Protein AF-A0A357AYP6-F1 (afdb_monomer_lite)

Sequence (441 aa):
MPKFLDYRVESVLRDGRLADLRVFPGDKSWTLWGRRGPQAEEALLPLAGEGLPVLLGSGLGRALELLLERGGPLAVVDRETPILACTGLRERFGAHPGLLWLDDPDPQAVLAALSRWQLEQGGSPFAPLALPLWLRLDPDYYGVLHTALEASRRADFWSKARQPRFARTQPRVLLFQRPYFLMEEITQALTALDLPWRGLDVGPGPELRPGFLEDLLAAAVDFQPDFALTVNHFGLDREGRMSELLERLGLPLASWFVDNPHLILSRYQGLNRPGTAVFTWDRDNLESLAALGFGQAHYLPLATDPRRFRPDAGEIPEAWRADVSFVGNSMRRAVDACRESLAGHPELVADYEFLASAFAASSETSVERFLRARAPETWARSAALPDLESRLAFESLLTWEATRQYRLDCVRRLLPLRPLVAGDEGWRPALGAGDWRWHPP

Radius of gyration: 32.01 Å; chains: 1; bounding box: 74×59×92 Å

pLDDT: mean 89.19, std 7.65, range [38.16, 98.19]

Secondary structure (DSSP, 8-state):
-------EEEEEEETTEEEEEEEESTT--EESSGGGHHHHHHTTGGGG-SSEEEEES-TTSHHHHHHHHH-S-EEEE---HHHHHHH-HHHHHTT-TTEEEE--S-HHHHHHHHHHHHHHTTTPPEEEEE-HHHHHH-IIIIIHHHHHHHHHHHHHHHHHHSPPTT-SSS--EEEEE-S-THHHHHHHHHHHTT--EEEEE--SSSSPPTTHHHHHHHHHHHT--SEEEEETTTT--TTSHHHHHHHHHT--EEEEESS-HHHHHTT-SS---TTEEEEES-TTHHHHHHHTT-S-EEE------TTTS-TTS-PPPGGG--SSEEE----HHHHHHHHHHTTT-HHHHTTHHHHHHHHHTSS-S-HHHHHHHH-HHHHHHHHT-SSHHHHHHHHHHHHHHHHHHHHHHHHHHHGGG--EEES-TTHHHHH-SSS-EEE--

Foldseek 3Di:
DQDDQDKAKDFDDDPNDGQWIWIGRDPDIDIQCPRCQLVVLVVLLVQLPDFAEEEADCGLPNVVVVVVVVDAAHEYEDQNVNVCVNNVCCVVPVPPPRYHYHNDSDLVVVVVVVCVVCVVRVNTQYRYRYRPVSCVNDVVRSVVNVVVSVVRNVVVLLVLLQDDAPPDPAFEEEEEDEPDPCVVVVVVVCVVVVHHYDYQDQYHDPHGDPCSVVVVSVCSRPVVGNAYEYELPRNADQACVSVVVCVSSVHAYEYEYPDDNCLRPVSHPDNLDPRYAYEYQDPVCQVVVVVVNNPHYYYDHDDDRCVCDDPPNDDDPPLQDAPAADADALLPVVLVVLCVVCVVPVVLVVCLLVLLCVVLVDPDPFSLVSCVVPPVVSNVSLVPDPDPVNSSSSRSNSPSSNVNVVVLVVVQVCQVRQYEYEYDPSVDVSNDDGSHHYHYD

Structure (mmCIF, N/CA/C/O backbone):
data_AF-A0A357AYP6-F1
#
_entry.id   AF-A0A357AYP6-F1
#
loop_
_atom_site.group_PDB
_atom_site.id
_atom_site.type_symbol
_atom_site.label_atom_id
_atom_site.label_alt_id
_atom_site.label_comp_id
_atom_site.label_asym_id
_atom_site.label_entity_id
_atom_site.label_seq_id
_atom_site.pdbx_PDB_ins_code
_atom_site.Cartn_x
_atom_site.Cartn_y
_atom_site.Cartn_z
_atom_site.occupancy
_atom_site.B_iso_or_equiv
_atom_site.auth_seq_id
_atom_site.auth_comp_id
_atom_site.auth_asym_id
_atom_site.auth_atom_id
_atom_site.pdbx_PDB_model_num
ATOM 1 N N . MET A 1 1 ? -15.257 13.183 48.212 1.00 38.16 1 MET A N 1
ATOM 2 C CA . MET A 1 1 ? -16.552 13.897 48.150 1.00 38.16 1 MET A CA 1
ATOM 3 C C . MET A 1 1 ? -16.710 14.426 46.742 1.00 38.16 1 MET A C 1
ATOM 5 O O . MET A 1 1 ? -15.728 14.963 46.237 1.00 38.16 1 MET A O 1
ATOM 9 N N . PRO A 1 2 ? -17.867 14.244 46.096 1.00 49.03 2 PRO A N 1
ATOM 10 C CA . PRO A 1 2 ? -18.072 14.786 44.763 1.00 49.03 2 PRO A CA 1
ATOM 11 C C . PRO A 1 2 ? -17.999 16.313 44.799 1.00 49.03 2 PRO A C 1
ATOM 13 O O . PRO A 1 2 ? -18.648 16.955 45.625 1.00 49.03 2 PRO A O 1
ATOM 16 N N . LYS A 1 3 ? -17.152 16.882 43.939 1.00 55.47 3 LYS A N 1
ATOM 17 C CA . LYS A 1 3 ? -17.113 18.321 43.685 1.00 55.47 3 LYS A CA 1
ATOM 18 C C . LYS A 1 3 ? -18.274 18.637 42.751 1.00 55.47 3 LYS A C 1
ATOM 20 O O . LYS A 1 3 ? -18.189 18.365 41.563 1.00 55.47 3 LYS A O 1
ATOM 25 N N . PHE A 1 4 ? -19.348 19.198 43.287 1.00 62.19 4 PHE A N 1
ATOM 26 C CA . PHE A 1 4 ? -20.267 19.969 42.461 1.00 62.19 4 PHE A CA 1
ATOM 27 C C . PHE A 1 4 ? -19.678 21.368 42.339 1.00 62.19 4 PHE A C 1
ATOM 29 O O . PHE A 1 4 ? -19.351 21.997 43.349 1.00 62.19 4 PHE A O 1
ATOM 36 N N . LEU A 1 5 ? -19.450 21.814 41.109 1.00 67.56 5 LEU A N 1
ATOM 37 C CA . LEU A 1 5 ? -18.958 23.161 40.864 1.00 67.56 5 LEU A CA 1
ATOM 38 C C . LEU A 1 5 ? -20.107 24.138 41.080 1.00 67.56 5 LEU A C 1
ATOM 40 O O . LEU A 1 5 ? -21.186 23.965 40.521 1.00 67.56 5 LEU A O 1
ATOM 44 N N . ASP A 1 6 ? -19.865 25.163 41.887 1.00 79.12 6 ASP A N 1
ATOM 45 C CA . ASP A 1 6 ? -20.817 26.250 42.064 1.00 79.12 6 ASP A CA 1
ATOM 46 C C . ASP A 1 6 ? -20.642 27.248 40.911 1.00 79.12 6 ASP A C 1
ATOM 48 O O . ASP A 1 6 ? -19.603 27.905 40.783 1.00 79.12 6 ASP A O 1
ATOM 52 N N . TYR A 1 7 ? -21.621 27.296 40.011 1.00 88.25 7 TYR A N 1
ATOM 53 C CA . TYR A 1 7 ? -21.650 28.216 38.879 1.00 88.25 7 TYR A CA 1
ATOM 54 C C . TYR A 1 7 ? -23.090 28.586 38.521 1.00 88.25 7 TYR A C 1
ATOM 56 O O . TYR A 1 7 ? -24.024 27.795 38.669 1.00 88.25 7 TYR A O 1
ATOM 64 N N . ARG A 1 8 ? -23.275 29.803 37.999 1.00 90.00 8 ARG A N 1
ATOM 65 C CA . ARG A 1 8 ? -24.581 30.271 37.513 1.00 90.00 8 ARG A CA 1
ATOM 66 C C . ARG A 1 8 ? -24.740 29.962 36.029 1.00 90.00 8 ARG A C 1
ATOM 68 O O . ARG A 1 8 ? -23.776 30.051 35.270 1.00 90.00 8 ARG A O 1
ATOM 75 N N . VAL A 1 9 ? -25.964 29.667 35.605 1.00 91.88 9 VAL A N 1
ATOM 76 C CA . VAL A 1 9 ? -26.330 29.517 34.192 1.00 91.88 9 VAL A CA 1
ATOM 77 C C . VAL A 1 9 ? -27.444 30.497 33.857 1.00 91.88 9 VAL A C 1
ATOM 79 O O . VAL A 1 9 ? -28.369 30.683 34.642 1.00 91.88 9 VAL A O 1
ATOM 82 N N . GLU A 1 10 ? -27.346 31.132 32.695 1.00 92.19 10 GLU A N 1
ATOM 83 C CA . GLU A 1 10 ? -28.385 31.990 32.131 1.00 92.19 10 GLU A CA 1
ATOM 84 C C . GLU A 1 10 ? -28.782 31.481 30.746 1.00 92.19 10 GLU A C 1
ATOM 86 O O . GLU A 1 10 ? -27.928 31.149 29.913 1.00 92.19 10 GLU A O 1
ATOM 91 N N . SER A 1 11 ? -30.088 31.451 30.486 1.00 91.00 11 SER A N 1
ATOM 92 C CA . SER A 1 11 ? -30.628 31.149 29.167 1.00 91.00 11 SER A CA 1
ATOM 93 C C . SER A 1 11 ? -30.463 32.345 28.233 1.00 91.00 11 SER A C 1
ATOM 95 O O . SER A 1 11 ? -30.784 33.487 28.564 1.00 91.00 11 SER A O 1
ATOM 97 N N . VAL A 1 12 ? -29.976 32.085 27.022 1.00 89.69 12 VAL A N 1
ATOM 98 C CA . VAL A 1 12 ? -29.947 33.077 25.948 1.00 89.69 12 VAL A CA 1
ATOM 99 C C . VAL A 1 12 ? -31.119 32.777 25.028 1.00 89.69 12 VAL A C 1
ATOM 101 O O . VAL A 1 12 ? -31.110 31.780 24.307 1.00 89.69 12 VAL A O 1
ATOM 104 N N . LEU A 1 13 ? -32.139 33.634 25.059 1.00 87.62 13 LEU A N 1
ATOM 105 C CA . LEU A 1 13 ? -33.344 33.471 24.249 1.00 87.62 13 LEU A CA 1
ATOM 106 C C . LEU A 1 13 ? -33.250 34.259 22.934 1.00 87.62 13 LEU A C 1
ATOM 108 O O . LEU A 1 13 ? -32.756 35.388 22.902 1.00 87.62 13 LEU A O 1
ATOM 112 N N . ARG A 1 14 ? -33.776 33.684 21.851 1.00 83.50 14 ARG A N 1
ATOM 113 C CA . ARG A 1 14 ? -34.092 34.383 20.596 1.00 83.50 14 ARG A CA 1
ATOM 114 C C . ARG A 1 14 ? -35.505 34.035 20.182 1.00 83.50 14 ARG A C 1
ATOM 116 O O . ARG A 1 14 ? -35.863 32.863 20.177 1.00 83.50 14 ARG A O 1
ATOM 123 N N . ASP A 1 15 ? -36.299 35.054 19.875 1.00 84.19 15 ASP A N 1
ATOM 124 C CA . ASP A 1 15 ? -37.704 34.897 19.480 1.00 84.19 15 ASP A CA 1
ATOM 125 C C . ASP A 1 15 ? -38.504 34.024 20.471 1.00 84.19 15 ASP A C 1
ATOM 127 O O . ASP A 1 15 ? -39.323 33.191 20.093 1.00 84.19 15 ASP A O 1
ATOM 131 N N . GLY A 1 16 ? -38.207 34.176 21.769 1.00 80.62 16 GLY A N 1
ATOM 132 C CA . GLY A 1 16 ? -38.837 33.418 22.856 1.00 80.62 16 GLY A CA 1
ATOM 133 C C . GLY A 1 16 ? -38.382 31.959 22.997 1.00 80.62 16 GLY A C 1
ATOM 134 O O . GLY A 1 16 ? -38.908 31.252 23.851 1.00 80.62 16 GLY A O 1
ATOM 135 N N . ARG A 1 17 ? -37.411 31.494 22.200 1.00 83.31 17 ARG A N 1
ATOM 136 C CA . ARG A 1 17 ? -36.863 30.128 22.251 1.00 83.31 17 ARG A CA 1
ATOM 137 C C . ARG A 1 17 ? -35.431 30.114 22.767 1.00 83.31 17 ARG A C 1
ATOM 139 O O . ARG A 1 17 ? -34.670 31.048 22.518 1.00 83.31 17 ARG A O 1
ATOM 146 N N . LEU A 1 18 ? -35.059 29.040 23.461 1.00 85.62 18 LEU A N 1
ATOM 147 C CA . LEU A 1 18 ? -33.690 28.830 23.925 1.00 85.62 18 LEU A CA 1
ATOM 148 C C . LEU A 1 18 ? -32.747 28.706 22.724 1.00 85.62 18 LEU A C 1
ATOM 150 O O . LEU A 1 18 ? -32.896 27.804 21.904 1.00 85.62 18 LEU A O 1
ATOM 154 N N . ALA A 1 19 ? -31.805 29.639 22.609 1.00 85.88 19 ALA A N 1
ATOM 155 C CA . ALA A 1 19 ? -30.862 29.715 21.498 1.00 85.88 19 ALA A CA 1
ATOM 156 C C . ALA A 1 19 ? -29.436 29.323 21.903 1.00 85.88 19 ALA A C 1
ATOM 158 O O . ALA A 1 19 ? -28.692 28.815 21.068 1.00 85.88 19 ALA A O 1
ATOM 159 N N . ASP A 1 20 ? -29.049 29.589 23.153 1.00 90.94 20 ASP A N 1
ATOM 160 C CA . ASP A 1 20 ? -27.744 29.237 23.719 1.00 90.94 20 ASP A CA 1
ATOM 161 C C . ASP A 1 20 ? -27.808 29.270 25.258 1.00 90.94 20 ASP A C 1
ATOM 163 O O . ASP A 1 20 ? -28.797 29.727 25.844 1.00 90.94 20 ASP A O 1
ATOM 167 N N . LEU A 1 21 ? -26.735 28.831 25.913 1.00 90.75 21 LEU A N 1
ATOM 168 C CA . LEU A 1 21 ? -26.534 28.983 27.354 1.00 90.75 21 LEU A CA 1
ATOM 169 C C . LEU A 1 21 ? -25.284 29.803 27.638 1.00 90.75 21 LEU A C 1
ATOM 171 O O . LEU A 1 21 ? -24.264 29.670 26.954 1.00 90.75 21 LEU A O 1
ATOM 175 N N . ARG A 1 22 ? -25.348 30.608 28.696 1.00 91.38 22 ARG A N 1
ATOM 176 C CA . ARG A 1 22 ? -24.189 31.295 29.254 1.00 91.38 22 ARG A CA 1
ATOM 177 C C . ARG A 1 22 ? -23.915 30.780 30.658 1.00 91.38 22 ARG A C 1
ATOM 179 O O . ARG A 1 22 ? -24.774 30.867 31.527 1.00 91.38 22 ARG A O 1
ATOM 186 N N . VAL A 1 23 ? -22.717 30.251 30.866 1.00 92.06 23 VAL A N 1
ATOM 187 C CA . VAL A 1 23 ? -22.267 29.663 32.128 1.00 92.06 23 VAL A CA 1
ATOM 188 C C . VAL A 1 23 ? -21.224 30.566 32.773 1.00 92.06 23 VAL A C 1
ATOM 190 O O . VAL A 1 23 ? -20.319 31.055 32.094 1.00 92.06 23 VAL A O 1
ATOM 193 N N . PHE A 1 24 ? -21.355 30.798 34.076 1.00 90.12 24 PHE A N 1
ATOM 194 C CA . PHE A 1 24 ? -20.521 31.715 34.848 1.00 90.12 24 PHE A CA 1
ATOM 195 C C . PHE A 1 24 ? -19.780 30.982 35.974 1.00 90.12 24 PHE A C 1
ATOM 197 O O . PHE A 1 24 ? -20.266 30.946 37.108 1.00 90.12 24 PHE A O 1
ATOM 204 N N . PRO A 1 25 ? -18.624 30.359 35.679 1.00 84.00 25 PRO A N 1
ATOM 205 C CA . PRO A 1 25 ? -17.747 29.811 36.705 1.00 84.00 25 PRO A CA 1
ATOM 206 C C . PRO A 1 25 ? -16.933 30.947 37.344 1.00 84.00 25 PRO A C 1
ATOM 208 O O . PRO A 1 25 ? -15.950 31.433 36.772 1.00 84.00 25 PRO A O 1
ATOM 211 N N . GLY A 1 26 ? -17.357 31.394 38.529 1.00 83.06 26 GLY A N 1
ATOM 212 C CA . GLY A 1 26 ? -16.806 32.591 39.173 1.00 83.06 26 GLY A CA 1
ATOM 213 C C . GLY A 1 26 ? -17.036 33.846 38.320 1.00 83.06 26 GLY A C 1
ATOM 214 O O . GLY A 1 26 ? -18.139 34.069 37.832 1.00 83.06 26 GLY A O 1
ATOM 215 N N . ASP A 1 27 ? -15.984 34.639 38.093 1.00 80.31 27 ASP A N 1
ATOM 216 C CA . ASP A 1 27 ? -16.058 35.897 37.323 1.00 80.31 27 ASP A CA 1
ATOM 217 C C . ASP A 1 27 ? -15.942 35.711 35.798 1.00 80.31 27 ASP A C 1
ATOM 219 O O . ASP A 1 27 ? -15.999 36.676 35.029 1.00 80.31 27 ASP A O 1
ATOM 223 N N . LYS A 1 28 ? -15.733 34.477 35.325 1.00 84.88 28 LYS A N 1
ATOM 224 C CA . LYS A 1 28 ? -15.622 34.178 33.890 1.00 84.88 28 LYS A CA 1
ATOM 225 C C . LYS A 1 28 ? -17.002 33.924 33.299 1.00 84.88 28 LYS A C 1
ATOM 227 O O . LYS A 1 28 ? -17.912 33.484 33.985 1.00 84.88 28 LYS A O 1
ATOM 232 N N . SER A 1 29 ? -17.140 34.155 31.997 1.00 89.12 29 SER A N 1
ATOM 233 C CA . SER A 1 29 ? -18.355 33.834 31.251 1.00 89.12 29 SER A CA 1
ATOM 234 C C . SER A 1 29 ? -18.013 32.966 30.050 1.00 89.12 29 SER A C 1
ATOM 236 O O . SER A 1 29 ? -17.156 33.328 29.240 1.00 89.12 29 SER A O 1
ATOM 238 N N . TRP A 1 30 ? -18.672 31.818 29.943 1.00 90.38 30 TRP A N 1
ATOM 239 C CA . TRP A 1 30 ? -18.547 30.873 28.842 1.00 90.38 30 TRP A CA 1
ATOM 240 C C . TRP A 1 30 ? -19.888 30.751 28.132 1.00 90.38 30 TRP A C 1
ATOM 242 O O . TRP A 1 30 ? -20.935 30.677 28.766 1.00 90.38 30 TRP A O 1
ATOM 252 N N . THR A 1 31 ? -19.866 30.728 26.807 1.00 89.56 31 THR A N 1
ATOM 253 C CA . THR A 1 31 ? -21.024 30.340 25.997 1.00 89.56 31 THR A CA 1
ATOM 254 C C . THR A 1 31 ? -20.936 28.858 25.685 1.00 89.56 31 THR A C 1
ATOM 256 O O . THR A 1 31 ? -19.828 28.364 25.457 1.00 89.56 31 THR A O 1
ATOM 259 N N . LEU A 1 32 ? -22.073 28.171 25.616 1.00 84.88 32 LEU A N 1
ATOM 260 C CA . LEU A 1 32 ? -22.098 26.772 25.206 1.00 84.88 32 LEU A CA 1
ATOM 261 C C . LEU A 1 32 ? -21.651 26.629 23.742 1.00 84.88 32 LEU A C 1
ATOM 263 O O . LEU A 1 32 ? -20.612 26.024 23.479 1.00 84.88 32 LEU A O 1
ATOM 267 N N . TRP A 1 33 ? -22.362 27.261 22.806 1.00 82.88 33 TRP A N 1
ATOM 268 C CA . TRP A 1 33 ? -22.007 27.220 21.379 1.00 82.88 33 TRP A CA 1
ATOM 269 C C . TRP A 1 33 ? -22.102 28.576 20.665 1.00 82.88 33 TRP A C 1
ATOM 271 O O . TRP A 1 33 ? -21.624 28.730 19.536 1.00 82.88 33 TRP A O 1
ATOM 281 N N . GLY A 1 34 ? -22.718 29.581 21.287 1.00 81.38 34 GLY A N 1
ATOM 282 C CA . GLY A 1 34 ? -22.986 30.865 20.652 1.00 81.38 34 GLY A CA 1
ATOM 283 C C . GLY A 1 34 ? -24.135 30.795 19.642 1.00 81.38 34 GLY A C 1
ATOM 284 O O . GLY A 1 34 ? -25.051 29.984 19.727 1.00 81.38 34 GLY A O 1
ATOM 285 N N . ARG A 1 35 ? -24.095 31.668 18.627 1.00 73.50 35 ARG A N 1
ATOM 286 C CA . ARG A 1 35 ? -25.215 31.894 17.686 1.00 73.50 35 ARG A CA 1
ATOM 287 C C . ARG A 1 35 ? -25.607 30.689 16.815 1.00 73.50 35 ARG A C 1
ATOM 289 O O . ARG A 1 35 ? -26.628 30.786 16.139 1.00 73.50 35 ARG A O 1
ATOM 296 N N . ARG A 1 36 ? -24.793 29.630 16.772 1.00 77.56 36 ARG A N 1
ATOM 297 C CA . ARG A 1 36 ? -24.977 28.436 15.923 1.00 77.56 36 ARG A CA 1
ATOM 298 C C . ARG A 1 36 ? -25.127 27.147 16.742 1.00 77.56 36 ARG A C 1
ATOM 300 O O . ARG A 1 36 ? -24.698 26.092 16.294 1.00 77.56 36 ARG A O 1
ATOM 307 N N . GLY A 1 37 ? -25.679 27.238 17.954 1.00 79.00 37 GLY A N 1
ATOM 308 C CA . GLY A 1 37 ? -25.741 26.110 18.887 1.00 79.00 37 GLY A CA 1
ATOM 309 C C . GLY A 1 37 ? -26.387 24.840 18.345 1.00 79.00 37 GLY A C 1
ATOM 310 O O . GLY A 1 37 ? -25.717 23.809 18.335 1.00 79.00 37 GLY A O 1
ATOM 311 N N . PRO A 1 38 ? -27.612 24.898 17.803 1.00 80.06 38 PRO A N 1
ATOM 312 C CA . PRO A 1 38 ? -28.248 23.719 17.222 1.00 80.06 38 PRO A CA 1
ATOM 313 C C . PRO A 1 38 ? -27.428 23.083 16.089 1.00 80.06 38 PRO A C 1
ATOM 315 O O . PRO A 1 38 ? -27.276 21.867 16.053 1.00 80.06 38 PRO A O 1
ATOM 318 N N . GLN A 1 39 ? -26.829 23.894 15.206 1.00 83.38 39 GLN A N 1
ATOM 319 C CA . GLN A 1 39 ? -25.995 23.384 14.110 1.00 83.38 39 GLN A CA 1
ATOM 320 C C . GLN A 1 39 ? -24.679 22.771 14.608 1.00 83.38 39 GLN A C 1
ATOM 322 O O . GLN A 1 39 ? -24.169 21.829 14.007 1.00 83.38 39 GLN A O 1
ATOM 327 N N . ALA A 1 40 ? -24.110 23.309 15.689 1.00 83.19 40 ALA A N 1
ATOM 328 C CA . ALA A 1 40 ? -22.898 22.769 16.293 1.00 83.19 40 ALA A CA 1
ATOM 329 C C . ALA A 1 40 ? -23.147 21.391 16.925 1.00 83.19 40 ALA A C 1
ATOM 331 O O . ALA A 1 40 ? -22.308 20.507 16.790 1.00 83.19 40 ALA A O 1
ATOM 332 N N . GLU A 1 41 ? -24.311 21.182 17.545 1.00 86.00 41 GLU A N 1
ATOM 333 C CA . GLU A 1 41 ? -24.710 19.870 18.072 1.00 86.00 41 GLU A CA 1
ATOM 334 C C . GLU A 1 41 ? -25.020 18.859 16.966 1.00 86.00 41 GLU A C 1
ATOM 336 O O . GLU A 1 41 ? -24.616 17.703 17.062 1.00 86.00 41 GLU A O 1
ATOM 341 N N . GLU A 1 42 ? -25.667 19.288 15.880 1.00 84.94 42 GLU A N 1
ATOM 342 C CA . GLU A 1 42 ? -25.888 18.444 14.696 1.00 84.94 42 GLU A CA 1
ATOM 343 C C . GLU A 1 42 ? -24.570 17.942 14.090 1.00 84.94 42 GLU A C 1
ATOM 345 O O . GLU A 1 42 ? -24.468 16.779 13.694 1.00 84.94 42 GLU A O 1
ATOM 350 N N . ALA A 1 43 ? -23.535 18.786 14.081 1.00 82.81 43 ALA A N 1
ATOM 351 C CA . ALA A 1 43 ? -22.210 18.435 13.579 1.00 82.81 43 ALA A CA 1
ATOM 352 C C . ALA A 1 43 ? -21.477 17.378 14.430 1.00 82.81 43 ALA A C 1
ATOM 354 O O . ALA A 1 43 ? -20.494 16.808 13.957 1.00 82.81 43 ALA A O 1
ATOM 355 N N . LEU A 1 44 ? -21.943 17.084 15.652 1.00 77.94 44 LEU A N 1
ATOM 356 C CA . LEU A 1 44 ? -21.397 16.000 16.477 1.00 77.94 44 LEU A CA 1
ATOM 357 C C . LEU A 1 44 ? -21.907 14.621 16.040 1.00 77.94 44 LEU A C 1
ATOM 359 O O . LEU A 1 44 ? -21.229 13.623 16.255 1.00 77.94 44 LEU A O 1
ATOM 363 N N . LEU A 1 45 ? -23.076 14.539 15.400 1.00 78.06 45 LEU A N 1
ATOM 364 C CA . LEU A 1 45 ? -23.725 13.261 15.083 1.00 78.06 45 LEU A CA 1
ATOM 365 C C . LEU A 1 45 ? -22.920 12.345 14.146 1.00 78.06 45 LEU A C 1
ATOM 367 O O . LEU A 1 45 ? -22.934 11.137 14.381 1.00 78.06 45 LEU A O 1
ATOM 371 N N . PRO A 1 46 ? -22.210 12.846 13.112 1.00 68.56 46 PRO A N 1
ATOM 372 C CA . PRO A 1 46 ? -21.332 12.002 12.302 1.00 68.56 46 PRO A CA 1
ATOM 373 C C . PRO A 1 46 ? -20.178 11.379 13.101 1.00 68.56 46 PRO A C 1
ATOM 375 O O . PRO A 1 46 ? -19.684 10.321 12.724 1.00 68.56 46 PRO A O 1
ATOM 378 N N . LEU A 1 47 ? -19.759 12.001 14.212 1.00 60.50 47 LEU A N 1
ATOM 379 C CA . LEU A 1 47 ? -18.637 11.530 15.036 1.00 60.50 47 LEU A CA 1
ATOM 380 C C . LEU A 1 47 ? -18.990 10.297 15.878 1.00 60.50 47 LEU A C 1
ATOM 382 O O . LEU A 1 47 ? -18.088 9.586 16.323 1.00 60.50 47 LEU A O 1
ATOM 386 N N . ALA A 1 48 ? -20.285 10.023 16.068 1.00 59.72 48 ALA A N 1
ATOM 387 C CA . ALA A 1 48 ? -20.746 8.830 16.769 1.00 59.72 48 ALA A CA 1
ATOM 388 C C . ALA A 1 48 ? -20.306 7.550 16.034 1.00 59.72 48 ALA A C 1
ATOM 390 O O . ALA A 1 48 ? -19.923 6.576 16.674 1.00 59.72 48 ALA A O 1
ATOM 391 N N . GLY A 1 49 ? -20.282 7.566 14.695 1.00 65.56 49 GLY A N 1
ATOM 392 C CA . GLY A 1 49 ? -20.002 6.371 13.896 1.00 65.56 49 GLY A CA 1
ATOM 393 C C . GLY A 1 49 ? -20.996 5.234 14.174 1.00 65.56 49 GLY A C 1
ATOM 394 O O . GLY A 1 49 ? -22.143 5.479 14.549 1.00 65.56 49 GLY A O 1
ATOM 395 N N . GLU A 1 50 ? -20.549 3.990 13.991 1.00 71.00 50 GLU A N 1
ATOM 396 C CA . GLU A 1 50 ? -21.298 2.790 14.378 1.00 71.00 50 GLU A CA 1
ATOM 397 C C . GLU A 1 50 ? -20.962 2.397 15.829 1.00 71.00 50 GLU A C 1
ATOM 399 O O . GLU A 1 50 ? -19.792 2.237 16.183 1.00 71.00 50 GLU A O 1
ATOM 404 N N . GLY A 1 51 ? -21.976 2.259 16.689 1.00 84.19 51 GLY A N 1
ATOM 405 C CA . GLY A 1 51 ? -21.800 1.910 18.102 1.00 84.19 51 GLY A CA 1
ATOM 406 C C . GLY A 1 51 ? -22.961 2.364 18.986 1.00 84.19 51 GLY A C 1
ATOM 407 O O . GLY A 1 51 ? -23.979 2.846 18.496 1.00 84.19 51 GLY A O 1
ATOM 408 N N . LEU A 1 52 ? -22.804 2.208 20.301 1.00 91.19 52 LEU A N 1
ATOM 409 C CA . LEU A 1 52 ? -23.751 2.681 21.309 1.00 91.19 52 LEU A CA 1
ATOM 410 C C . LEU A 1 52 ? -23.476 4.156 21.636 1.00 91.19 52 LEU A C 1
ATOM 412 O O . LEU A 1 52 ? -22.464 4.437 22.289 1.00 91.19 52 LEU A O 1
ATOM 416 N N . PRO A 1 53 ? -24.323 5.108 21.207 1.00 93.94 53 PRO A N 1
ATOM 417 C CA . PRO A 1 53 ? -24.081 6.525 21.443 1.00 93.94 53 PRO A CA 1
ATOM 418 C C . PRO A 1 53 ? -24.143 6.857 22.938 1.00 93.94 53 PRO A C 1
ATOM 420 O O . PRO A 1 53 ? -25.108 6.515 23.628 1.00 93.94 53 PRO A O 1
ATOM 423 N N . VAL A 1 54 ? -23.113 7.556 23.424 1.00 95.81 54 VAL A N 1
ATOM 424 C CA . VAL A 1 54 ? -23.034 8.064 24.801 1.00 95.81 54 VAL A CA 1
ATOM 425 C C . VAL A 1 54 ? -22.745 9.561 24.765 1.00 95.81 54 VAL A C 1
ATOM 427 O O . VAL A 1 54 ? -21.614 9.973 24.518 1.00 95.81 54 VAL A O 1
ATOM 430 N N . LEU A 1 55 ? -23.756 10.388 25.017 1.00 95.75 55 LEU A N 1
ATOM 431 C CA . LEU A 1 55 ? -23.586 11.836 25.137 1.00 95.75 55 LEU A CA 1
ATOM 432 C C . LEU A 1 55 ? -22.985 12.180 26.504 1.00 95.75 55 LEU A C 1
ATOM 434 O O . LEU A 1 55 ? -23.573 11.858 27.535 1.00 95.75 55 LEU A O 1
ATOM 438 N N . LEU A 1 56 ? -21.830 12.847 26.519 1.00 96.12 56 LEU A N 1
ATOM 439 C CA . LEU A 1 56 ? -21.258 13.437 27.731 1.00 96.12 56 LEU A CA 1
ATOM 440 C C . LEU A 1 56 ? -21.650 14.916 27.770 1.00 96.12 56 LEU A C 1
ATOM 442 O O . LEU A 1 56 ? -21.026 15.759 27.113 1.00 96.12 56 LEU A O 1
ATOM 446 N N . GLY A 1 57 ? -22.714 15.185 28.525 1.00 94.44 57 GLY A N 1
ATOM 447 C CA . GLY A 1 57 ? -23.468 16.432 28.522 1.00 94.44 57 GLY A CA 1
ATOM 448 C C . GLY A 1 57 ? -24.667 16.417 27.575 1.00 94.44 57 GLY A C 1
ATOM 449 O O . GLY A 1 57 ? -24.606 15.865 26.479 1.00 94.44 57 GLY A O 1
ATOM 450 N N . SER A 1 58 ? -25.772 17.034 27.995 1.00 93.12 58 SER A N 1
ATOM 451 C CA . SER A 1 58 ? -27.033 17.058 27.232 1.00 93.12 58 SER A CA 1
ATOM 452 C C . SER A 1 58 ? -27.175 18.258 26.286 1.00 93.12 58 SER A C 1
ATOM 454 O O . SER A 1 58 ? -27.982 18.214 25.356 1.00 93.12 58 SER A O 1
ATOM 456 N N . GLY A 1 59 ? -26.362 19.305 26.464 1.00 92.56 59 GLY A N 1
ATOM 457 C CA . GLY A 1 59 ? -26.334 20.464 25.569 1.00 92.56 59 GLY A CA 1
ATOM 458 C C . GLY A 1 59 ? -27.608 21.307 25.598 1.00 92.56 59 GLY A C 1
ATOM 459 O O . GLY A 1 59 ? -28.251 21.467 26.632 1.00 92.56 59 GLY A O 1
ATOM 460 N N . LEU A 1 60 ? -27.967 21.861 24.440 1.00 92.12 60 LEU A N 1
ATOM 461 C CA . LEU A 1 60 ? -29.282 22.441 24.147 1.00 92.12 60 LEU A CA 1
ATOM 462 C C . LEU A 1 60 ? -30.329 21.357 23.841 1.00 92.12 60 LEU A C 1
ATOM 464 O O . LEU A 1 60 ? -31.519 21.665 23.778 1.00 92.12 60 LEU A O 1
ATOM 468 N N . GLY A 1 61 ? -29.894 20.106 23.662 1.00 91.62 61 GLY A N 1
ATOM 469 C CA . GLY A 1 61 ? -30.741 18.937 23.446 1.00 91.62 61 GLY A CA 1
ATOM 470 C C . GLY A 1 61 ? -30.957 18.566 21.985 1.00 91.62 61 GLY A C 1
ATOM 471 O O . GLY A 1 61 ? -31.658 17.595 21.714 1.00 91.62 61 GLY A O 1
ATOM 472 N N . ARG A 1 62 ? -30.343 19.273 21.030 1.00 91.50 62 ARG A N 1
ATOM 473 C CA . ARG A 1 62 ? -30.574 19.020 19.604 1.00 91.50 62 ARG A CA 1
ATOM 474 C C . ARG A 1 62 ? -29.959 17.696 19.155 1.00 91.50 62 ARG A C 1
ATOM 476 O O . ARG A 1 62 ? -30.599 16.945 18.424 1.00 91.50 62 ARG A O 1
ATOM 483 N N . ALA A 1 63 ? -28.742 17.390 19.613 1.00 90.94 63 ALA A N 1
ATOM 484 C CA . ALA A 1 63 ? -28.116 16.090 19.348 1.00 90.94 63 ALA A CA 1
ATOM 485 C C . ALA A 1 63 ? -28.915 14.936 19.980 1.00 90.94 63 ALA A C 1
ATOM 487 O O . ALA A 1 63 ? -29.121 13.910 19.337 1.00 90.94 63 ALA A O 1
ATOM 488 N N . LEU A 1 64 ? -29.402 15.128 21.212 1.00 93.25 64 LEU A N 1
ATOM 489 C CA . LEU A 1 64 ? -30.245 14.166 21.926 1.00 93.25 64 LEU A CA 1
ATOM 490 C C . LEU A 1 64 ? -31.546 13.879 21.160 1.00 93.25 64 LEU A C 1
ATOM 492 O O . LEU A 1 64 ? -31.851 12.718 20.903 1.00 93.25 64 LEU A O 1
ATOM 496 N N . GLU A 1 65 ? -32.275 14.919 20.750 1.00 92.88 65 GLU A N 1
ATOM 497 C CA . GLU A 1 65 ? -33.514 14.796 19.968 1.00 92.88 65 GLU A CA 1
ATOM 498 C C . GLU A 1 65 ? -33.298 13.990 18.683 1.00 92.88 65 GLU A C 1
ATOM 500 O O . GLU A 1 65 ? -34.003 13.015 18.435 1.00 92.88 65 GLU A O 1
ATOM 505 N N . LEU A 1 66 ? -32.271 14.334 17.904 1.00 91.88 66 LEU A N 1
ATOM 506 C CA . LEU A 1 66 ? -31.981 13.662 16.637 1.00 91.88 66 LEU A CA 1
ATOM 507 C C . LEU A 1 66 ? -31.559 12.198 16.810 1.00 91.88 66 LEU A C 1
ATOM 509 O O . LEU A 1 66 ? -31.867 11.368 15.956 1.00 91.88 66 LEU A O 1
ATOM 513 N N . LEU A 1 67 ? -30.852 11.860 17.892 1.00 90.81 67 LEU A N 1
ATOM 514 C CA . LEU A 1 67 ? -30.498 10.469 18.193 1.00 90.81 67 LEU A CA 1
ATOM 515 C C . LEU A 1 67 ? -31.719 9.658 18.636 1.00 90.81 67 LEU A C 1
ATOM 517 O O . LEU A 1 67 ? -31.852 8.508 18.228 1.00 90.81 67 LEU A O 1
ATOM 521 N N . LEU A 1 68 ? -32.636 10.254 19.402 1.00 91.69 68 LEU A N 1
ATOM 522 C CA . LEU A 1 68 ? -33.896 9.604 19.768 1.00 91.69 68 LEU A CA 1
ATOM 523 C C . LEU A 1 68 ? -34.810 9.396 18.551 1.00 91.69 68 LEU A C 1
ATOM 525 O O . LEU A 1 68 ? -35.405 8.329 18.422 1.00 91.69 68 LEU A O 1
ATOM 529 N N . GLU A 1 69 ? -34.883 10.370 17.637 1.00 91.06 69 GLU A N 1
ATOM 530 C CA . GLU A 1 69 ? -35.646 10.267 16.381 1.00 91.06 69 GLU A CA 1
ATOM 531 C C . GLU A 1 69 ? -35.121 9.159 15.455 1.00 91.06 69 GLU A C 1
ATOM 533 O O . GLU A 1 69 ? -35.911 8.491 14.787 1.00 91.06 69 GLU A O 1
ATOM 538 N N . ARG A 1 70 ? -33.800 8.928 15.429 1.00 87.31 70 ARG A N 1
ATOM 539 C CA . ARG A 1 70 ? -33.183 7.804 14.697 1.00 87.31 70 ARG A CA 1
ATOM 540 C C . ARG A 1 70 ? -33.590 6.439 15.259 1.00 87.31 70 ARG A C 1
ATOM 542 O O . ARG A 1 70 ? -33.533 5.450 14.531 1.00 87.31 70 ARG A O 1
ATOM 549 N N . GLY A 1 71 ? -34.018 6.395 16.520 1.00 84.12 71 GLY A N 1
ATOM 550 C CA . GLY A 1 71 ? -34.347 5.172 17.238 1.00 84.12 71 GLY A CA 1
ATOM 551 C C . GLY A 1 71 ? -33.111 4.374 17.665 1.00 84.12 71 GLY A C 1
ATOM 552 O O . GLY A 1 71 ? -31.993 4.601 17.207 1.00 84.12 71 GLY A O 1
ATOM 553 N N . GLY A 1 72 ? -33.331 3.412 18.560 1.00 87.69 72 GLY A N 1
ATOM 554 C CA . GLY A 1 72 ? -32.276 2.572 19.126 1.00 87.69 72 GLY A CA 1
ATOM 555 C C . GLY A 1 72 ? -31.800 3.031 20.510 1.00 87.69 72 GLY A C 1
ATOM 556 O O . GLY A 1 72 ? -32.356 3.970 21.086 1.00 87.69 72 GLY A O 1
ATOM 557 N N . PRO A 1 73 ? -30.815 2.320 21.080 1.00 91.81 73 PRO A N 1
ATOM 558 C CA . PRO A 1 73 ? -30.333 2.579 22.428 1.00 91.81 73 PRO A CA 1
ATOM 559 C C . PRO A 1 73 ? -29.465 3.841 22.484 1.00 91.81 73 PRO A C 1
ATOM 561 O O . PRO A 1 73 ? -28.512 3.983 21.721 1.00 91.81 73 PRO A O 1
ATOM 564 N N . LEU A 1 74 ? -29.758 4.729 23.435 1.00 94.88 74 LEU A N 1
ATOM 565 C CA . LEU A 1 74 ? -28.987 5.945 23.694 1.00 94.88 74 LEU A CA 1
ATOM 566 C C . LEU A 1 74 ? -28.686 6.094 25.184 1.00 94.88 74 LEU A C 1
ATOM 568 O O . LEU A 1 74 ? -29.556 5.842 26.017 1.00 94.88 74 LEU A O 1
ATOM 572 N N . ALA A 1 75 ? -27.482 6.560 25.515 1.00 96.81 75 ALA A N 1
ATOM 573 C CA . ALA A 1 75 ? -27.139 6.994 26.863 1.00 96.81 75 ALA A CA 1
ATOM 574 C C . ALA A 1 75 ? -26.763 8.483 26.901 1.00 96.81 75 ALA A C 1
ATOM 576 O O . ALA A 1 75 ? -26.086 8.996 26.007 1.00 96.81 75 ALA A O 1
ATOM 577 N N . VAL A 1 76 ? -27.175 9.169 27.966 1.00 97.19 76 VAL A N 1
ATOM 578 C CA . VAL A 1 76 ? -26.760 10.538 28.304 1.00 97.19 76 VAL A CA 1
ATOM 579 C C . VAL A 1 76 ? -26.164 10.514 29.703 1.00 97.19 76 VAL A C 1
ATOM 581 O O . VAL A 1 76 ? -26.804 10.038 30.639 1.00 97.19 76 VAL A O 1
ATOM 584 N N . VAL A 1 77 ? -24.956 11.053 29.848 1.00 97.69 77 VAL A N 1
ATOM 585 C CA . VAL A 1 77 ? -24.340 11.331 31.145 1.00 97.69 77 VAL A CA 1
ATOM 586 C C . VAL A 1 77 ? -24.342 12.834 31.363 1.00 97.69 77 VAL A C 1
ATOM 588 O O . VAL A 1 77 ? -23.587 13.560 30.714 1.00 97.69 77 VAL A O 1
ATOM 591 N N . ASP A 1 78 ? -25.193 13.305 32.267 1.00 96.25 78 ASP A N 1
ATOM 592 C CA . ASP A 1 78 ? -25.269 14.719 32.619 1.00 96.25 78 ASP A CA 1
ATOM 593 C C . ASP A 1 78 ? -25.809 14.895 34.041 1.00 96.25 78 ASP A C 1
ATOM 595 O O . ASP A 1 78 ? -26.961 14.545 34.324 1.00 96.25 78 ASP A O 1
ATOM 599 N N . ARG A 1 79 ? -24.962 15.454 34.913 1.00 94.25 79 ARG A N 1
ATOM 600 C CA . ARG A 1 79 ? -25.268 15.764 36.318 1.00 94.25 79 ARG A CA 1
ATOM 601 C C . ARG A 1 79 ? -25.382 17.268 36.595 1.00 94.25 79 ARG A C 1
ATOM 603 O O . ARG A 1 79 ? -25.476 17.675 37.752 1.00 94.25 79 ARG A O 1
ATOM 610 N N . GLU A 1 80 ? -25.336 18.106 35.559 1.00 93.94 80 GLU A N 1
ATOM 611 C CA . GLU A 1 80 ? -25.251 19.561 35.698 1.00 93.94 80 GLU A CA 1
ATOM 612 C C . GLU A 1 80 ? -26.621 20.204 35.967 1.00 93.94 80 GLU A C 1
ATOM 614 O O . GLU A 1 80 ? -27.236 20.819 35.092 1.00 93.94 80 GLU A O 1
ATOM 619 N N . THR A 1 81 ? -27.105 20.099 37.208 1.00 92.62 81 THR A N 1
ATOM 620 C CA . THR A 1 81 ? -28.425 20.606 37.630 1.00 92.62 81 THR A CA 1
ATOM 621 C C . THR A 1 81 ? -28.730 22.049 37.185 1.00 92.62 81 THR A C 1
ATOM 623 O O . THR A 1 81 ? -29.833 22.270 36.680 1.00 92.62 81 THR A O 1
ATOM 626 N N . PRO A 1 82 ? -27.810 23.038 37.284 1.00 91.69 82 PRO A N 1
ATOM 627 C CA . PRO A 1 82 ? -28.086 24.405 36.823 1.00 91.69 82 PRO A CA 1
ATOM 628 C C . PRO A 1 82 ? -28.371 24.504 35.315 1.00 91.69 82 PRO A C 1
ATOM 630 O O . PRO A 1 82 ? -29.218 25.291 34.887 1.00 91.69 82 PRO A O 1
ATOM 633 N N . ILE A 1 83 ? -27.686 23.691 34.504 1.00 93.44 83 ILE A N 1
ATOM 634 C CA . ILE A 1 83 ? -27.893 23.623 33.052 1.00 93.44 83 ILE A CA 1
ATOM 635 C C . ILE A 1 83 ? -29.208 22.903 32.741 1.00 93.44 83 ILE A C 1
ATOM 637 O O . ILE A 1 83 ? -30.006 23.383 31.931 1.00 93.44 83 ILE A O 1
ATOM 641 N N . LEU A 1 84 ? -29.468 21.781 33.414 1.00 93.88 84 LEU A N 1
ATOM 642 C CA . LEU A 1 84 ? -30.690 20.997 33.233 1.00 93.88 84 LEU A CA 1
ATOM 643 C C . LEU A 1 84 ? -31.948 21.790 33.604 1.00 93.88 84 LEU A C 1
ATOM 645 O O . LEU A 1 84 ? -32.951 21.691 32.900 1.00 93.88 84 LEU A O 1
ATOM 649 N N . ALA A 1 85 ? -31.876 22.638 34.632 1.00 92.19 85 ALA A N 1
ATOM 650 C CA . ALA A 1 85 ? -32.964 23.537 35.011 1.00 92.19 85 ALA A CA 1
ATOM 651 C C . ALA A 1 85 ? -33.269 24.594 33.932 1.00 92.19 85 ALA A C 1
ATOM 653 O O . ALA A 1 85 ? -34.426 24.935 33.709 1.00 92.19 85 ALA A O 1
ATOM 654 N N . CYS A 1 86 ? -32.248 25.104 33.232 1.00 91.88 86 CYS A N 1
ATOM 655 C CA . CYS A 1 86 ? -32.435 26.082 32.154 1.00 91.88 86 CYS A CA 1
ATOM 656 C C . CYS A 1 86 ? -32.958 25.454 30.855 1.00 91.88 86 CYS A C 1
ATOM 658 O O . CYS A 1 86 ? -33.660 26.113 30.088 1.00 91.88 86 CYS A O 1
ATOM 660 N N . THR A 1 87 ? -32.580 24.207 30.576 1.00 92.81 87 THR A N 1
ATOM 661 C CA . THR A 1 87 ? -32.907 23.520 29.317 1.00 92.81 87 THR A CA 1
ATOM 662 C C . THR A 1 87 ? -34.189 22.691 29.402 1.00 92.81 87 THR A C 1
ATOM 664 O O . THR A 1 87 ? -34.826 22.434 28.379 1.00 92.81 87 THR A O 1
ATOM 667 N N . GLY A 1 88 ? -34.573 22.251 30.606 1.00 93.25 88 GLY A N 1
ATOM 668 C CA . GLY A 1 88 ? -35.718 21.367 30.842 1.00 93.25 88 GLY A CA 1
ATOM 669 C C . GLY A 1 88 ? -35.545 19.958 30.262 1.00 93.25 88 GLY A C 1
ATOM 670 O O . GLY A 1 88 ? -36.508 19.197 30.186 1.00 93.25 88 GLY A O 1
ATOM 671 N N . LEU A 1 89 ? -34.339 19.585 29.815 1.00 94.44 89 LEU A N 1
ATOM 672 C CA . LEU A 1 89 ? -34.120 18.328 29.089 1.00 94.44 89 LEU A CA 1
ATOM 673 C C . LEU A 1 89 ? -34.342 17.101 29.966 1.00 94.44 89 LEU A C 1
ATOM 675 O O . LEU A 1 89 ? -34.915 16.119 29.495 1.00 94.44 89 LEU A O 1
ATOM 679 N N . ARG A 1 90 ? -33.947 17.161 31.243 1.00 94.62 90 ARG A N 1
ATOM 680 C CA . ARG A 1 90 ? -34.146 16.036 32.162 1.00 94.62 90 ARG A CA 1
ATOM 681 C C . ARG A 1 90 ? -35.628 15.741 32.387 1.00 94.62 90 ARG A C 1
ATOM 683 O O . ARG A 1 90 ? -36.011 14.578 32.404 1.00 94.62 90 ARG A O 1
ATOM 690 N N . GLU A 1 91 ? -36.461 16.769 32.508 1.00 93.69 91 GLU A N 1
ATOM 691 C CA . GLU A 1 91 ? -37.911 16.609 32.670 1.00 93.69 91 GLU A CA 1
ATOM 692 C C . GLU A 1 91 ? -38.567 16.086 31.388 1.00 93.69 91 GLU A C 1
ATOM 694 O O . GLU A 1 91 ? -39.427 15.210 31.441 1.00 93.69 91 GLU A O 1
ATOM 699 N N . ARG A 1 92 ? -38.126 16.586 30.227 1.00 93.19 92 ARG A N 1
ATOM 700 C CA . ARG A 1 92 ? -38.670 16.205 28.915 1.00 93.19 92 ARG A CA 1
ATOM 701 C C . ARG A 1 92 ? -38.302 14.783 28.495 1.00 93.19 92 ARG A C 1
ATOM 703 O O . ARG A 1 92 ? -39.141 14.089 27.930 1.00 93.19 92 ARG A O 1
ATOM 710 N N . PHE A 1 93 ? -37.058 14.365 28.728 1.00 93.75 93 PHE A N 1
ATOM 711 C CA . PHE A 1 93 ? -36.507 13.129 28.160 1.00 93.75 93 PHE A CA 1
ATOM 712 C C . PHE A 1 93 ? -36.081 12.092 29.199 1.00 93.75 93 PHE A C 1
ATOM 714 O O . PHE A 1 93 ? -35.908 10.933 28.839 1.00 93.75 93 PHE A O 1
ATOM 721 N N . GLY A 1 94 ? -35.935 12.449 30.477 1.00 89.06 94 GLY A N 1
ATOM 722 C CA . GLY A 1 94 ? -35.341 11.566 31.489 1.00 89.06 94 GLY A CA 1
ATOM 723 C C . GLY A 1 94 ? -36.072 10.239 31.720 1.00 89.06 94 GLY A C 1
ATOM 724 O O . GLY A 1 94 ? -35.453 9.296 32.194 1.00 89.06 94 GLY A O 1
ATOM 725 N N . ALA A 1 95 ? -37.361 10.156 31.378 1.00 89.62 95 ALA A N 1
ATOM 726 C CA . ALA A 1 95 ? -38.169 8.935 31.467 1.00 89.62 95 ALA A CA 1
ATOM 727 C C . ALA A 1 95 ? -38.423 8.267 30.100 1.00 89.62 95 ALA A C 1
ATOM 729 O O . ALA A 1 95 ? -39.289 7.399 29.983 1.00 89.62 95 ALA A O 1
ATOM 730 N N . HIS A 1 96 ? -37.720 8.691 29.046 1.00 92.44 96 HIS A N 1
ATOM 731 C CA . HIS A 1 96 ? -37.908 8.145 27.709 1.00 92.44 96 HIS A CA 1
ATOM 732 C C . HIS A 1 96 ? -37.421 6.682 27.651 1.00 92.44 96 HIS A C 1
ATOM 734 O O . HIS A 1 96 ? -36.281 6.412 28.021 1.00 92.44 96 HIS A O 1
ATOM 740 N N . PRO A 1 97 ? -38.223 5.725 27.144 1.00 86.00 97 PRO A N 1
ATOM 741 C CA . PRO A 1 97 ? -37.909 4.293 27.235 1.00 86.00 97 PRO A CA 1
ATOM 742 C C . PRO A 1 97 ? -36.655 3.867 26.453 1.00 86.00 97 PRO A C 1
ATOM 744 O O . PRO A 1 97 ? -36.038 2.863 26.786 1.00 86.00 97 PRO A O 1
ATOM 747 N N . GLY A 1 98 ? -36.270 4.621 25.419 1.00 87.12 98 GLY A N 1
ATOM 748 C CA . GLY A 1 98 ? -35.040 4.391 24.646 1.00 87.12 98 GLY A CA 1
ATOM 749 C C . GLY A 1 98 ? -33.786 5.084 25.196 1.00 87.12 98 GLY A C 1
ATOM 750 O O . GLY A 1 98 ? -32.749 5.048 24.539 1.00 87.12 98 GLY A O 1
ATOM 751 N N . LEU A 1 99 ? -33.881 5.755 26.350 1.00 95.06 99 LEU A N 1
ATOM 752 C CA . LEU A 1 99 ? -32.810 6.579 26.904 1.00 95.06 99 LEU A CA 1
ATOM 753 C C . LEU A 1 99 ? -32.368 6.081 28.282 1.00 95.06 99 LEU A C 1
ATOM 755 O O . LEU A 1 99 ? -33.156 6.051 29.224 1.00 95.06 99 LEU A O 1
ATOM 759 N N . LEU A 1 100 ? -31.077 5.791 28.421 1.00 96.69 100 LEU A N 1
ATOM 760 C CA . LEU A 1 100 ? -30.424 5.655 29.716 1.00 96.69 100 LEU A CA 1
ATOM 761 C C . LEU A 1 100 ? -29.853 7.013 30.142 1.00 96.69 100 LEU A C 1
ATOM 763 O O . LEU A 1 100 ? -28.847 7.465 29.596 1.00 96.69 100 LEU A O 1
ATOM 767 N N . TRP A 1 101 ? -30.471 7.662 31.128 1.00 97.50 101 TRP A N 1
ATOM 768 C CA . TRP A 1 101 ? -29.919 8.878 31.729 1.00 97.50 101 TRP A CA 1
ATOM 769 C C . TRP A 1 101 ? -29.118 8.544 32.988 1.00 97.50 101 TRP A C 1
ATOM 771 O O . TRP A 1 101 ? -29.644 7.925 33.911 1.00 97.50 101 TRP A O 1
ATOM 781 N N . LEU A 1 102 ? -27.865 8.994 33.044 1.00 97.38 102 LEU A N 1
ATOM 782 C CA . LEU A 1 102 ? -26.962 8.819 34.179 1.00 97.38 102 LEU A CA 1
ATOM 783 C C . LEU A 1 102 ? -26.520 10.181 34.723 1.00 97.38 102 LEU A C 1
ATOM 785 O O . LEU A 1 102 ? -26.103 11.060 33.974 1.00 97.38 102 LEU A O 1
ATOM 789 N N . ASP A 1 103 ? -26.604 10.345 36.036 1.00 95.06 103 ASP A N 1
ATOM 790 C CA . ASP A 1 103 ? -26.258 11.569 36.769 1.00 95.06 103 ASP A CA 1
ATOM 791 C C . ASP A 1 103 ? -25.472 11.279 38.061 1.00 95.06 103 ASP A C 1
ATOM 793 O O . ASP A 1 103 ? -25.295 12.164 38.902 1.00 95.06 103 ASP A O 1
ATOM 797 N N . ASP A 1 104 ? -24.976 10.045 38.219 1.00 95.06 104 ASP A N 1
ATOM 798 C CA . ASP A 1 104 ? -24.267 9.622 39.423 1.00 95.06 104 ASP A CA 1
ATOM 799 C C . ASP A 1 104 ? -22.992 10.464 39.630 1.00 95.06 104 ASP A C 1
ATOM 801 O O . ASP A 1 104 ? -22.200 10.649 38.696 1.00 95.06 104 ASP A O 1
ATOM 805 N N . PRO A 1 105 ? -22.762 11.006 40.838 1.00 91.81 105 PRO A N 1
ATOM 806 C CA . PRO A 1 105 ? -21.610 11.851 41.101 1.00 91.81 105 PRO A CA 1
ATOM 807 C C . PRO A 1 105 ? -20.254 11.120 41.046 1.00 91.81 105 PRO A C 1
ATOM 809 O O . PRO A 1 105 ? -19.219 11.791 40.953 1.00 91.81 105 PRO A O 1
ATOM 812 N N . ASP A 1 106 ? -20.231 9.788 41.108 1.00 90.56 106 ASP A N 1
ATOM 813 C CA . ASP A 1 106 ? -19.025 8.974 40.962 1.00 90.56 106 ASP A CA 1
ATOM 814 C C . ASP A 1 106 ? -18.850 8.501 39.502 1.00 90.56 106 ASP A C 1
ATOM 816 O O . ASP A 1 106 ? -19.659 7.712 39.001 1.00 90.56 106 ASP A O 1
ATOM 820 N N . PRO A 1 107 ? -17.777 8.914 38.795 1.00 90.88 107 PRO A N 1
ATOM 821 C CA . PRO A 1 107 ? -17.544 8.469 37.424 1.00 90.88 107 PRO A CA 1
ATOM 822 C C . PRO A 1 107 ? -17.366 6.945 37.317 1.00 90.88 107 PRO A C 1
ATOM 824 O O . PRO A 1 107 ? -17.689 6.373 36.277 1.00 90.88 107 PRO A O 1
ATOM 827 N N . GLN A 1 108 ? -16.909 6.256 38.370 1.00 87.38 108 GLN A N 1
ATOM 828 C CA . GLN A 1 108 ? -16.802 4.791 38.350 1.00 87.38 108 GLN A CA 1
ATOM 829 C C . GLN A 1 108 ? -18.176 4.114 38.382 1.00 87.38 108 GLN A C 1
ATOM 831 O O . GLN A 1 108 ? -18.396 3.132 37.670 1.00 87.38 108 GLN A O 1
ATOM 836 N N . ALA A 1 109 ? -19.126 4.662 39.142 1.00 91.25 109 ALA A N 1
ATOM 837 C CA . ALA A 1 109 ? -20.502 4.177 39.156 1.00 91.25 109 ALA A CA 1
ATOM 838 C C . ALA A 1 109 ? -21.177 4.365 37.786 1.00 91.25 109 ALA A C 1
ATOM 840 O O . ALA A 1 109 ? -21.835 3.441 37.292 1.00 91.25 109 ALA A O 1
ATOM 841 N N . VAL A 1 110 ? -20.936 5.507 37.127 1.00 97.00 110 VAL A N 1
ATOM 842 C CA . VAL A 1 110 ? -21.389 5.762 35.749 1.00 97.00 110 VAL A CA 1
ATOM 843 C C . VAL A 1 110 ? -20.796 4.752 34.768 1.00 97.00 110 VAL A C 1
ATOM 845 O O . VAL A 1 110 ? -21.544 4.143 34.005 1.00 97.00 110 VAL A O 1
ATOM 848 N N . LEU A 1 111 ? -19.480 4.514 34.796 1.00 91.12 111 LEU A N 1
ATOM 849 C CA . LEU A 1 111 ? -18.837 3.534 33.908 1.00 91.12 111 LEU A CA 1
ATOM 850 C C . LEU A 1 111 ? -19.375 2.115 34.129 1.00 91.12 111 LEU A C 1
ATOM 852 O O . LEU A 1 111 ? -19.596 1.380 33.164 1.00 91.12 111 LEU A O 1
ATOM 856 N N . ALA A 1 112 ? -19.636 1.730 35.380 1.00 86.69 112 ALA A N 1
ATOM 857 C CA . ALA A 1 112 ? -20.233 0.438 35.699 1.00 86.69 112 ALA A CA 1
ATOM 858 C C . ALA A 1 112 ? -21.670 0.320 35.160 1.00 86.69 112 ALA A C 1
ATOM 860 O O . ALA A 1 112 ? -22.051 -0.738 34.657 1.00 86.69 112 ALA A O 1
ATOM 861 N N . ALA A 1 113 ? -22.464 1.392 35.238 1.00 94.50 113 ALA A N 1
ATOM 862 C CA . ALA A 1 113 ? -23.809 1.435 34.665 1.00 94.50 113 ALA A CA 1
ATOM 863 C C . ALA A 1 113 ? -23.784 1.362 33.133 1.00 94.50 113 ALA A C 1
ATOM 865 O O . ALA A 1 113 ? -24.503 0.545 32.559 1.00 94.50 113 ALA A O 1
ATOM 866 N N . LEU A 1 114 ? -22.905 2.133 32.485 1.00 95.31 114 LEU A N 1
ATOM 867 C CA . LEU A 1 114 ? -22.702 2.080 31.036 1.00 95.31 114 LEU A CA 1
ATOM 868 C C . LEU A 1 114 ? -22.253 0.689 30.580 1.00 95.31 114 LEU A C 1
ATOM 870 O O . LEU A 1 114 ? -22.760 0.195 29.582 1.00 95.31 114 LEU A O 1
ATOM 874 N N . SER A 1 115 ? -21.363 0.029 31.324 1.00 88.00 115 SER A N 1
ATOM 875 C CA . SER A 1 115 ? -20.898 -1.332 31.009 1.00 88.00 115 SER A CA 1
ATOM 876 C C . SER A 1 115 ? -22.026 -2.367 31.091 1.00 88.00 115 SER A C 1
ATOM 878 O O . SER A 1 115 ? -22.135 -3.233 30.227 1.00 88.00 115 SER A O 1
ATOM 880 N N . ARG A 1 116 ? -22.900 -2.279 32.105 1.00 91.94 116 ARG A N 1
ATOM 881 C CA . ARG A 1 116 ? -24.082 -3.158 32.197 1.00 91.94 116 ARG A CA 1
ATOM 882 C C . ARG A 1 116 ? -25.036 -2.925 31.033 1.00 91.94 116 ARG A C 1
ATOM 884 O O . ARG A 1 116 ? -25.435 -3.878 30.374 1.00 91.94 116 ARG A O 1
ATOM 891 N N . TRP A 1 117 ? -25.329 -1.662 30.747 1.00 94.56 117 TRP A N 1
ATOM 892 C CA . TRP A 1 117 ? -26.172 -1.286 29.620 1.00 94.56 117 TRP A CA 1
ATOM 893 C C . TRP A 1 117 ? -25.589 -1.757 28.285 1.00 94.56 117 TRP A C 1
ATOM 895 O O . TRP A 1 117 ? -26.305 -2.323 27.470 1.00 94.56 117 TRP A O 1
ATOM 905 N N . GLN A 1 118 ? -24.278 -1.629 28.082 1.00 92.00 118 GLN A N 1
ATOM 906 C CA . GLN A 1 118 ? -23.600 -2.151 26.898 1.00 92.00 118 GLN A CA 1
ATOM 907 C C . GLN A 1 118 ? -23.838 -3.652 26.712 1.00 92.00 118 GLN A C 1
ATOM 909 O O . GLN A 1 118 ? -24.124 -4.086 25.597 1.00 92.00 118 GLN A O 1
ATOM 914 N N . LEU A 1 119 ? -23.754 -4.442 27.786 1.00 84.50 119 LEU A N 1
ATOM 915 C CA . LEU A 1 119 ? -24.034 -5.879 27.737 1.00 84.50 119 LEU A CA 1
ATOM 916 C C . LEU A 1 119 ? -25.501 -6.165 27.384 1.00 84.50 119 LEU A C 1
ATOM 918 O O . LEU A 1 119 ? -25.764 -7.041 26.562 1.00 84.50 119 LEU A O 1
ATOM 922 N N . GLU A 1 120 ? -26.446 -5.405 27.942 1.00 90.25 120 GLU A N 1
ATOM 923 C CA . GLU A 1 120 ? -27.878 -5.507 27.610 1.00 90.25 120 GLU A CA 1
ATOM 924 C C . GLU A 1 120 ? -28.160 -5.177 26.136 1.00 90.25 120 GLU A C 1
ATOM 926 O O . GLU A 1 120 ? -29.051 -5.771 25.532 1.00 90.25 120 GLU A O 1
ATOM 931 N N . GLN A 1 121 ? -27.370 -4.280 25.537 1.00 89.12 121 GLN A N 1
ATOM 932 C CA . GLN A 1 121 ? -27.453 -3.905 24.120 1.00 89.12 121 GLN A CA 1
ATOM 933 C C . GLN A 1 121 ? -26.578 -4.776 23.196 1.00 89.12 121 GLN A C 1
ATOM 935 O O . GLN A 1 121 ? -26.272 -4.384 22.068 1.00 89.12 121 GLN A O 1
ATOM 940 N N . GLY A 1 122 ? -26.155 -5.959 23.653 1.00 81.56 122 GLY A N 1
ATOM 941 C CA . GLY A 1 122 ? -25.435 -6.935 22.828 1.00 81.56 122 GLY A CA 1
ATOM 942 C C . GLY A 1 122 ? -23.927 -6.703 22.702 1.00 81.56 122 GLY A C 1
ATOM 943 O O . GLY A 1 122 ? -23.290 -7.317 21.849 1.00 81.56 122 GLY A O 1
ATOM 944 N N . GLY A 1 123 ? -23.335 -5.849 23.541 1.00 81.19 123 GLY A N 1
ATOM 945 C CA . GLY A 1 123 ? -21.881 -5.682 23.637 1.00 81.19 123 GLY A CA 1
ATOM 946 C C . GLY A 1 123 ? -21.251 -4.758 22.591 1.00 81.19 123 GLY A C 1
ATOM 947 O O . GLY A 1 123 ? -20.031 -4.746 22.457 1.00 81.19 123 GLY A O 1
ATOM 948 N N . SER A 1 124 ? -22.046 -3.990 21.843 1.00 82.94 124 SER A N 1
ATOM 949 C CA . SER A 1 124 ? -21.537 -3.030 20.852 1.00 82.94 124 SER A CA 1
ATOM 950 C C . SER A 1 124 ? -20.616 -1.972 21.487 1.00 82.94 124 SER A C 1
ATOM 952 O O . SER A 1 124 ? -20.841 -1.567 22.630 1.00 82.94 124 SER A O 1
ATOM 954 N N . PRO A 1 125 ? -19.575 -1.492 20.780 1.00 86.81 125 PRO A N 1
ATOM 955 C CA . PRO A 1 125 ? -18.639 -0.516 21.331 1.00 86.81 125 PRO A CA 1
ATOM 956 C C . PRO A 1 125 ? -19.331 0.808 21.646 1.00 86.81 125 PRO A C 1
ATOM 958 O O . PRO A 1 125 ? -20.279 1.199 20.965 1.00 86.81 125 PRO A O 1
ATOM 961 N N . PHE A 1 126 ? -18.828 1.534 22.644 1.00 90.69 126 PHE A N 1
ATOM 962 C CA . PHE A 1 126 ? -19.302 2.888 22.914 1.00 90.69 126 PHE A CA 1
ATOM 963 C C . PHE A 1 126 ? -18.905 3.858 21.799 1.00 90.69 126 PHE A C 1
ATOM 965 O O . PHE A 1 126 ? -17.798 3.804 21.265 1.00 90.69 126 PHE A O 1
ATOM 972 N N . ALA A 1 127 ? -19.798 4.795 21.517 1.00 90.88 127 ALA A N 1
ATOM 973 C CA . ALA A 1 127 ? -19.612 5.928 20.629 1.00 90.88 127 ALA A CA 1
ATOM 974 C C . ALA A 1 127 ? -19.758 7.223 21.449 1.00 90.88 127 ALA A C 1
ATOM 976 O O . ALA A 1 127 ? -20.849 7.803 21.498 1.00 90.88 127 ALA A O 1
ATOM 977 N N . PRO A 1 128 ? -18.705 7.651 22.173 1.00 92.44 128 PRO A N 1
ATOM 978 C CA . PRO A 1 128 ? -18.797 8.821 23.032 1.00 92.44 128 PRO A CA 1
ATOM 979 C C . PRO A 1 128 ? -18.904 10.110 22.206 1.00 92.44 128 PRO A C 1
ATOM 981 O O . PRO A 1 128 ? -18.122 10.364 21.294 1.00 92.44 128 PRO A O 1
ATOM 984 N N . LEU A 1 129 ? -19.867 10.951 22.566 1.00 92.19 129 LEU A N 1
ATOM 985 C CA . LEU A 1 129 ? -20.105 12.274 22.004 1.00 92.19 129 LEU A CA 1
ATOM 986 C C . LEU A 1 129 ? -19.949 13.301 23.123 1.00 92.19 129 LEU A C 1
ATOM 988 O O . LEU A 1 129 ? -20.880 13.553 23.888 1.00 92.19 129 LEU A O 1
ATOM 992 N N . ALA A 1 130 ? -18.754 13.869 23.256 1.00 91.38 130 ALA A N 1
ATOM 993 C CA . ALA A 1 130 ? -18.459 14.798 24.338 1.00 91.38 130 ALA A CA 1
ATOM 994 C C . ALA A 1 130 ? -18.690 16.254 23.933 1.00 91.38 130 ALA A C 1
ATOM 996 O O . ALA A 1 130 ? -18.091 16.749 22.975 1.00 91.38 130 ALA A O 1
ATOM 997 N N . LEU A 1 131 ? -19.513 16.971 24.703 1.00 90.44 131 LEU A N 1
ATOM 998 C CA . LEU A 1 131 ? -19.698 18.401 24.491 1.00 90.44 131 LEU A CA 1
ATOM 999 C C . LEU A 1 131 ? -18.507 19.174 25.093 1.00 90.44 131 LEU A C 1
ATOM 1001 O O . LEU A 1 131 ? -18.197 18.998 26.275 1.00 90.44 131 LEU A O 1
ATOM 1005 N N . PRO A 1 132 ? -17.854 20.084 24.338 1.00 88.94 132 PRO A N 1
ATOM 1006 C CA . PRO A 1 132 ? -16.651 20.784 24.791 1.00 88.94 132 PRO A CA 1
ATOM 1007 C C . PRO A 1 132 ? -16.818 21.553 26.103 1.00 88.94 132 PRO A C 1
ATOM 1009 O O . PRO A 1 132 ? -15.864 21.660 26.872 1.00 88.94 132 PRO A O 1
ATOM 1012 N N . LEU A 1 133 ? -18.010 22.101 26.366 1.00 90.81 133 LEU A N 1
ATOM 1013 C CA . LEU A 1 133 ? -18.284 22.806 27.616 1.00 90.81 133 LEU A CA 1
ATOM 1014 C C . LEU A 1 133 ? -18.243 21.857 28.819 1.00 90.81 133 LEU A C 1
ATOM 1016 O O . LEU A 1 133 ? -17.615 22.199 29.812 1.00 90.81 133 LEU A O 1
ATOM 1020 N N . TRP A 1 134 ? -18.833 20.663 28.726 1.00 93.12 134 TRP A N 1
ATOM 1021 C CA . TRP A 1 134 ? -18.854 19.689 29.824 1.00 93.12 134 TRP A CA 1
ATOM 1022 C C . TRP A 1 134 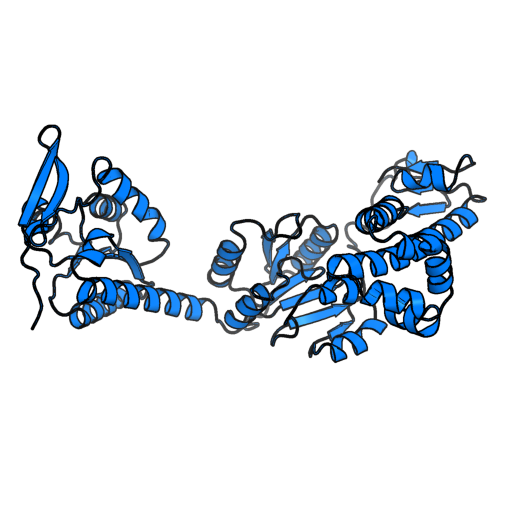? -17.448 19.192 30.170 1.00 93.12 134 TRP A C 1
ATOM 1024 O O . TRP A 1 134 ? -17.074 19.176 31.341 1.00 93.12 134 TRP A O 1
ATOM 1034 N N . LEU A 1 135 ? -16.617 18.920 29.156 1.00 91.25 135 LEU A N 1
ATOM 1035 C CA . LEU A 1 135 ? -15.198 18.584 29.353 1.00 91.25 135 LEU A CA 1
ATOM 1036 C C . LEU A 1 135 ? -14.403 19.699 30.051 1.00 91.25 135 LEU A C 1
ATOM 1038 O O . LEU A 1 135 ? -13.401 19.419 30.704 1.00 91.25 135 LEU A O 1
ATOM 1042 N N . ARG A 1 136 ? -14.816 20.962 29.885 1.00 89.81 136 ARG A N 1
ATOM 1043 C CA . ARG A 1 136 ? -14.185 22.128 30.521 1.00 89.81 136 ARG A CA 1
ATOM 1044 C C . ARG A 1 136 ? -14.741 22.437 31.902 1.00 89.81 136 ARG A C 1
ATOM 1046 O O . ARG A 1 136 ? -13.994 22.970 32.716 1.00 89.81 136 ARG A O 1
ATOM 1053 N N . LEU A 1 137 ? -16.028 22.170 32.131 1.00 89.69 137 LEU A N 1
ATOM 1054 C CA . LEU A 1 137 ? -16.680 22.387 33.418 1.00 89.69 137 LEU A CA 1
ATOM 1055 C C . LEU A 1 137 ? -16.017 21.504 34.459 1.00 89.69 137 LEU A C 1
ATOM 1057 O O . LEU A 1 137 ? -15.413 22.031 35.383 1.00 89.69 137 LEU A O 1
ATOM 1061 N N . ASP A 1 138 ? -16.031 20.191 34.245 1.00 90.56 138 ASP A N 1
ATOM 1062 C CA . ASP A 1 138 ? -15.422 19.244 35.172 1.00 90.56 138 ASP A CA 1
ATOM 1063 C C . ASP A 1 138 ? -14.542 18.226 34.428 1.00 90.56 138 ASP A C 1
ATOM 1065 O O . ASP A 1 138 ? -15.008 17.140 34.058 1.00 90.56 138 ASP A O 1
ATOM 1069 N N . PRO A 1 139 ? -13.262 18.567 34.183 1.00 87.44 139 PRO A N 1
ATOM 1070 C CA . PRO A 1 139 ? -12.314 17.667 33.531 1.00 87.44 139 PRO A CA 1
ATOM 1071 C C . PRO A 1 139 ? -12.087 16.365 34.312 1.00 87.44 139 PRO A C 1
ATOM 1073 O O . PRO A 1 139 ? -11.881 15.317 33.697 1.00 87.44 139 PRO A O 1
ATOM 1076 N N . ASP A 1 140 ? -12.159 16.418 35.646 1.00 89.44 140 ASP A N 1
ATOM 1077 C CA . ASP A 1 140 ? -11.924 15.268 36.528 1.00 89.44 140 ASP A CA 1
ATOM 1078 C C . ASP A 1 140 ? -13.089 14.266 36.479 1.00 89.44 140 ASP A C 1
ATOM 1080 O O . ASP A 1 140 ? -12.913 13.088 36.790 1.00 89.44 140 ASP A O 1
ATOM 1084 N N . TYR A 1 141 ? -14.274 14.709 36.053 1.00 92.81 141 TYR A N 1
ATOM 1085 C CA . TYR A 1 141 ? -15.435 13.852 35.836 1.00 92.81 141 TYR A CA 1
ATOM 1086 C C . TYR A 1 141 ? -15.626 13.496 34.355 1.00 92.81 141 TYR A C 1
ATOM 1088 O O . TYR A 1 141 ? -15.438 12.343 33.960 1.00 92.81 141 TYR A O 1
ATOM 1096 N N . TYR A 1 142 ? -15.946 14.472 33.498 1.00 94.69 142 TYR A N 1
ATOM 1097 C CA . TYR A 1 142 ? -16.272 14.211 32.090 1.00 94.69 142 TYR A CA 1
ATOM 1098 C C . TYR A 1 142 ? -15.045 13.814 31.266 1.00 94.69 142 TYR A C 1
ATOM 1100 O O . TYR A 1 142 ? -15.162 13.002 30.348 1.00 94.69 142 TYR A O 1
ATOM 1108 N N . GLY A 1 143 ? -13.859 14.335 31.599 1.00 91.19 143 GLY A N 1
ATOM 1109 C CA . GLY A 1 143 ? -12.611 13.953 30.932 1.00 91.19 143 GLY A CA 1
ATOM 1110 C C . GLY A 1 143 ? -12.209 12.504 31.219 1.00 91.19 143 GLY A C 1
ATOM 1111 O O . GLY A 1 143 ? -11.790 11.788 30.303 1.00 91.19 143 GLY A O 1
ATOM 1112 N N . VAL A 1 144 ? -12.404 12.040 32.459 1.00 90.00 144 VAL A N 1
ATOM 1113 C CA . VAL A 1 144 ? -12.180 10.638 32.854 1.00 90.00 144 VAL A CA 1
ATOM 1114 C C . VAL A 1 144 ? -13.141 9.707 32.118 1.00 90.00 144 VAL A C 1
ATOM 1116 O O . VAL A 1 144 ? -12.698 8.722 31.524 1.00 90.00 144 VAL A O 1
ATOM 1119 N N . LEU A 1 145 ? -14.434 10.046 32.088 1.00 94.19 145 LEU A N 1
ATOM 1120 C CA . LEU A 1 145 ? -15.445 9.276 31.359 1.00 94.19 145 LEU A CA 1
ATOM 1121 C C . LEU A 1 145 ? -15.130 9.196 29.863 1.00 94.19 145 LEU A C 1
ATOM 1123 O O . LEU A 1 145 ? -15.088 8.103 29.304 1.00 94.19 145 LEU A O 1
ATOM 1127 N N . HIS A 1 146 ? -14.840 10.331 29.223 1.00 94.12 146 HIS A N 1
ATOM 1128 C CA . HIS A 1 146 ? -14.493 10.378 27.803 1.00 94.12 146 HIS A CA 1
ATOM 1129 C C . HIS A 1 146 ? -13.286 9.491 27.481 1.00 94.12 146 HIS A C 1
ATOM 1131 O O . HIS A 1 146 ? -13.335 8.684 26.555 1.00 94.12 146 HIS A O 1
ATOM 1137 N N . THR A 1 147 ? -12.226 9.583 28.289 1.00 88.62 147 THR A N 1
ATOM 1138 C CA . THR A 1 147 ? -11.007 8.784 28.104 1.00 88.62 147 THR A CA 1
ATOM 1139 C C . THR A 1 147 ? -11.282 7.286 28.242 1.00 88.62 147 THR A C 1
ATOM 1141 O O . THR A 1 147 ? -10.790 6.496 27.436 1.00 88.62 147 THR A O 1
ATOM 1144 N N . ALA A 1 148 ? -12.082 6.883 29.233 1.00 87.56 148 ALA A N 1
ATOM 1145 C CA . ALA A 1 148 ? -12.435 5.482 29.451 1.00 87.56 148 ALA A CA 1
ATOM 1146 C C . ALA A 1 148 ? -13.296 4.910 28.310 1.00 87.56 148 ALA A C 1
ATOM 1148 O O . ALA A 1 148 ? -13.036 3.800 27.842 1.00 87.56 148 ALA A O 1
ATOM 1149 N N . LEU A 1 149 ? -14.281 5.674 27.824 1.00 91.25 149 LEU A N 1
ATOM 1150 C CA . LEU A 1 149 ? -15.145 5.262 26.713 1.00 91.25 149 LEU A CA 1
ATOM 1151 C C . LEU A 1 149 ? -14.362 5.144 25.399 1.00 91.25 149 LEU A C 1
ATOM 1153 O O . LEU A 1 149 ? -14.505 4.152 24.687 1.00 91.25 149 LEU A O 1
ATOM 1157 N N . GLU A 1 150 ? -13.469 6.094 25.118 1.00 87.94 150 GLU A N 1
ATOM 1158 C CA . GLU A 1 150 ? -12.558 6.025 23.970 1.00 87.94 150 GLU A CA 1
ATOM 1159 C C . GLU A 1 150 ? -11.599 4.828 24.057 1.00 87.94 150 GLU A C 1
ATOM 1161 O O . GLU A 1 150 ? -11.365 4.133 23.065 1.00 87.94 150 GLU A O 1
ATOM 1166 N N . ALA A 1 151 ? -11.062 4.537 25.246 1.00 82.56 151 ALA A N 1
ATOM 1167 C CA . ALA A 1 151 ? -10.210 3.369 25.459 1.00 82.56 151 ALA A CA 1
ATOM 1168 C C . ALA A 1 151 ? -10.972 2.054 25.218 1.00 82.56 151 ALA A C 1
ATOM 1170 O O . ALA A 1 151 ? -10.448 1.160 24.549 1.00 82.56 151 ALA A O 1
ATOM 1171 N N . SER A 1 152 ? -12.215 1.958 25.698 1.00 81.00 152 SER A N 1
ATOM 1172 C CA . SER A 1 152 ? -13.101 0.811 25.461 1.00 81.00 152 SER A CA 1
ATOM 1173 C C . SER A 1 152 ? -13.409 0.626 23.970 1.00 81.00 152 SER A C 1
ATOM 1175 O O . SER A 1 152 ? -13.226 -0.472 23.441 1.00 81.00 152 SER A O 1
ATOM 1177 N N . ARG A 1 153 ? -13.767 1.705 23.256 1.00 82.00 153 ARG A N 1
ATOM 1178 C CA . ARG A 1 153 ? -14.021 1.679 21.804 1.00 82.00 153 ARG A CA 1
ATOM 1179 C C . ARG A 1 153 ? -12.812 1.176 21.017 1.00 82.00 153 ARG A C 1
ATOM 1181 O O . ARG A 1 153 ? -12.947 0.344 20.122 1.00 82.00 153 ARG A O 1
ATOM 1188 N N . ARG A 1 154 ? -11.609 1.643 21.369 1.00 77.38 154 ARG A N 1
ATOM 1189 C CA . ARG A 1 154 ? -10.357 1.176 20.751 1.00 77.38 154 ARG A CA 1
ATOM 1190 C C . ARG A 1 154 ? -10.084 -0.295 21.056 1.00 77.38 154 ARG A C 1
ATOM 1192 O O . ARG A 1 154 ? -9.645 -1.015 20.164 1.00 77.38 154 ARG A O 1
ATOM 1199 N N . ALA A 1 155 ? -10.320 -0.742 22.288 1.00 73.69 155 ALA A N 1
ATOM 1200 C CA . ALA A 1 155 ? -10.124 -2.138 22.672 1.00 73.69 155 ALA A CA 1
ATOM 1201 C C . ALA A 1 155 ? -11.049 -3.083 21.883 1.00 73.69 155 ALA A C 1
ATOM 1203 O O . ALA A 1 155 ? -10.568 -4.084 21.348 1.00 73.69 155 ALA A O 1
ATOM 1204 N N . ASP A 1 156 ? -12.332 -2.734 21.738 1.00 76.25 156 ASP A N 1
ATOM 1205 C CA . ASP A 1 156 ? -13.290 -3.505 20.933 1.00 76.25 156 ASP A CA 1
ATOM 1206 C C . ASP A 1 156 ? -12.853 -3.585 19.463 1.00 76.25 156 ASP A C 1
ATOM 1208 O O . ASP A 1 156 ? -12.774 -4.682 18.907 1.00 76.25 156 ASP A O 1
ATOM 1212 N N . PHE A 1 157 ? -12.444 -2.457 18.868 1.00 78.62 157 PHE A N 1
ATOM 1213 C CA . PHE A 1 157 ? -11.894 -2.438 17.510 1.00 78.62 157 PHE A CA 1
ATOM 1214 C C . PHE A 1 157 ? -10.732 -3.426 17.346 1.00 78.62 157 PHE A C 1
ATOM 1216 O O . PHE A 1 157 ? -10.770 -4.278 16.460 1.00 78.62 157 PHE A O 1
ATOM 1223 N N . TRP A 1 158 ? -9.705 -3.350 18.201 1.00 77.94 158 TRP A N 1
ATOM 1224 C CA . TRP A 1 158 ? -8.535 -4.225 18.075 1.00 77.94 158 TRP A CA 1
ATOM 1225 C C . TRP A 1 158 ? -8.881 -5.695 18.301 1.00 77.94 158 TRP A C 1
ATOM 1227 O O . TRP A 1 158 ? -8.271 -6.551 17.662 1.00 77.94 158 TRP A O 1
ATOM 1237 N N . SER A 1 159 ? -9.862 -5.993 19.158 1.00 78.12 159 SER A N 1
ATOM 1238 C CA . SER A 1 159 ? -10.345 -7.361 19.371 1.00 78.12 159 SER A CA 1
ATOM 1239 C C . SER A 1 159 ? -11.039 -7.935 18.130 1.00 78.12 159 SER A C 1
ATOM 1241 O O . SER A 1 159 ? -10.781 -9.077 17.761 1.00 78.12 159 SER A O 1
ATOM 1243 N N . LYS A 1 160 ? -11.846 -7.127 17.430 1.00 77.69 160 LYS A N 1
ATOM 1244 C CA . LYS A 1 160 ? -12.526 -7.521 16.186 1.00 77.69 160 LYS A CA 1
ATOM 1245 C C . LYS A 1 160 ? -11.567 -7.591 15.002 1.00 77.69 160 LYS A C 1
ATOM 1247 O O . LYS A 1 160 ? -11.659 -8.495 14.175 1.00 77.69 160 LYS A O 1
ATOM 1252 N N . ALA A 1 161 ? -10.633 -6.648 14.924 1.00 78.88 161 ALA A N 1
ATOM 1253 C CA . ALA A 1 161 ? -9.671 -6.570 13.836 1.00 78.88 161 ALA A CA 1
ATOM 1254 C C . ALA A 1 161 ? -8.633 -7.706 13.896 1.00 78.88 161 ALA A C 1
ATOM 1256 O O . ALA A 1 161 ? -8.271 -8.257 12.851 1.00 78.88 161 ALA A O 1
ATOM 1257 N N . ARG A 1 162 ? -8.170 -8.084 15.099 1.00 80.38 162 ARG A N 1
ATOM 1258 C CA . ARG A 1 162 ? -7.205 -9.174 15.332 1.00 80.38 162 ARG A CA 1
ATOM 1259 C C . ARG A 1 162 ? -7.913 -10.518 15.480 1.00 80.38 162 ARG A C 1
ATOM 1261 O O . ARG A 1 162 ? -8.075 -11.042 16.577 1.00 80.38 162 ARG A O 1
ATOM 1268 N N . GLN A 1 163 ? -8.291 -11.098 14.354 1.00 79.94 163 GLN A N 1
ATOM 1269 C CA . GLN A 1 163 ? -8.831 -12.456 14.305 1.00 79.94 163 GLN A CA 1
ATOM 1270 C C . GLN A 1 163 ? -7.772 -13.476 13.859 1.00 79.94 163 GLN A C 1
ATOM 1272 O O . GLN A 1 163 ? -6.803 -13.094 13.194 1.00 79.94 163 GLN A O 1
ATOM 1277 N N . PRO A 1 164 ? -7.958 -14.775 14.162 1.00 86.12 164 PRO A N 1
ATOM 1278 C CA . PRO A 1 164 ? -7.135 -15.833 13.590 1.00 86.12 164 PRO A CA 1
ATOM 1279 C C . PRO A 1 164 ? -7.176 -15.784 12.057 1.00 86.12 164 PRO A C 1
ATOM 1281 O O . PRO A 1 164 ? -8.247 -15.863 11.455 1.00 86.12 164 PRO A O 1
ATOM 1284 N N . ARG A 1 165 ? -6.008 -15.634 11.430 1.00 91.75 165 ARG A N 1
ATOM 1285 C CA . ARG A 1 165 ? -5.861 -15.630 9.969 1.00 91.75 165 ARG A CA 1
ATOM 1286 C C . ARG A 1 165 ? -5.773 -17.060 9.450 1.00 91.75 165 ARG A C 1
ATOM 1288 O O . ARG A 1 165 ? -5.259 -17.935 10.142 1.00 91.75 165 ARG A O 1
ATOM 1295 N N . PHE A 1 166 ? -6.248 -17.277 8.229 1.00 92.69 166 PHE A N 1
ATOM 1296 C CA . PHE A 1 166 ? -6.253 -18.569 7.540 1.00 92.69 166 PHE A CA 1
ATOM 1297 C C . PHE A 1 166 ? -7.047 -19.662 8.275 1.00 92.69 166 PHE A C 1
ATOM 1299 O O . PHE A 1 166 ? -6.749 -20.847 8.163 1.00 92.69 166 PHE A O 1
ATOM 1306 N N . ALA A 1 167 ? -8.087 -19.274 9.020 1.00 88.75 167 ALA A N 1
ATOM 1307 C CA . ALA A 1 167 ? -8.986 -20.214 9.697 1.00 88.75 167 ALA A CA 1
ATOM 1308 C C . ALA A 1 167 ? -10.044 -20.834 8.758 1.00 88.75 167 ALA A C 1
ATOM 1310 O O . ALA A 1 167 ? -10.758 -21.759 9.143 1.00 88.75 167 ALA A O 1
ATOM 1311 N N . ARG A 1 168 ? -10.179 -20.298 7.539 1.00 87.75 168 ARG A N 1
ATOM 1312 C CA . ARG A 1 168 ? -11.158 -20.707 6.522 1.00 87.75 168 ARG A CA 1
ATOM 1313 C C . ARG A 1 168 ? -10.470 -21.510 5.418 1.00 87.75 168 ARG A C 1
ATOM 1315 O O . ARG A 1 168 ? -9.280 -21.340 5.177 1.00 87.75 168 ARG A O 1
ATOM 1322 N N . THR A 1 169 ? -11.234 -22.345 4.715 1.00 85.69 169 THR A N 1
ATOM 1323 C CA . THR A 1 169 ? -10.745 -23.114 3.555 1.00 85.69 169 THR A CA 1
ATOM 1324 C C . THR A 1 169 ? -10.398 -22.222 2.363 1.00 85.69 169 THR A C 1
ATOM 1326 O O . THR A 1 169 ? -9.423 -22.490 1.670 1.00 85.69 169 THR A O 1
ATOM 1329 N N . GLN A 1 170 ? -11.171 -21.154 2.144 1.00 92.38 170 GLN A N 1
ATOM 1330 C CA . GLN A 1 170 ? -10.891 -20.116 1.151 1.00 92.38 170 GLN A CA 1
ATOM 1331 C C . GLN A 1 170 ? -10.378 -18.853 1.860 1.00 92.38 170 GLN A C 1
ATOM 1333 O O . GLN A 1 170 ? -11.153 -18.219 2.586 1.00 92.38 170 GLN A O 1
ATOM 1338 N N . PRO A 1 171 ? -9.097 -18.475 1.687 1.00 95.81 171 PRO A N 1
ATOM 1339 C CA . PRO A 1 171 ? -8.566 -17.258 2.284 1.00 95.81 171 PRO A CA 1
ATOM 1340 C C . PRO A 1 171 ? -9.150 -16.006 1.621 1.00 95.81 171 PRO A C 1
ATOM 1342 O O . PRO A 1 171 ? -9.284 -15.932 0.398 1.00 95.81 171 PRO A O 1
ATOM 1345 N N . ARG A 1 172 ? -9.457 -14.997 2.436 1.00 97.44 172 ARG A N 1
ATOM 1346 C CA . ARG A 1 172 ? -9.950 -13.688 1.999 1.00 97.44 172 ARG A CA 1
ATOM 1347 C C . ARG A 1 172 ? -8.781 -12.749 1.720 1.00 97.44 172 ARG A C 1
ATOM 1349 O O . ARG A 1 172 ? -7.946 -12.524 2.596 1.00 97.44 172 ARG A O 1
ATOM 1356 N N . VAL A 1 173 ? -8.745 -12.157 0.530 1.00 98.19 173 VAL A N 1
ATOM 1357 C CA . VAL A 1 173 ? -7.624 -11.324 0.068 1.00 98.19 173 VAL A CA 1
ATOM 1358 C C . VAL A 1 173 ? -7.993 -9.845 0.096 1.00 98.19 173 VAL A C 1
ATOM 1360 O O . VAL A 1 173 ? -8.950 -9.425 -0.555 1.00 98.19 173 VAL A O 1
ATOM 1363 N N . LEU A 1 174 ? -7.225 -9.031 0.818 1.00 98.19 174 LEU A N 1
ATOM 1364 C CA . LEU A 1 174 ? -7.312 -7.575 0.713 1.00 98.19 174 LEU A CA 1
ATOM 1365 C C . LEU A 1 174 ? -6.293 -7.082 -0.318 1.00 98.19 174 LEU A C 1
ATOM 1367 O O . LEU A 1 174 ? -5.097 -7.113 -0.059 1.00 98.19 174 LEU A O 1
ATOM 1371 N N . LEU A 1 175 ? -6.740 -6.650 -1.491 1.00 97.81 175 LEU A N 1
ATOM 1372 C CA . LEU A 1 175 ? -5.849 -6.224 -2.571 1.00 97.81 175 LEU A CA 1
ATOM 1373 C C . LEU A 1 175 ? -5.626 -4.710 -2.520 1.00 97.81 175 LEU A C 1
ATOM 1375 O O . LEU A 1 175 ? -6.579 -3.946 -2.652 1.00 97.81 175 LEU A O 1
ATOM 1379 N N . PHE A 1 176 ? -4.378 -4.267 -2.392 1.00 96.56 176 PHE A N 1
ATOM 1380 C CA . PHE A 1 176 ? -4.012 -2.859 -2.547 1.00 96.56 176 PHE A CA 1
ATOM 1381 C C . PHE A 1 176 ? -3.945 -2.517 -4.035 1.00 96.56 176 PHE A C 1
ATOM 1383 O O . PHE A 1 176 ? -3.074 -2.991 -4.764 1.00 96.56 176 PHE A O 1
ATOM 1390 N N . GLN A 1 177 ? -4.906 -1.720 -4.490 1.00 93.06 177 GLN A N 1
ATOM 1391 C CA . GLN A 1 177 ? -5.129 -1.421 -5.896 1.00 93.06 177 GLN A CA 1
ATOM 1392 C C . GLN A 1 177 ? -4.586 -0.049 -6.274 1.00 93.06 177 GLN A C 1
ATOM 1394 O O . GLN A 1 177 ? -4.687 0.921 -5.532 1.00 93.06 177 GLN A O 1
ATOM 1399 N N . ARG A 1 178 ? -4.043 0.033 -7.482 1.00 90.75 178 ARG A N 1
ATOM 1400 C CA . ARG A 1 178 ? -3.629 1.266 -8.154 1.00 90.75 178 ARG A CA 1
ATOM 1401 C C . ARG A 1 178 ? -3.806 1.055 -9.657 1.00 90.75 178 ARG A C 1
ATOM 1403 O O . ARG A 1 178 ? -3.706 -0.094 -10.080 1.00 90.75 178 ARG A O 1
ATOM 1410 N N . PRO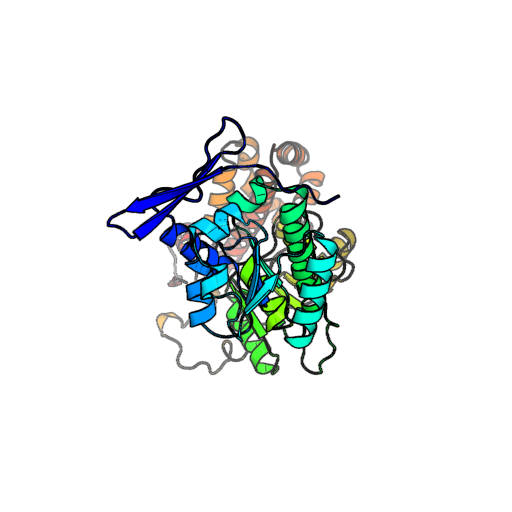 A 1 179 ? -4.008 2.099 -10.482 1.00 87.12 179 PRO A N 1
ATOM 1411 C CA . PRO A 1 179 ? -3.954 1.956 -11.936 1.00 87.12 179 PRO A CA 1
ATOM 1412 C C . PRO A 1 179 ? -2.603 1.374 -12.396 1.00 87.12 179 PRO A C 1
ATOM 1414 O O . PRO A 1 179 ? -1.611 2.086 -12.536 1.00 87.12 179 PRO A O 1
ATOM 1417 N N . TYR A 1 180 ? -2.554 0.054 -12.570 1.00 86.81 180 TYR A N 1
ATOM 1418 C CA . TYR A 1 180 ? -1.376 -0.718 -12.950 1.00 86.81 180 TYR A CA 1
ATOM 1419 C C . TYR A 1 180 ? -1.829 -1.968 -13.706 1.00 86.81 180 TYR A C 1
ATOM 1421 O O . TYR A 1 180 ? -2.800 -2.610 -13.305 1.00 86.81 180 TYR A O 1
ATOM 1429 N N . PHE A 1 181 ? -1.142 -2.314 -14.797 1.00 83.38 181 PHE A N 1
ATOM 1430 C CA . PHE A 1 181 ? -1.636 -3.298 -15.770 1.00 83.38 181 PHE A CA 1
ATOM 1431 C C . PHE A 1 181 ? -1.917 -4.684 -15.160 1.00 83.38 181 PHE A C 1
ATOM 1433 O O . PHE A 1 181 ? -2.913 -5.312 -15.505 1.00 83.38 181 PHE A O 1
ATOM 1440 N N . LEU A 1 182 ? -1.104 -5.125 -14.191 1.00 88.19 182 LEU A N 1
ATOM 1441 C CA . LEU A 1 182 ? -1.288 -6.425 -13.534 1.00 88.19 182 LEU A CA 1
ATOM 1442 C C . LEU A 1 182 ? -2.512 -6.500 -12.621 1.00 88.19 182 LEU A C 1
ATOM 1444 O O . LEU A 1 182 ? -2.890 -7.601 -12.230 1.00 88.19 182 LEU A O 1
ATOM 1448 N N . MET A 1 183 ? -3.139 -5.381 -12.248 1.00 91.06 183 MET A N 1
ATOM 1449 C CA . MET A 1 183 ? -4.289 -5.434 -11.336 1.00 91.06 183 MET A CA 1
ATOM 1450 C C . MET A 1 183 ? -5.457 -6.213 -11.939 1.00 91.06 183 MET A C 1
ATOM 1452 O O . MET A 1 183 ? -6.112 -6.984 -11.236 1.00 91.06 183 MET A O 1
ATOM 1456 N N . GLU A 1 184 ? -5.702 -6.052 -13.240 1.00 90.19 184 GLU A N 1
ATOM 1457 C CA . GLU A 1 184 ? -6.726 -6.829 -13.939 1.00 90.19 184 GLU A CA 1
ATOM 1458 C C . GLU A 1 184 ? -6.384 -8.318 -13.922 1.00 90.19 184 GLU A C 1
ATOM 1460 O O . GLU A 1 184 ? -7.244 -9.128 -13.603 1.00 90.19 184 GLU A O 1
ATOM 1465 N N . GLU A 1 185 ? -5.131 -8.688 -14.187 1.00 91.94 185 GLU A N 1
ATOM 1466 C CA . GLU A 1 185 ? -4.694 -10.090 -14.202 1.00 91.94 185 GLU A CA 1
ATOM 1467 C C . GLU A 1 185 ? -4.784 -10.736 -12.810 1.00 91.94 185 GLU A C 1
ATOM 1469 O O . GLU A 1 185 ? -5.275 -11.857 -12.672 1.00 91.94 185 GLU A O 1
ATOM 1474 N N . ILE A 1 186 ? -4.395 -10.006 -11.759 1.00 93.38 186 ILE A N 1
ATOM 1475 C CA . ILE A 1 186 ? -4.485 -10.465 -10.366 1.00 93.38 186 ILE A CA 1
ATOM 1476 C C . ILE A 1 186 ? -5.944 -10.676 -9.962 1.00 93.38 186 ILE A C 1
ATOM 1478 O O . ILE A 1 186 ? -6.296 -11.741 -9.460 1.00 93.38 186 ILE A O 1
ATOM 1482 N N . THR A 1 187 ? -6.816 -9.691 -10.188 1.00 93.88 187 THR A N 1
ATOM 1483 C CA . THR A 1 187 ? -8.242 -9.804 -9.821 1.00 93.88 187 THR A CA 1
ATOM 1484 C C . THR A 1 187 ? -8.941 -10.920 -10.595 1.00 93.88 187 THR A C 1
ATOM 1486 O O . THR A 1 187 ? -9.757 -11.665 -10.042 1.00 93.88 187 THR A O 1
ATOM 1489 N N . GLN A 1 188 ? -8.562 -11.105 -11.856 1.00 92.44 188 GLN A N 1
ATOM 1490 C CA . GLN A 1 188 ? -8.991 -12.215 -12.686 1.00 92.44 188 GLN A CA 1
ATOM 1491 C C . GLN A 1 188 ? -8.535 -13.572 -12.137 1.00 92.44 188 GLN A C 1
ATOM 1493 O O . GLN A 1 188 ? -9.353 -14.497 -12.085 1.00 92.44 188 GLN A O 1
ATOM 1498 N N . ALA A 1 189 ? -7.278 -13.702 -11.710 1.00 93.12 189 ALA A N 1
ATOM 1499 C CA . ALA A 1 189 ? -6.755 -14.922 -11.100 1.00 93.12 189 ALA A CA 1
ATOM 1500 C C . ALA A 1 189 ? -7.449 -15.238 -9.767 1.00 93.12 189 ALA A C 1
ATOM 1502 O O . ALA A 1 189 ? -7.890 -16.367 -9.567 1.00 93.12 189 ALA A O 1
ATOM 1503 N N . LEU A 1 190 ? -7.632 -14.239 -8.896 1.00 94.81 190 LEU A N 1
ATOM 1504 C CA . LEU A 1 190 ? -8.373 -14.388 -7.635 1.00 94.81 190 LEU A CA 1
ATOM 1505 C C . LEU A 1 190 ? -9.802 -14.888 -7.882 1.00 94.81 190 LEU A C 1
ATOM 1507 O O . LEU A 1 190 ? -10.260 -15.807 -7.209 1.00 94.81 190 LEU A O 1
ATOM 1511 N N . THR A 1 191 ? -10.472 -14.339 -8.897 1.00 93.81 191 THR A N 1
ATOM 1512 C CA . THR A 1 191 ? -11.820 -14.766 -9.300 1.00 93.81 191 THR A CA 1
ATOM 1513 C C . THR A 1 191 ? -11.830 -16.194 -9.851 1.00 93.81 191 THR A C 1
ATOM 1515 O O . THR A 1 191 ? -12.717 -16.972 -9.522 1.00 93.81 191 THR A O 1
ATOM 1518 N N . ALA A 1 192 ? -10.843 -16.570 -10.671 1.00 93.31 192 ALA A N 1
ATOM 1519 C CA . ALA A 1 192 ? -10.743 -17.921 -11.230 1.00 93.31 192 ALA A CA 1
ATOM 1520 C C . ALA A 1 192 ? -10.445 -18.990 -10.164 1.00 93.31 192 ALA A C 1
ATOM 1522 O O . ALA A 1 192 ? -10.856 -20.137 -10.317 1.00 93.31 192 ALA A O 1
ATOM 1523 N N . LEU A 1 193 ? -9.748 -18.610 -9.090 1.00 93.81 193 LEU A N 1
ATOM 1524 C CA . LEU A 1 193 ? -9.473 -19.459 -7.929 1.00 93.81 193 LEU A CA 1
ATOM 1525 C C . LEU A 1 193 ? -10.630 -19.502 -6.917 1.00 93.81 193 LEU A C 1
ATOM 1527 O O . LEU A 1 193 ? -10.495 -20.167 -5.892 1.00 93.81 193 LEU A O 1
ATOM 1531 N N . ASP A 1 194 ? -11.734 -18.795 -7.183 1.00 95.31 194 ASP A N 1
ATOM 1532 C CA . ASP A 1 194 ? -12.866 -18.643 -6.262 1.00 95.31 194 ASP A CA 1
ATOM 1533 C C . ASP A 1 194 ? -12.434 -18.114 -4.878 1.00 95.31 194 ASP A C 1
ATOM 1535 O O . ASP A 1 194 ? -12.920 -18.535 -3.829 1.00 95.31 194 ASP A O 1
ATOM 1539 N N . LEU A 1 195 ? -11.457 -17.198 -4.863 1.00 96.56 195 LEU A N 1
ATOM 1540 C CA . LEU A 1 195 ? -10.986 -16.552 -3.641 1.00 96.56 195 LEU A CA 1
ATOM 1541 C C . LEU A 1 195 ? -11.772 -15.260 -3.398 1.00 96.56 195 LEU A C 1
ATOM 1543 O O . LEU A 1 195 ? -11.744 -14.365 -4.249 1.00 96.56 195 LEU A O 1
ATOM 1547 N N . PRO A 1 196 ? -12.423 -15.092 -2.232 1.00 97.12 196 PRO A N 1
ATOM 1548 C CA . PRO A 1 196 ? -13.059 -13.831 -1.891 1.00 97.12 196 PRO A CA 1
ATOM 1549 C C . PRO A 1 196 ? -12.003 -12.734 -1.783 1.00 97.12 196 PRO A C 1
ATOM 1551 O O . PRO A 1 196 ? -11.048 -12.857 -1.014 1.00 97.12 196 PRO A O 1
ATOM 1554 N N . TRP A 1 197 ? -12.188 -11.623 -2.490 1.00 97.75 197 TRP A N 1
ATOM 1555 C CA . TRP A 1 197 ? -11.263 -10.499 -2.417 1.00 97.75 197 TRP A CA 1
ATOM 1556 C C . TRP A 1 197 ? -11.988 -9.157 -2.329 1.00 97.75 197 TRP A C 1
ATOM 1558 O O . TRP A 1 197 ? -13.118 -9.005 -2.794 1.00 97.75 197 TRP A O 1
ATOM 1568 N N . ARG A 1 198 ? -11.333 -8.178 -1.700 1.00 97.62 198 ARG A N 1
ATOM 1569 C CA . ARG A 1 198 ? -11.769 -6.778 -1.662 1.00 97.62 198 ARG A CA 1
ATOM 1570 C C . ARG A 1 198 ? -10.601 -5.890 -2.059 1.00 97.62 198 ARG A C 1
ATOM 1572 O O . ARG A 1 198 ? -9.516 -6.003 -1.496 1.00 97.62 198 ARG A O 1
ATOM 1579 N N . GLY A 1 199 ? -10.834 -5.021 -3.031 1.00 96.62 199 GLY A N 1
ATOM 1580 C CA . GLY A 1 199 ? -9.869 -4.023 -3.461 1.00 96.62 199 GLY A CA 1
ATOM 1581 C C . GLY A 1 199 ? -9.919 -2.763 -2.600 1.00 96.62 199 GLY A C 1
ATOM 1582 O O . GLY A 1 199 ? -11.006 -2.285 -2.279 1.00 96.62 199 GLY A O 1
ATOM 1583 N N . LEU A 1 200 ? -8.754 -2.228 -2.241 1.00 95.25 200 LEU A N 1
ATOM 1584 C CA . LEU A 1 200 ? -8.594 -0.905 -1.642 1.00 95.25 200 LEU A CA 1
ATOM 1585 C C . LEU A 1 200 ? -7.775 -0.031 -2.578 1.00 95.25 200 LEU A C 1
ATOM 1587 O O . LEU A 1 200 ? -6.590 -0.287 -2.781 1.00 95.25 200 LEU A O 1
ATOM 1591 N N . ASP A 1 201 ? -8.397 1.007 -3.128 1.00 94.44 201 ASP A N 1
ATOM 1592 C CA . ASP A 1 201 ? -7.688 1.976 -3.957 1.00 94.44 201 ASP A CA 1
ATOM 1593 C C . ASP A 1 201 ? -6.668 2.750 -3.114 1.00 94.44 201 ASP A C 1
ATOM 1595 O O . ASP A 1 201 ? -7.031 3.417 -2.150 1.00 94.44 201 ASP A O 1
ATOM 1599 N N . VAL A 1 202 ? -5.396 2.657 -3.480 1.00 92.00 202 VAL A N 1
ATOM 1600 C CA . VAL A 1 202 ? -4.270 3.369 -2.871 1.00 92.00 202 VAL A CA 1
ATOM 1601 C C . VAL A 1 202 ? -4.173 4.800 -3.409 1.00 92.00 202 VAL A C 1
ATOM 1603 O O . VAL A 1 202 ? -3.610 5.670 -2.747 1.00 92.00 202 VAL A O 1
ATOM 1606 N N . GLY A 1 203 ? -4.713 5.062 -4.598 1.00 88.44 203 GLY A N 1
ATOM 1607 C CA . GLY A 1 203 ? -4.489 6.280 -5.367 1.00 88.44 203 GLY A CA 1
ATOM 1608 C C . GLY A 1 203 ? -3.333 6.150 -6.374 1.00 88.44 203 GLY A C 1
ATOM 1609 O O . GLY A 1 203 ? -2.504 5.237 -6.274 1.00 88.44 203 GLY A O 1
ATOM 1610 N N . PRO A 1 204 ? -3.264 7.054 -7.371 1.00 83.00 204 PRO A N 1
ATOM 1611 C CA . PRO A 1 204 ? -2.339 6.949 -8.504 1.00 83.00 204 PRO A CA 1
ATOM 1612 C C . PRO A 1 204 ? -0.917 7.459 -8.213 1.00 83.00 204 PRO A C 1
ATOM 1614 O O . PRO A 1 204 ? 0.012 7.119 -8.942 1.00 83.00 204 PRO A O 1
ATOM 1617 N N . GLY A 1 205 ? -0.743 8.292 -7.182 1.00 78.62 205 GLY A N 1
ATOM 1618 C CA . GLY A 1 205 ? 0.510 8.986 -6.875 1.00 78.62 205 GLY A CA 1
ATOM 1619 C C . GLY A 1 205 ? 1.429 8.242 -5.898 1.00 78.62 205 GLY A C 1
ATOM 1620 O O . GLY A 1 205 ? 1.104 7.153 -5.436 1.00 78.62 205 GLY A O 1
ATOM 1621 N N . PRO A 1 206 ? 2.598 8.805 -5.556 1.00 70.38 206 PRO A N 1
ATOM 1622 C CA . PRO A 1 206 ? 3.475 8.235 -4.529 1.00 70.38 206 PRO A CA 1
ATOM 1623 C C . PRO A 1 206 ? 2.847 8.276 -3.126 1.00 70.38 206 PRO A C 1
ATOM 1625 O O . PRO A 1 206 ? 3.160 7.429 -2.297 1.00 70.38 206 PRO A O 1
ATOM 1628 N N . GLU A 1 207 ? 1.949 9.228 -2.880 1.00 77.25 207 GLU A N 1
ATOM 1629 C CA . GLU A 1 207 ? 1.204 9.364 -1.630 1.00 77.25 207 GLU A CA 1
ATOM 1630 C C . GLU A 1 207 ? -0.055 8.488 -1.621 1.00 77.25 207 GLU A C 1
ATOM 1632 O O . GLU A 1 207 ? -0.644 8.197 -2.667 1.00 77.25 207 GLU A O 1
ATOM 1637 N N . LEU A 1 208 ? -0.473 8.081 -0.421 1.00 80.19 208 LEU A N 1
ATOM 1638 C CA . LEU A 1 208 ? -1.740 7.387 -0.207 1.00 80.19 208 LEU A CA 1
ATOM 1639 C C . LEU A 1 208 ? -2.899 8.364 -0.401 1.00 80.19 208 LEU A C 1
ATOM 1641 O O . LEU A 1 208 ? -2.828 9.511 0.046 1.00 80.19 208 LEU A O 1
ATOM 1645 N N . ARG A 1 209 ? -3.995 7.912 -1.015 1.00 87.12 209 ARG A N 1
ATOM 1646 C CA . ARG A 1 209 ? -5.192 8.749 -1.120 1.00 87.12 209 ARG A CA 1
ATOM 1647 C C . ARG A 1 209 ? -5.775 9.069 0.267 1.00 87.12 209 ARG A C 1
ATOM 1649 O O . ARG A 1 209 ? -5.736 8.218 1.164 1.00 87.12 209 ARG A O 1
ATOM 1656 N N . PRO A 1 210 ? -6.414 10.240 0.432 1.00 76.69 210 PRO A N 1
ATOM 1657 C CA . PRO A 1 210 ? -7.260 10.498 1.591 1.00 76.69 210 PRO A CA 1
ATOM 1658 C C . PRO A 1 210 ? -8.330 9.404 1.745 1.00 76.69 210 PRO A C 1
ATOM 1660 O O . PRO A 1 210 ? -8.918 8.959 0.754 1.00 76.69 210 PRO A O 1
ATOM 1663 N N . GLY A 1 211 ? -8.578 8.956 2.976 1.00 72.25 211 GLY A N 1
ATOM 1664 C CA . GLY A 1 211 ? -9.547 7.893 3.258 1.00 72.25 211 GLY A CA 1
ATOM 1665 C C . GLY A 1 211 ? -8.989 6.466 3.177 1.00 72.25 211 GLY A C 1
ATOM 1666 O O . GLY A 1 211 ? -9.666 5.534 3.599 1.00 72.25 211 GLY A O 1
ATOM 1667 N N . PHE A 1 212 ? -7.774 6.252 2.646 1.00 81.56 212 PHE A N 1
ATOM 1668 C CA . PHE A 1 212 ? -7.219 4.896 2.498 1.00 81.56 212 PHE A CA 1
ATOM 1669 C C . PHE A 1 212 ? -7.096 4.162 3.839 1.00 81.56 212 PHE A C 1
ATOM 1671 O O . PHE A 1 212 ? -7.376 2.967 3.927 1.00 81.56 212 PHE A O 1
ATOM 1678 N N . LEU A 1 213 ? -6.672 4.876 4.883 1.00 78.44 213 LEU A N 1
ATOM 1679 C CA . LEU A 1 213 ? -6.504 4.303 6.213 1.00 78.44 213 LEU A CA 1
ATOM 1680 C C . LEU A 1 213 ? -7.856 3.908 6.813 1.00 78.44 213 LEU A C 1
ATOM 1682 O O . LEU A 1 213 ? -7.994 2.818 7.359 1.00 78.44 213 LEU A O 1
ATOM 1686 N N . GLU A 1 214 ? -8.852 4.776 6.692 1.00 77.06 214 GLU A N 1
ATOM 1687 C CA . GLU A 1 214 ? -10.217 4.543 7.146 1.00 77.06 214 GLU A CA 1
ATOM 1688 C C . GLU A 1 214 ? -10.811 3.306 6.462 1.00 77.06 214 GLU A C 1
ATOM 1690 O O . GLU A 1 214 ? -11.334 2.420 7.139 1.00 77.06 214 GLU A O 1
ATOM 1695 N N . ASP A 1 215 ? -10.628 3.187 5.147 1.00 80.19 215 ASP A N 1
ATOM 1696 C CA . ASP A 1 215 ? -11.107 2.044 4.370 1.00 80.19 215 ASP A CA 1
ATOM 1697 C C . ASP A 1 215 ? -10.362 0.744 4.716 1.00 80.19 215 ASP A C 1
ATOM 1699 O O . ASP A 1 215 ? -10.971 -0.327 4.761 1.00 80.19 215 ASP A O 1
ATOM 1703 N N . LEU A 1 216 ? -9.059 0.819 5.015 1.00 86.62 216 LEU A N 1
ATOM 1704 C CA . LEU A 1 216 ? -8.277 -0.317 5.512 1.00 86.62 216 LEU A CA 1
ATOM 1705 C C . LEU A 1 216 ? -8.791 -0.804 6.869 1.00 86.62 216 LEU A C 1
ATOM 1707 O O . LEU A 1 216 ? -8.970 -2.009 7.061 1.00 86.62 216 LEU A O 1
ATOM 1711 N N . LEU A 1 217 ? -9.034 0.112 7.806 1.00 83.25 217 LEU A N 1
ATOM 1712 C CA . LEU A 1 217 ? -9.530 -0.223 9.141 1.00 83.25 217 LEU A CA 1
ATOM 1713 C C . LEU A 1 217 ? -10.953 -0.794 9.074 1.00 83.25 217 LEU A C 1
ATOM 1715 O O . LEU A 1 217 ? -11.225 -1.803 9.725 1.00 83.25 217 LEU A O 1
ATOM 1719 N N . ALA A 1 218 ? -11.827 -0.212 8.248 1.00 79.38 218 ALA A N 1
ATOM 1720 C CA . ALA A 1 218 ? -13.166 -0.741 7.995 1.00 79.38 218 ALA A CA 1
ATOM 1721 C C . ALA A 1 218 ? -13.097 -2.144 7.374 1.00 79.38 218 ALA A C 1
ATOM 1723 O O . ALA A 1 218 ? -13.696 -3.093 7.877 1.00 79.38 218 ALA A O 1
ATOM 1724 N N . ALA A 1 219 ? -12.272 -2.339 6.339 1.00 88.25 219 ALA A N 1
ATOM 1725 C CA . ALA A 1 219 ? -12.092 -3.650 5.724 1.00 88.25 219 ALA A CA 1
ATOM 1726 C C . ALA A 1 219 ? -11.514 -4.691 6.699 1.00 88.25 219 ALA A C 1
ATOM 1728 O O . ALA A 1 219 ? -11.907 -5.857 6.636 1.00 88.25 219 ALA A O 1
ATOM 1729 N N . ALA A 1 220 ? -10.626 -4.301 7.618 1.00 87.25 220 ALA A N 1
ATOM 1730 C CA . ALA A 1 220 ? -10.078 -5.210 8.623 1.00 87.25 220 ALA A CA 1
ATOM 1731 C C . ALA A 1 220 ? -11.166 -5.817 9.529 1.00 87.25 220 ALA A C 1
ATOM 1733 O O . ALA A 1 220 ? -11.042 -6.978 9.930 1.00 87.25 220 ALA A O 1
ATOM 1734 N N . VAL A 1 221 ? -12.231 -5.058 9.808 1.00 84.06 221 VAL A N 1
ATOM 1735 C CA . VAL A 1 221 ? -13.361 -5.477 10.651 1.00 84.06 221 VAL A CA 1
ATOM 1736 C C . VAL A 1 221 ? -14.466 -6.141 9.829 1.00 84.06 221 VAL A C 1
ATOM 1738 O O . VAL A 1 221 ? -14.891 -7.242 10.173 1.00 84.06 221 VAL A O 1
ATOM 1741 N N . ASP A 1 222 ? -14.887 -5.524 8.725 1.00 88.44 222 ASP A N 1
ATOM 1742 C CA . ASP A 1 222 ? -16.057 -5.959 7.948 1.00 88.44 222 ASP A CA 1
ATOM 1743 C C . ASP A 1 222 ? -15.719 -7.102 6.992 1.00 88.44 222 ASP A C 1
ATOM 1745 O O . ASP A 1 222 ? -16.448 -8.088 6.845 1.00 88.44 222 ASP A O 1
ATOM 1749 N N . PHE A 1 223 ? -14.595 -6.955 6.288 1.00 92.88 223 PHE A N 1
ATOM 1750 C CA . PHE A 1 223 ? -14.134 -7.936 5.315 1.00 92.88 223 PHE A CA 1
ATOM 1751 C C . PHE A 1 223 ? -13.234 -8.987 5.941 1.00 92.88 223 PHE A C 1
ATOM 1753 O O . PHE A 1 223 ? -13.081 -10.049 5.356 1.00 92.88 223 PHE A O 1
ATOM 1760 N N . GLN A 1 224 ? -12.672 -8.750 7.124 1.00 92.06 224 GLN A N 1
ATOM 1761 C CA . GLN A 1 224 ? -11.940 -9.779 7.856 1.00 92.06 224 GLN A CA 1
ATOM 1762 C C . GLN A 1 224 ? -10.904 -10.542 6.994 1.00 92.06 224 GLN A C 1
ATOM 1764 O O . GLN A 1 224 ? -10.969 -11.772 6.908 1.00 92.06 224 GLN A O 1
ATOM 1769 N N . PRO A 1 225 ? -9.996 -9.837 6.292 1.00 96.44 225 PRO A N 1
ATOM 1770 C CA . PRO A 1 225 ? -9.067 -10.471 5.365 1.00 96.44 225 PRO A CA 1
ATOM 1771 C C . PRO A 1 225 ? -8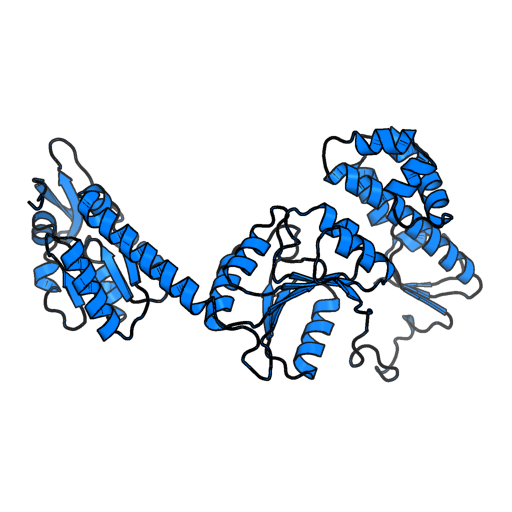.095 -11.406 6.082 1.00 96.44 225 PRO A C 1
ATOM 1773 O O . PRO A 1 225 ? -7.703 -11.158 7.222 1.00 96.44 225 PRO A O 1
ATOM 1776 N N . ASP A 1 226 ? -7.666 -12.458 5.397 1.00 96.88 226 ASP A N 1
ATOM 1777 C CA . ASP A 1 226 ? -6.635 -13.367 5.895 1.00 96.88 226 ASP A CA 1
ATOM 1778 C C . ASP A 1 226 ? -5.228 -12.825 5.608 1.00 96.88 226 ASP A C 1
ATOM 1780 O O . ASP A 1 226 ? -4.321 -13.030 6.411 1.00 96.88 226 ASP A O 1
ATOM 1784 N N . PHE A 1 227 ? -5.058 -12.075 4.514 1.00 97.38 227 PHE A N 1
ATOM 1785 C CA . PHE A 1 227 ? -3.832 -11.341 4.196 1.00 97.38 227 PHE A CA 1
ATOM 1786 C C . PHE A 1 227 ? -4.103 -10.154 3.262 1.00 97.38 227 PHE A C 1
ATOM 1788 O O . PHE A 1 227 ? -5.132 -10.096 2.579 1.00 97.38 227 PHE A O 1
ATOM 1795 N N . ALA A 1 228 ? -3.160 -9.213 3.228 1.00 97.75 228 ALA A N 1
ATOM 1796 C CA . ALA A 1 228 ? -3.097 -8.149 2.237 1.00 97.75 228 ALA A CA 1
ATOM 1797 C C . ALA A 1 228 ? -2.157 -8.537 1.086 1.00 97.75 228 ALA A C 1
ATOM 1799 O O . ALA A 1 228 ? -1.066 -9.051 1.326 1.00 97.75 228 ALA A O 1
ATOM 1800 N N . LEU A 1 229 ? -2.562 -8.271 -0.155 1.00 97.62 229 LEU A N 1
ATOM 1801 C CA . LEU A 1 229 ? -1.763 -8.457 -1.364 1.00 97.62 229 LEU A CA 1
ATOM 1802 C C . LEU A 1 229 ? -1.436 -7.095 -1.973 1.00 97.62 229 LEU A C 1
ATOM 1804 O O . LEU A 1 229 ? -2.328 -6.271 -2.177 1.00 97.62 229 LEU A O 1
ATOM 1808 N N . THR A 1 230 ? -0.171 -6.876 -2.308 1.00 95.50 230 THR A N 1
ATOM 1809 C CA . THR A 1 230 ? 0.280 -5.683 -3.027 1.00 95.50 230 THR A CA 1
ATOM 1810 C C . THR A 1 230 ? 1.304 -6.032 -4.103 1.00 95.50 230 THR A C 1
ATOM 1812 O O . THR A 1 230 ? 1.993 -7.051 -4.022 1.00 95.50 230 THR A O 1
ATOM 1815 N N . VAL A 1 231 ? 1.416 -5.170 -5.110 1.00 94.12 231 VAL A N 1
ATOM 1816 C CA . VAL A 1 231 ? 2.471 -5.215 -6.125 1.00 94.12 231 VAL A CA 1
ATOM 1817 C C . VAL A 1 231 ? 3.444 -4.081 -5.849 1.00 94.12 231 VAL A C 1
ATOM 1819 O O . VAL A 1 231 ? 3.011 -2.963 -5.581 1.00 94.12 231 VAL A O 1
ATOM 1822 N N . ASN A 1 232 ? 4.750 -4.355 -5.894 1.00 91.56 232 ASN A N 1
ATOM 1823 C CA . ASN A 1 232 ? 5.804 -3.348 -5.716 1.00 91.56 232 ASN A CA 1
ATOM 1824 C C . ASN A 1 232 ? 5.615 -2.460 -4.461 1.00 91.56 232 ASN A C 1
ATOM 1826 O O . ASN A 1 232 ? 5.963 -1.281 -4.478 1.00 91.56 232 ASN A O 1
ATOM 1830 N N . HIS A 1 233 ? 5.045 -3.011 -3.379 1.00 91.81 233 HIS A N 1
ATOM 1831 C CA . HIS A 1 233 ? 4.720 -2.273 -2.149 1.00 91.81 233 HIS A CA 1
ATOM 1832 C C . HIS A 1 233 ? 3.797 -1.053 -2.329 1.00 91.81 233 HIS A C 1
ATOM 1834 O O . HIS A 1 233 ? 3.824 -0.118 -1.523 1.00 91.81 233 HIS A O 1
ATOM 1840 N N . PHE A 1 234 ? 2.921 -1.054 -3.336 1.00 91.00 234 PHE A N 1
ATOM 1841 C CA . PHE A 1 234 ? 1.857 -0.053 -3.405 1.00 91.00 234 PHE A CA 1
ATOM 1842 C C . PHE A 1 234 ? 1.028 -0.073 -2.119 1.00 91.00 234 PHE A C 1
ATOM 1844 O O . PHE A 1 234 ? 0.682 -1.136 -1.610 1.00 91.00 234 PHE A O 1
ATOM 1851 N N . GLY A 1 235 ? 0.723 1.104 -1.579 1.00 87.00 235 GLY A N 1
ATOM 1852 C CA . GLY A 1 235 ? -0.025 1.227 -0.328 1.00 87.00 235 GLY A CA 1
ATOM 1853 C C . GLY A 1 235 ? 0.844 1.285 0.924 1.00 87.00 235 GLY A C 1
ATOM 1854 O O . GLY A 1 235 ? 0.307 1.573 1.987 1.00 87.00 235 GLY A O 1
ATOM 1855 N N . LEU A 1 236 ? 2.161 1.073 0.821 1.00 88.00 236 LEU A N 1
ATOM 1856 C CA . LEU A 1 236 ? 3.087 1.280 1.937 1.00 88.00 236 LEU A CA 1
ATOM 1857 C C . LEU A 1 236 ? 3.731 2.670 1.884 1.00 88.00 236 LEU A C 1
ATOM 1859 O O . LEU A 1 236 ? 4.023 3.192 0.806 1.00 88.00 236 LEU A O 1
ATOM 1863 N N . ASP A 1 237 ? 4.003 3.240 3.056 1.00 80.62 237 ASP A N 1
ATOM 1864 C CA . ASP A 1 237 ? 4.721 4.503 3.245 1.00 80.62 237 ASP A CA 1
ATOM 1865 C C . ASP A 1 237 ? 6.201 4.277 3.581 1.00 80.62 237 ASP A C 1
ATOM 1867 O O . ASP A 1 237 ? 6.574 3.261 4.171 1.00 80.62 237 ASP A O 1
ATOM 1871 N N . ARG A 1 238 ? 7.048 5.249 3.222 1.00 78.25 238 ARG A N 1
ATOM 1872 C CA . ARG A 1 238 ? 8.514 5.182 3.379 1.00 78.25 238 ARG A CA 1
ATOM 1873 C C . ARG A 1 238 ? 8.939 5.013 4.838 1.00 78.25 238 ARG A C 1
ATOM 1875 O O . ARG A 1 238 ? 9.948 4.370 5.121 1.00 78.25 238 ARG A O 1
ATOM 1882 N N . GLU A 1 239 ? 8.158 5.566 5.757 1.00 76.94 239 GLU A N 1
ATOM 1883 C CA . GLU A 1 239 ? 8.391 5.533 7.200 1.00 76.94 239 GLU A CA 1
ATOM 1884 C C . GLU A 1 239 ? 7.931 4.223 7.856 1.00 76.94 239 GLU A C 1
ATOM 1886 O O . GLU A 1 239 ? 8.166 4.012 9.046 1.00 76.94 239 GLU A O 1
ATOM 1891 N N . GLY A 1 240 ? 7.288 3.330 7.096 1.00 78.06 240 GLY A N 1
ATOM 1892 C CA . GLY A 1 240 ? 6.870 2.012 7.560 1.00 78.06 240 GLY A CA 1
ATOM 1893 C C . GLY A 1 240 ? 5.683 2.034 8.527 1.00 78.06 240 GLY A C 1
ATOM 1894 O O . GLY A 1 240 ? 5.457 1.033 9.213 1.00 78.06 240 GLY A O 1
ATOM 1895 N N . ARG A 1 241 ? 4.909 3.124 8.611 1.00 80.00 241 ARG A N 1
ATOM 1896 C CA . ARG A 1 241 ? 3.732 3.213 9.498 1.00 80.00 241 ARG A CA 1
ATOM 1897 C C . ARG A 1 241 ? 2.627 2.253 9.067 1.00 80.00 241 ARG A C 1
ATOM 1899 O O . ARG A 1 241 ? 1.977 1.644 9.911 1.00 80.00 241 ARG A O 1
ATOM 1906 N N . MET A 1 242 ? 2.446 2.057 7.767 1.00 85.56 242 MET A N 1
ATOM 1907 C CA . MET A 1 242 ? 1.488 1.111 7.210 1.00 85.56 242 MET A CA 1
ATOM 1908 C C . MET A 1 242 ? 1.870 -0.323 7.554 1.00 85.56 242 MET A C 1
ATOM 1910 O O . MET A 1 242 ? 1.041 -1.083 8.042 1.00 85.56 242 MET A O 1
ATOM 1914 N N . SER A 1 243 ? 3.141 -0.687 7.385 1.00 86.00 243 SER A N 1
ATOM 1915 C CA . SER A 1 243 ? 3.632 -2.004 7.796 1.00 86.00 243 SER A CA 1
ATOM 1916 C C . SER A 1 243 ? 3.453 -2.228 9.303 1.00 86.00 243 SER A C 1
ATOM 1918 O O . SER A 1 243 ? 3.229 -3.354 9.732 1.00 86.00 243 SER A O 1
ATOM 1920 N N . GLU A 1 244 ? 3.532 -1.169 10.118 1.00 83.44 244 GLU A N 1
ATOM 1921 C CA . GLU A 1 244 ? 3.357 -1.259 11.576 1.00 83.44 244 GLU A CA 1
ATOM 1922 C C . GLU A 1 244 ? 1.884 -1.472 11.892 1.00 83.44 244 GLU A C 1
ATOM 1924 O O . GLU A 1 244 ? 1.528 -2.300 12.724 1.00 83.44 244 GLU A O 1
ATOM 1929 N N . LEU A 1 245 ? 1.008 -0.757 11.190 1.00 85.50 245 LEU A N 1
ATOM 1930 C CA . LEU A 1 245 ? -0.424 -0.943 11.299 1.00 85.50 245 LEU A CA 1
ATOM 1931 C C . LEU A 1 245 ? -0.835 -2.368 10.917 1.00 85.50 245 LEU A C 1
ATOM 1933 O O . LEU A 1 245 ? -1.588 -2.986 11.662 1.00 85.50 245 LEU A O 1
ATOM 1937 N N . LEU A 1 246 ? -0.331 -2.904 9.804 1.00 90.75 246 LEU A N 1
ATOM 1938 C CA . LEU A 1 246 ? -0.613 -4.275 9.371 1.00 90.75 246 LEU A CA 1
ATOM 1939 C C . LEU A 1 246 ? -0.149 -5.300 10.414 1.00 90.75 246 LEU A C 1
ATOM 1941 O O . LEU A 1 246 ? -0.928 -6.173 10.801 1.00 90.75 246 LEU A O 1
ATOM 1945 N N . GLU A 1 247 ? 1.059 -5.136 10.960 1.00 87.94 247 GLU A N 1
ATOM 1946 C CA . GLU A 1 247 ? 1.555 -5.958 12.071 1.00 87.94 247 GLU A CA 1
ATOM 1947 C C . GLU A 1 247 ? 0.650 -5.836 13.307 1.00 87.94 247 GLU A C 1
ATOM 1949 O O . GLU A 1 247 ? 0.245 -6.841 13.896 1.00 87.94 247 GLU A O 1
ATOM 1954 N N . ARG A 1 248 ? 0.246 -4.615 13.679 1.00 85.50 248 ARG A N 1
ATOM 1955 C CA . ARG A 1 248 ? -0.669 -4.380 14.804 1.00 85.50 248 ARG A CA 1
ATOM 1956 C C . ARG A 1 248 ? -2.064 -4.926 14.538 1.00 85.50 248 ARG A C 1
ATOM 1958 O O . ARG A 1 248 ? -2.730 -5.278 15.503 1.00 85.50 248 ARG A O 1
ATOM 1965 N N . LEU A 1 249 ? -2.525 -5.027 13.299 1.00 87.38 249 LEU A N 1
ATOM 1966 C CA . LEU A 1 249 ? -3.769 -5.717 12.944 1.00 87.38 249 LEU A CA 1
ATOM 1967 C C . LEU A 1 249 ? -3.588 -7.243 12.941 1.00 87.38 249 LEU A C 1
ATOM 1969 O O . LEU A 1 249 ? -4.573 -7.977 12.856 1.00 87.38 249 LEU A O 1
ATOM 1973 N N . GLY A 1 250 ? -2.350 -7.737 13.024 1.00 90.25 250 GLY A N 1
ATOM 1974 C CA . GLY A 1 250 ? -2.025 -9.136 12.774 1.00 90.25 250 GLY A CA 1
ATOM 1975 C C . GLY A 1 250 ? -2.454 -9.556 11.370 1.00 90.25 250 GLY A C 1
ATOM 1976 O O . GLY A 1 250 ? -2.970 -10.658 11.208 1.00 90.25 250 GLY A O 1
ATOM 1977 N N . LEU A 1 251 ? -2.365 -8.648 10.391 1.00 94.12 251 LEU A N 1
ATOM 1978 C CA . LEU A 1 251 ? -2.729 -8.869 8.995 1.00 94.12 251 LEU A CA 1
ATOM 1979 C C . LEU A 1 251 ? -1.444 -9.085 8.176 1.00 94.12 251 LEU A C 1
ATOM 1981 O O . LEU A 1 251 ? -0.735 -8.113 7.916 1.00 94.12 251 LEU A O 1
ATOM 1985 N N . PRO A 1 252 ? -1.129 -10.331 7.778 1.00 95.75 252 PRO A N 1
ATOM 1986 C CA . PRO A 1 252 ? 0.036 -10.633 6.960 1.00 95.75 252 PRO A CA 1
ATOM 1987 C C . PRO A 1 252 ? 0.015 -9.883 5.631 1.00 95.75 252 PRO A C 1
ATOM 1989 O O . PRO A 1 252 ? -1.048 -9.672 5.045 1.00 95.75 252 PRO A O 1
ATOM 1992 N N . LEU A 1 253 ? 1.198 -9.533 5.138 1.00 96.69 253 LEU A N 1
ATOM 1993 C CA . LEU A 1 253 ? 1.393 -8.841 3.873 1.00 96.69 253 LEU A CA 1
ATOM 1994 C C . LEU A 1 253 ? 2.136 -9.743 2.889 1.00 96.69 253 LEU A C 1
ATOM 1996 O O . LEU A 1 253 ? 3.260 -10.159 3.152 1.00 96.69 253 LEU A O 1
ATOM 2000 N N . ALA A 1 254 ? 1.539 -9.983 1.728 1.00 96.94 254 ALA A N 1
ATOM 2001 C CA . ALA A 1 254 ? 2.192 -10.553 0.561 1.00 96.94 254 ALA A CA 1
ATOM 2002 C C . ALA A 1 254 ? 2.505 -9.427 -0.431 1.00 96.94 254 ALA A C 1
ATOM 2004 O O . ALA A 1 254 ? 1.595 -8.763 -0.928 1.00 96.94 254 ALA A O 1
ATOM 2005 N N . SER A 1 255 ? 3.784 -9.212 -0.738 1.00 95.19 255 SER A N 1
ATOM 2006 C CA . SER A 1 255 ? 4.191 -8.237 -1.750 1.00 95.19 255 SER A CA 1
ATOM 2007 C C . SER A 1 255 ? 4.901 -8.890 -2.915 1.00 95.19 255 SER A C 1
ATOM 2009 O O . SER A 1 255 ? 5.992 -9.436 -2.752 1.00 95.19 255 SER A O 1
ATOM 2011 N N . TRP A 1 256 ? 4.323 -8.757 -4.102 1.00 95.62 256 TRP A N 1
ATOM 2012 C CA . TRP A 1 256 ? 4.921 -9.237 -5.336 1.00 95.62 256 TRP A CA 1
ATOM 2013 C C . TRP A 1 256 ? 5.681 -8.126 -6.055 1.00 95.62 256 TRP A C 1
ATOM 2015 O O . TRP A 1 256 ? 5.102 -7.151 -6.532 1.00 95.62 256 TRP A O 1
ATOM 2025 N N . PHE A 1 257 ? 6.999 -8.269 -6.114 1.00 93.56 257 PHE A N 1
ATOM 2026 C CA . PHE A 1 257 ? 7.884 -7.413 -6.884 1.00 93.56 257 PHE A CA 1
ATOM 2027 C C . PHE A 1 257 ? 7.967 -7.922 -8.313 1.00 93.56 257 PHE A C 1
ATOM 2029 O O . PHE A 1 257 ? 8.533 -8.987 -8.573 1.00 93.56 257 PHE A O 1
ATOM 2036 N N . VAL A 1 258 ? 7.397 -7.135 -9.221 1.00 91.75 258 VAL A N 1
ATOM 2037 C CA . VAL A 1 258 ? 7.436 -7.358 -10.675 1.00 91.75 258 VAL A CA 1
ATOM 2038 C C . VAL A 1 258 ? 8.470 -6.467 -11.365 1.00 91.75 258 VAL A C 1
ATOM 2040 O O . VAL A 1 258 ? 8.744 -6.633 -12.545 1.00 91.75 258 VAL A O 1
ATOM 2043 N N . ASP A 1 259 ? 9.093 -5.579 -10.589 1.00 87.94 259 ASP A N 1
ATOM 2044 C CA . ASP A 1 259 ? 10.293 -4.819 -10.927 1.00 87.94 259 ASP A CA 1
ATOM 2045 C C . ASP A 1 259 ? 11.464 -5.239 -10.019 1.00 87.94 259 ASP A C 1
ATOM 2047 O O . ASP A 1 259 ? 11.339 -6.151 -9.197 1.00 87.94 259 ASP A O 1
ATOM 2051 N N . ASN A 1 260 ? 12.619 -4.578 -10.154 1.00 84.38 260 ASN A N 1
ATOM 2052 C CA . ASN A 1 260 ? 13.749 -4.801 -9.255 1.00 84.38 260 ASN A CA 1
ATOM 2053 C C . ASN A 1 260 ? 13.387 -4.329 -7.826 1.00 84.38 260 ASN A C 1
ATOM 2055 O O . ASN A 1 260 ? 13.191 -3.124 -7.614 1.00 84.38 260 ASN A O 1
ATOM 2059 N N . PRO A 1 261 ? 13.336 -5.236 -6.832 1.00 86.88 261 PRO A N 1
ATOM 2060 C CA . PRO A 1 261 ? 12.933 -4.891 -5.477 1.00 86.88 261 PRO A CA 1
ATOM 2061 C C . PRO A 1 261 ? 13.886 -3.891 -4.815 1.00 86.88 261 PRO A C 1
ATOM 2063 O O . PRO A 1 261 ? 13.435 -3.086 -4.008 1.00 86.88 261 PRO A O 1
ATOM 2066 N N . HIS A 1 262 ? 15.176 -3.866 -5.163 1.00 82.19 262 HIS A N 1
ATOM 2067 C CA . HIS A 1 262 ? 16.159 -2.975 -4.533 1.00 82.19 262 HIS A CA 1
ATOM 2068 C C . HIS A 1 262 ? 15.932 -1.494 -4.854 1.00 82.19 262 HIS A C 1
ATOM 2070 O O . HIS A 1 262 ? 16.122 -0.642 -3.985 1.00 82.19 262 HIS A O 1
ATOM 2076 N N . LEU A 1 263 ? 15.437 -1.178 -6.055 1.00 76.81 263 LEU A N 1
ATOM 2077 C CA . LEU A 1 263 ? 15.090 0.198 -6.441 1.00 76.81 263 LEU A CA 1
ATOM 2078 C C . LEU A 1 263 ? 13.869 0.730 -5.678 1.00 76.81 263 LEU A C 1
ATOM 2080 O O . LEU A 1 263 ? 13.704 1.941 -5.511 1.00 76.81 263 LEU A O 1
ATOM 2084 N N . ILE A 1 264 ? 13.011 -0.184 -5.224 1.00 81.25 264 ILE A N 1
ATOM 2085 C CA . ILE A 1 264 ? 11.801 0.133 -4.472 1.00 81.25 264 ILE A CA 1
ATOM 2086 C C . ILE A 1 264 ? 12.131 0.168 -2.981 1.00 81.25 264 ILE A C 1
ATOM 2088 O O . ILE A 1 264 ? 11.965 1.204 -2.347 1.00 81.25 264 ILE A O 1
ATOM 2092 N N . LEU A 1 265 ? 12.649 -0.934 -2.435 1.00 81.94 265 LEU A N 1
ATOM 2093 C CA . LEU A 1 265 ? 12.898 -1.148 -1.008 1.00 81.94 265 LEU A CA 1
ATOM 2094 C C . LEU A 1 265 ? 13.910 -0.173 -0.404 1.00 81.94 265 LEU A C 1
ATOM 2096 O O . LEU A 1 265 ? 13.764 0.187 0.758 1.00 81.94 265 LEU A O 1
ATOM 2100 N N . SER A 1 266 ? 14.890 0.299 -1.179 1.00 69.88 266 SER A N 1
ATOM 2101 C CA . SER A 1 266 ? 15.863 1.312 -0.731 1.00 69.88 266 SER A CA 1
ATOM 2102 C C . SER A 1 266 ? 15.213 2.608 -0.232 1.00 69.88 266 SER A C 1
ATOM 2104 O O . SER A 1 266 ? 15.827 3.344 0.537 1.00 69.88 266 SER A O 1
ATOM 2106 N N . ARG A 1 267 ? 13.963 2.878 -0.630 1.00 68.31 267 ARG A N 1
ATOM 2107 C CA . ARG A 1 267 ? 13.183 4.061 -0.233 1.00 68.31 267 ARG A CA 1
ATOM 2108 C C . ARG A 1 267 ? 12.467 3.909 1.106 1.00 68.31 267 ARG A C 1
ATOM 2110 O O . ARG A 1 267 ? 11.851 4.872 1.556 1.00 68.31 267 ARG A O 1
ATOM 2117 N N . TYR A 1 268 ? 12.504 2.727 1.711 1.00 69.50 268 TYR A N 1
ATOM 2118 C CA . TYR A 1 268 ? 11.657 2.384 2.842 1.00 69.50 268 TYR A CA 1
ATOM 2119 C C . TYR A 1 268 ? 12.459 1.910 4.050 1.00 69.50 268 TYR A C 1
ATOM 2121 O O . TYR A 1 268 ? 13.476 1.230 3.926 1.00 69.50 268 TYR A O 1
ATOM 2129 N N . GLN A 1 269 ? 11.957 2.231 5.239 1.00 67.50 269 GLN A N 1
ATOM 2130 C CA . GLN A 1 269 ? 12.518 1.773 6.505 1.00 67.50 269 GLN A CA 1
ATOM 2131 C C . GLN A 1 269 ? 11.603 0.741 7.168 1.00 67.50 269 GLN A C 1
ATOM 2133 O O . GLN A 1 269 ? 10.380 0.849 7.122 1.00 67.50 269 GLN A O 1
ATOM 2138 N N . GLY A 1 270 ? 12.207 -0.262 7.811 1.00 67.06 270 GLY A N 1
ATOM 2139 C CA . GLY A 1 270 ? 11.493 -1.188 8.695 1.00 67.06 270 GLY A CA 1
ATOM 2140 C C . GLY A 1 270 ? 10.401 -2.020 8.018 1.00 67.06 270 GLY A C 1
ATOM 2141 O O . GLY A 1 270 ? 9.376 -2.281 8.638 1.00 67.06 270 GLY A O 1
ATOM 2142 N N . LEU A 1 271 ? 10.582 -2.415 6.754 1.00 71.81 271 LEU A N 1
ATOM 2143 C CA . LEU A 1 271 ? 9.603 -3.236 6.026 1.00 71.81 271 LEU A CA 1
ATOM 2144 C C . LEU A 1 271 ? 9.735 -4.743 6.269 1.00 71.81 271 LEU A C 1
ATOM 2146 O O . LEU A 1 271 ? 8.791 -5.495 6.027 1.00 71.81 271 LEU A O 1
ATOM 2150 N N . ASN A 1 272 ? 10.881 -5.181 6.781 1.00 76.62 272 ASN A N 1
ATOM 2151 C CA . ASN A 1 272 ? 11.182 -6.555 7.178 1.00 76.62 272 ASN A CA 1
ATOM 2152 C C . ASN A 1 272 ? 10.506 -6.930 8.514 1.00 76.62 272 ASN A C 1
ATOM 2154 O O . ASN A 1 272 ? 11.133 -7.463 9.429 1.00 76.62 272 ASN A O 1
ATOM 2158 N N . ARG A 1 273 ? 9.215 -6.609 8.637 1.00 81.12 273 ARG A N 1
ATOM 2159 C CA . ARG A 1 273 ? 8.406 -6.857 9.833 1.00 81.12 273 ARG A CA 1
ATOM 2160 C C . ARG A 1 273 ? 7.866 -8.292 9.855 1.00 81.12 273 ARG A C 1
ATOM 2162 O O . ARG A 1 273 ? 7.689 -8.901 8.793 1.00 81.12 273 ARG A O 1
ATOM 2169 N N . PRO A 1 274 ? 7.567 -8.841 11.046 1.00 84.62 274 PRO A N 1
ATOM 2170 C CA . PRO A 1 274 ? 6.862 -10.111 11.164 1.00 84.62 274 PRO A CA 1
ATOM 2171 C C . PRO A 1 274 ? 5.567 -10.116 10.342 1.00 84.62 274 PRO A C 1
ATOM 2173 O O . PRO A 1 274 ? 4.798 -9.159 10.367 1.00 84.62 274 PRO A O 1
ATOM 2176 N N . GLY A 1 275 ? 5.317 -11.208 9.619 1.00 87.44 275 GLY A N 1
ATOM 2177 C CA . GLY A 1 275 ? 4.119 -11.350 8.786 1.00 87.44 275 GLY A CA 1
ATOM 2178 C C . GLY A 1 275 ? 4.234 -10.777 7.369 1.00 87.44 275 GLY A C 1
ATOM 2179 O O . GLY A 1 275 ? 3.258 -10.862 6.629 1.00 87.44 275 GLY A O 1
ATOM 2180 N N . THR A 1 276 ? 5.396 -10.255 6.962 1.00 93.56 276 THR A N 1
ATOM 2181 C CA . THR A 1 276 ? 5.653 -9.853 5.569 1.00 93.56 276 THR A CA 1
ATOM 2182 C C . THR A 1 276 ? 6.335 -10.971 4.781 1.00 93.56 276 THR A C 1
ATOM 2184 O O . THR A 1 276 ? 7.426 -11.419 5.137 1.00 93.56 276 THR A O 1
ATOM 2187 N N . ALA A 1 277 ? 5.719 -11.373 3.670 1.00 95.25 277 ALA A N 1
ATOM 2188 C CA . ALA A 1 277 ? 6.303 -12.218 2.638 1.00 95.25 277 ALA A CA 1
ATOM 2189 C C . ALA A 1 277 ? 6.531 -11.407 1.359 1.00 95.25 277 ALA A C 1
ATOM 2191 O O . ALA A 1 277 ? 5.638 -10.700 0.883 1.00 95.25 277 ALA A O 1
ATOM 2192 N N . VAL A 1 278 ? 7.729 -11.521 0.793 1.00 95.56 278 VAL A N 1
ATOM 2193 C CA . VAL A 1 278 ? 8.101 -10.871 -0.465 1.00 95.56 278 VAL A CA 1
ATOM 2194 C C . VAL A 1 278 ? 8.299 -11.916 -1.548 1.00 95.56 278 VAL A C 1
ATOM 2196 O O . VAL A 1 278 ? 8.913 -12.959 -1.330 1.00 95.56 278 VAL A O 1
ATOM 2199 N N . PHE A 1 279 ? 7.777 -11.617 -2.727 1.00 96.38 279 PHE A N 1
ATOM 2200 C CA . PHE A 1 279 ? 7.875 -12.461 -3.904 1.00 96.38 279 PHE A CA 1
ATOM 2201 C C . PHE A 1 279 ? 8.621 -11.697 -4.987 1.00 96.38 279 PHE A C 1
ATOM 2203 O O . PHE A 1 279 ? 8.308 -10.535 -5.229 1.00 96.38 279 PHE A O 1
ATOM 2210 N N . THR A 1 280 ? 9.591 -12.322 -5.642 1.00 95.62 280 THR A N 1
ATOM 2211 C CA . THR A 1 280 ? 10.356 -11.705 -6.735 1.00 95.62 280 THR A CA 1
ATOM 2212 C C . THR A 1 280 ? 10.377 -12.618 -7.952 1.00 95.62 280 THR A C 1
ATOM 2214 O O . THR A 1 280 ? 10.434 -13.843 -7.822 1.00 95.62 280 THR A O 1
ATOM 2217 N N . TRP A 1 281 ? 10.321 -12.017 -9.139 1.00 93.62 281 TRP A N 1
ATOM 2218 C CA . TRP A 1 281 ? 10.395 -12.745 -10.404 1.00 93.62 281 TRP A CA 1
ATOM 2219 C C . TRP A 1 281 ? 11.812 -13.164 -10.796 1.00 93.62 281 TRP A C 1
ATOM 2221 O O . TRP A 1 281 ? 11.958 -13.987 -11.698 1.00 93.62 281 TRP A O 1
ATOM 2231 N N . ASP A 1 282 ? 12.835 -12.634 -10.127 1.00 91.69 282 ASP A N 1
ATOM 2232 C CA . ASP A 1 282 ? 14.238 -12.929 -10.398 1.00 91.69 282 ASP A CA 1
ATOM 2233 C C . ASP A 1 282 ? 14.866 -13.643 -9.193 1.00 91.69 282 ASP A C 1
ATOM 2235 O O . ASP A 1 282 ? 14.861 -13.133 -8.069 1.00 91.69 282 ASP A O 1
ATOM 2239 N N . ARG A 1 283 ? 15.384 -14.856 -9.425 1.00 92.75 283 ARG A N 1
ATOM 2240 C CA . ARG A 1 283 ? 15.962 -15.710 -8.374 1.00 92.75 283 ARG A CA 1
ATOM 2241 C C . ARG A 1 283 ? 17.221 -15.104 -7.770 1.00 92.75 283 ARG A C 1
ATOM 2243 O O . ARG A 1 283 ? 17.491 -15.370 -6.599 1.00 92.75 283 ARG A O 1
ATOM 2250 N N . ASP A 1 284 ? 17.935 -14.272 -8.520 1.00 90.00 284 ASP A N 1
ATOM 2251 C CA . ASP A 1 284 ? 19.188 -13.668 -8.069 1.00 90.00 284 ASP A CA 1
ATOM 2252 C C . ASP A 1 284 ? 18.953 -12.635 -6.951 1.00 90.00 284 ASP A C 1
ATOM 2254 O O . ASP A 1 284 ? 19.851 -12.351 -6.159 1.00 90.00 284 ASP A O 1
ATOM 2258 N N . ASN A 1 285 ? 17.716 -12.142 -6.798 1.00 90.69 285 ASN A N 1
ATOM 2259 C CA . ASN A 1 285 ? 17.335 -11.245 -5.704 1.00 90.69 285 ASN A CA 1
ATOM 2260 C C . ASN A 1 285 ? 17.066 -11.971 -4.373 1.00 90.69 285 ASN A C 1
ATOM 2262 O O . ASN A 1 285 ? 16.892 -11.316 -3.348 1.00 90.69 285 ASN A O 1
ATOM 2266 N N . LEU A 1 286 ? 16.971 -13.306 -4.338 1.00 92.50 286 LEU A N 1
ATOM 2267 C CA . LEU A 1 286 ? 16.564 -14.012 -3.113 1.00 92.50 286 LEU A CA 1
ATOM 2268 C C . LEU A 1 286 ? 17.584 -13.857 -1.981 1.00 92.50 286 LEU A C 1
ATOM 2270 O O . LEU A 1 286 ? 17.200 -13.596 -0.840 1.00 92.50 286 LEU A O 1
ATOM 2274 N N . GLU A 1 287 ? 18.873 -13.996 -2.292 1.00 90.88 287 GLU A N 1
ATOM 2275 C CA . GLU A 1 287 ? 19.945 -13.882 -1.298 1.00 90.88 287 GLU A CA 1
ATOM 2276 C C . GLU A 1 287 ? 20.017 -12.463 -0.723 1.00 90.88 287 GLU A C 1
ATOM 2278 O O . GLU A 1 287 ? 20.074 -12.277 0.494 1.00 90.88 287 GLU A O 1
ATOM 2283 N N . SER A 1 288 ? 19.941 -11.448 -1.582 1.00 88.69 288 SER A N 1
ATOM 2284 C CA . SER A 1 288 ? 19.976 -10.050 -1.161 1.00 88.69 288 SER A CA 1
ATOM 2285 C C . SER A 1 288 ? 18.726 -9.652 -0.367 1.00 88.69 288 SER A C 1
ATOM 2287 O O . SER A 1 288 ? 18.840 -8.927 0.620 1.00 88.69 288 SER A O 1
ATOM 2289 N N . LEU A 1 289 ? 17.536 -10.146 -0.726 1.00 91.00 289 LEU A N 1
ATOM 2290 C CA . LEU A 1 289 ? 16.307 -9.935 0.049 1.00 91.00 289 LEU A CA 1
ATOM 2291 C C . LEU A 1 289 ? 16.382 -10.592 1.434 1.00 91.00 289 LEU A C 1
ATOM 2293 O O . LEU A 1 289 ? 15.984 -9.975 2.426 1.00 91.00 289 LEU A O 1
ATOM 2297 N N . ALA A 1 290 ? 16.934 -11.803 1.524 1.00 89.69 290 ALA A N 1
ATOM 2298 C CA . ALA A 1 290 ? 17.176 -12.462 2.805 1.00 89.69 290 ALA A CA 1
ATOM 2299 C C . ALA A 1 290 ? 18.178 -11.668 3.664 1.00 89.69 290 ALA A C 1
ATOM 2301 O O . ALA A 1 290 ? 17.941 -11.467 4.856 1.00 89.69 290 ALA A O 1
ATOM 2302 N N . ALA A 1 291 ? 19.247 -11.139 3.058 1.00 89.06 291 ALA A N 1
ATOM 2303 C CA . ALA A 1 291 ? 20.225 -10.284 3.735 1.00 89.06 291 ALA A CA 1
ATOM 2304 C C . ALA A 1 291 ? 19.628 -8.953 4.238 1.00 89.06 291 ALA A C 1
ATOM 2306 O O . ALA A 1 291 ? 20.086 -8.420 5.248 1.00 89.06 291 ALA A O 1
ATOM 2307 N N . LEU A 1 292 ? 18.569 -8.442 3.596 1.00 87.12 292 LEU A N 1
ATOM 2308 C CA . LEU A 1 292 ? 17.778 -7.297 4.078 1.00 87.12 292 LEU A CA 1
ATOM 2309 C C . LEU A 1 292 ? 16.844 -7.652 5.257 1.00 87.12 292 LEU A C 1
ATOM 2311 O O . LEU A 1 292 ? 16.150 -6.787 5.794 1.00 87.12 292 LEU A O 1
ATOM 2315 N N . GLY A 1 293 ? 16.825 -8.913 5.689 1.00 88.75 293 GLY A N 1
ATOM 2316 C CA . GLY A 1 293 ? 16.058 -9.390 6.838 1.00 88.75 293 GLY A CA 1
ATOM 2317 C C . GLY A 1 293 ? 14.641 -9.859 6.507 1.00 88.75 293 GLY A C 1
ATOM 2318 O O . GLY A 1 293 ? 13.869 -10.128 7.427 1.00 88.75 293 GLY A O 1
ATOM 2319 N N . PHE A 1 294 ? 14.273 -9.986 5.228 1.00 90.44 294 PHE A N 1
ATOM 2320 C CA . PHE A 1 294 ? 13.005 -10.619 4.863 1.00 90.44 294 PHE A CA 1
ATOM 2321 C C . PHE A 1 294 ? 13.085 -12.125 5.116 1.00 90.44 294 PHE A C 1
ATOM 2323 O O . PHE A 1 294 ? 13.614 -12.883 4.307 1.00 90.44 294 PHE A O 1
ATOM 2330 N N . GLY A 1 295 ? 12.511 -12.571 6.235 1.00 86.25 295 GLY A N 1
ATOM 2331 C CA . GLY A 1 295 ? 12.485 -13.990 6.605 1.00 86.25 295 GLY A CA 1
ATOM 2332 C C . GLY A 1 295 ? 11.641 -14.873 5.676 1.00 86.25 295 GLY A C 1
ATOM 2333 O O . GLY A 1 295 ? 11.697 -16.093 5.791 1.00 86.25 295 GLY A O 1
ATOM 2334 N N . GLN A 1 296 ? 10.847 -14.275 4.784 1.00 93.75 296 GLN A N 1
ATOM 2335 C CA . GLN A 1 296 ? 9.978 -14.953 3.819 1.00 93.75 296 GLN A CA 1
ATOM 2336 C C . GLN A 1 296 ? 10.160 -14.343 2.423 1.00 93.75 296 GLN A C 1
ATOM 2338 O O . GLN A 1 296 ? 9.283 -13.635 1.929 1.00 93.75 296 GLN A O 1
ATOM 2343 N N . ALA A 1 297 ? 11.314 -14.590 1.802 1.00 95.06 297 ALA A N 1
ATOM 2344 C CA . ALA A 1 297 ? 11.586 -14.217 0.417 1.00 95.06 297 ALA A CA 1
ATOM 2345 C C . ALA A 1 297 ? 11.418 -15.431 -0.507 1.00 95.06 297 ALA A C 1
ATOM 2347 O O . ALA A 1 297 ? 12.071 -16.456 -0.317 1.00 95.06 297 ALA A O 1
ATOM 2348 N N . HIS A 1 298 ? 10.543 -15.310 -1.505 1.00 96.62 298 HIS A N 1
ATOM 2349 C CA . HIS A 1 298 ? 10.144 -16.416 -2.376 1.00 96.62 298 HIS A CA 1
ATOM 2350 C C . HIS A 1 298 ? 10.254 -16.040 -3.852 1.00 96.62 298 HIS A C 1
ATOM 2352 O O . HIS A 1 298 ? 10.012 -14.902 -4.251 1.00 96.62 298 HIS A O 1
ATOM 2358 N N . TYR A 1 299 ? 10.590 -17.020 -4.685 1.00 96.62 299 TYR A N 1
ATOM 2359 C CA . TYR A 1 299 ? 10.542 -16.852 -6.133 1.00 96.62 299 TYR A CA 1
ATOM 2360 C C . TYR A 1 299 ? 9.105 -17.013 -6.635 1.00 96.62 299 TYR A C 1
ATOM 2362 O O . TYR A 1 299 ? 8.466 -18.027 -6.351 1.00 96.62 299 TYR A O 1
ATOM 2370 N N . LEU A 1 300 ? 8.628 -16.048 -7.419 1.00 95.19 300 LEU A N 1
ATOM 2371 C CA . LEU A 1 300 ? 7.337 -16.099 -8.103 1.00 95.19 300 LEU A CA 1
ATOM 2372 C C . LEU A 1 300 ? 7.503 -15.570 -9.534 1.00 95.19 300 LEU A C 1
ATOM 2374 O O . LEU A 1 300 ? 7.678 -14.360 -9.700 1.00 95.19 300 LEU A O 1
ATOM 2378 N N . PRO A 1 301 ? 7.468 -16.441 -10.562 1.00 91.81 301 PRO A N 1
ATOM 2379 C CA . PRO A 1 301 ? 7.673 -16.020 -11.942 1.00 91.81 301 PRO A CA 1
ATOM 2380 C C . PRO A 1 301 ? 6.576 -15.061 -12.409 1.00 91.81 301 PRO A C 1
ATOM 2382 O O . PRO A 1 301 ? 5.440 -15.111 -11.935 1.00 91.81 301 PRO A O 1
ATOM 2385 N N . LEU A 1 302 ? 6.911 -14.231 -13.398 1.00 89.75 302 LEU A N 1
ATOM 2386 C CA . LEU A 1 302 ? 5.899 -13.506 -14.158 1.00 89.75 302 LEU A CA 1
ATOM 2387 C C . LEU A 1 302 ? 5.029 -14.496 -14.943 1.00 89.75 302 LEU A C 1
ATOM 2389 O O . LEU A 1 302 ? 5.499 -15.542 -15.397 1.00 89.75 302 LEU A O 1
ATOM 2393 N N . ALA A 1 303 ? 3.764 -14.142 -15.116 1.00 83.81 303 ALA A N 1
ATOM 2394 C CA . ALA A 1 303 ? 2.806 -14.867 -15.935 1.00 83.81 303 ALA A CA 1
ATOM 2395 C C . ALA A 1 303 ? 1.961 -13.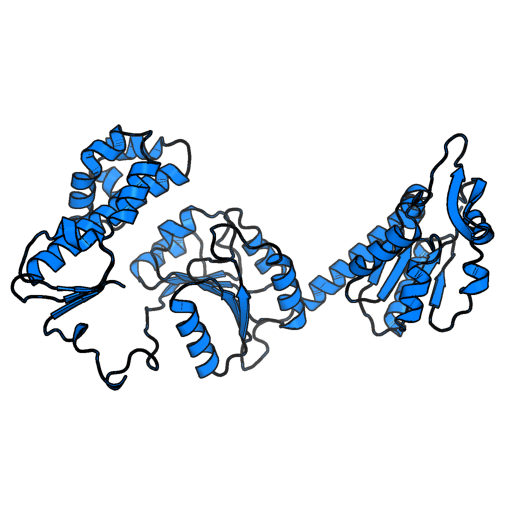859 -16.719 1.00 83.81 303 ALA A C 1
ATOM 2397 O O . ALA A 1 303 ? 2.003 -12.664 -16.438 1.00 83.81 303 ALA A O 1
ATOM 2398 N N . THR A 1 304 ? 1.222 -14.352 -17.706 1.00 86.44 304 THR A N 1
ATOM 2399 C CA . THR A 1 304 ? 0.224 -13.569 -18.440 1.00 86.44 304 THR A CA 1
ATOM 2400 C C . THR A 1 304 ? -1.142 -14.199 -18.233 1.00 86.44 304 THR A C 1
ATOM 2402 O O . THR A 1 304 ? -1.247 -15.418 -18.071 1.00 86.44 304 THR A O 1
ATOM 2405 N N . ASP A 1 305 ? -2.192 -13.383 -18.236 1.00 87.44 305 ASP A N 1
ATOM 2406 C CA . ASP A 1 305 ? -3.565 -13.878 -18.169 1.00 87.44 305 ASP A CA 1
ATOM 2407 C C . ASP A 1 305 ? -3.934 -14.671 -19.442 1.00 87.44 305 ASP A C 1
ATOM 2409 O O . ASP A 1 305 ? -4.072 -14.074 -20.516 1.00 87.44 305 ASP A O 1
ATOM 2413 N N . PRO A 1 306 ? -4.163 -15.996 -19.349 1.00 86.19 306 PRO A N 1
ATOM 2414 C CA . PRO A 1 306 ? -4.446 -16.836 -20.510 1.00 86.19 306 PRO A CA 1
ATOM 2415 C C . PRO A 1 306 ? -5.826 -16.566 -21.125 1.00 86.19 306 PRO A C 1
ATOM 2417 O O . PRO A 1 306 ? -6.117 -17.059 -22.213 1.00 86.19 306 PRO A O 1
ATOM 2420 N N . ARG A 1 307 ? -6.704 -15.799 -20.462 1.00 84.06 307 ARG A N 1
ATOM 2421 C CA . ARG A 1 307 ? -7.973 -15.355 -21.065 1.00 84.06 307 ARG A CA 1
ATOM 2422 C C . ARG A 1 307 ? -7.781 -14.169 -21.999 1.00 84.06 307 ARG A C 1
ATOM 2424 O O . ARG A 1 307 ? -8.539 -14.032 -22.958 1.00 84.06 307 ARG A O 1
ATOM 2431 N N . ARG A 1 308 ? -6.772 -13.338 -21.730 1.00 84.44 308 ARG A N 1
ATOM 2432 C CA . ARG A 1 308 ? -6.408 -12.169 -22.536 1.00 84.44 308 ARG A CA 1
ATOM 2433 C C . ARG A 1 308 ? -5.385 -12.523 -23.610 1.00 84.44 308 ARG A C 1
ATOM 2435 O O . ARG A 1 308 ? -5.568 -12.176 -24.773 1.00 84.44 308 ARG A O 1
ATOM 2442 N N . PHE A 1 309 ? -4.329 -13.232 -23.228 1.00 86.88 309 PHE A N 1
ATOM 2443 C CA . PHE A 1 309 ? -3.236 -13.632 -24.107 1.00 86.88 309 PHE A CA 1
ATOM 2444 C C . PHE A 1 309 ? -3.440 -15.073 -24.573 1.00 86.88 309 PHE A C 1
ATOM 2446 O O . PHE A 1 309 ? -2.880 -16.015 -24.014 1.00 86.88 309 PHE A O 1
ATOM 2453 N N . ARG A 1 310 ? -4.263 -15.239 -25.613 1.00 87.00 310 ARG A N 1
ATOM 2454 C CA . ARG A 1 310 ? -4.552 -16.540 -26.228 1.00 87.00 310 ARG A CA 1
ATOM 2455 C C . ARG A 1 310 ? -4.435 -16.492 -27.755 1.00 87.00 310 ARG A C 1
ATOM 2457 O O . ARG A 1 310 ? -4.747 -15.454 -28.341 1.00 87.00 310 ARG A O 1
ATOM 2464 N N . PRO A 1 311 ? -4.008 -17.585 -28.417 1.00 83.94 311 PRO A N 1
ATOM 2465 C CA . PRO A 1 311 ? -3.803 -17.609 -29.871 1.00 83.94 311 PRO A CA 1
ATOM 2466 C C . PRO A 1 311 ? -5.054 -17.307 -30.713 1.00 83.94 311 PRO A C 1
ATOM 2468 O O . PRO A 1 311 ? -4.938 -16.907 -31.865 1.00 83.94 311 PRO A O 1
ATOM 2471 N N . ASP A 1 312 ? -6.245 -17.497 -30.150 1.00 83.12 312 ASP A N 1
ATOM 2472 C CA . ASP A 1 312 ? -7.558 -17.395 -30.793 1.00 83.12 312 ASP A CA 1
ATOM 2473 C C . ASP A 1 312 ? -8.320 -16.107 -30.419 1.00 83.12 312 ASP A C 1
ATOM 2475 O O . ASP A 1 312 ? -9.546 -16.054 -30.490 1.00 83.12 312 ASP A O 1
ATOM 2479 N N . ALA A 1 313 ? -7.611 -15.043 -30.025 1.00 79.88 313 ALA A N 1
ATOM 2480 C CA . ALA A 1 313 ? -8.197 -13.782 -29.551 1.00 79.88 313 ALA A CA 1
ATOM 2481 C C . ALA A 1 313 ? -9.010 -12.976 -30.597 1.00 79.88 313 ALA A C 1
ATOM 2483 O O . ALA A 1 313 ? -9.514 -11.902 -30.273 1.00 79.88 313 ALA A O 1
ATOM 2484 N N . GLY A 1 314 ? -9.193 -13.495 -31.814 1.00 81.56 314 GLY A N 1
ATOM 2485 C CA . GLY A 1 314 ? -10.030 -12.908 -32.862 1.00 81.56 314 GLY A CA 1
ATOM 2486 C C . GLY A 1 314 ? -9.237 -12.328 -34.032 1.00 81.56 314 GLY A C 1
ATOM 2487 O O . GLY A 1 314 ? -8.068 -12.650 -34.244 1.00 81.56 314 GLY A O 1
ATOM 2488 N N . GLU A 1 315 ? -9.901 -11.496 -34.835 1.00 85.56 315 GLU A N 1
ATOM 2489 C CA . GLU A 1 315 ? -9.282 -10.863 -36.000 1.00 85.56 315 GLU A CA 1
ATOM 2490 C C . GLU A 1 315 ? -8.257 -9.800 -35.585 1.00 85.56 315 GLU A C 1
ATOM 2492 O O . GLU A 1 315 ? -8.546 -8.888 -34.813 1.00 85.56 315 GLU A O 1
ATOM 2497 N N . ILE A 1 316 ? -7.047 -9.910 -36.137 1.00 83.56 316 ILE A N 1
ATOM 2498 C CA . ILE A 1 316 ? -5.960 -8.954 -35.915 1.00 83.56 316 ILE A CA 1
ATOM 2499 C C . ILE A 1 316 ? -6.124 -7.782 -36.898 1.00 83.56 316 ILE A C 1
ATOM 2501 O O . ILE A 1 316 ? -6.175 -8.038 -38.111 1.00 83.56 316 ILE A O 1
ATOM 2505 N N . PRO A 1 317 ? -6.158 -6.519 -36.422 1.00 89.56 317 PRO A N 1
ATOM 2506 C CA . PRO A 1 317 ? -6.166 -5.341 -37.284 1.00 89.56 317 PRO A CA 1
ATOM 2507 C C . PRO A 1 317 ? -5.002 -5.351 -38.277 1.00 89.56 317 PRO A C 1
ATOM 2509 O O . PRO A 1 317 ? -3.864 -5.637 -37.905 1.00 89.56 317 PRO A O 1
ATOM 2512 N N . GLU A 1 318 ? -5.257 -4.967 -39.529 1.00 89.75 318 GLU A N 1
ATOM 2513 C CA . GLU A 1 318 ? -4.235 -4.968 -40.588 1.00 89.75 318 GLU A CA 1
ATOM 2514 C C . GLU A 1 318 ? -2.996 -4.136 -40.214 1.00 89.75 318 GLU A C 1
ATOM 2516 O O . GLU A 1 318 ? -1.861 -4.525 -40.476 1.00 89.75 318 GLU A O 1
ATOM 2521 N N . ALA A 1 319 ? -3.202 -3.025 -39.500 1.00 89.88 319 ALA A N 1
ATOM 2522 C CA . ALA A 1 319 ? -2.127 -2.162 -39.017 1.00 89.88 319 ALA A CA 1
ATOM 2523 C C . ALA A 1 319 ? -1.147 -2.867 -38.057 1.00 89.88 319 ALA A C 1
ATOM 2525 O O . ALA A 1 319 ? -0.007 -2.422 -37.928 1.00 89.88 319 ALA A O 1
ATOM 2526 N N . TRP A 1 320 ? -1.573 -3.945 -37.390 1.00 90.44 320 TRP A N 1
ATOM 2527 C CA . TRP A 1 320 ? -0.771 -4.697 -36.417 1.00 90.44 320 TRP A CA 1
ATOM 2528 C C . TRP A 1 320 ? -0.071 -5.904 -37.037 1.00 90.44 320 TRP A C 1
ATOM 2530 O O . TRP A 1 320 ? 0.851 -6.454 -36.439 1.00 90.44 320 TRP A O 1
ATOM 2540 N N . ARG A 1 321 ? -0.485 -6.324 -38.239 1.00 90.19 321 ARG A N 1
ATOM 2541 C CA . ARG A 1 321 ? 0.104 -7.481 -38.914 1.00 90.19 321 ARG A CA 1
ATOM 2542 C C . ARG A 1 321 ? 1.536 -7.178 -39.319 1.00 90.19 321 ARG A C 1
ATOM 2544 O O . ARG A 1 321 ? 1.784 -6.215 -40.044 1.00 90.19 321 ARG A O 1
ATOM 2551 N N . ALA A 1 322 ? 2.473 -8.000 -38.863 1.00 92.25 322 ALA A N 1
ATOM 2552 C CA . ALA A 1 322 ? 3.884 -7.933 -39.217 1.00 92.25 322 ALA A CA 1
ATOM 2553 C C . ALA A 1 322 ? 4.529 -9.314 -39.048 1.00 92.25 322 ALA A C 1
ATOM 2555 O O . ALA A 1 322 ? 4.170 -10.038 -38.122 1.00 92.25 322 ALA A O 1
ATOM 2556 N N . ASP A 1 323 ? 5.506 -9.643 -39.896 1.00 93.06 323 ASP A N 1
ATOM 2557 C CA . ASP A 1 323 ? 6.314 -10.862 -39.733 1.00 93.06 323 ASP A CA 1
ATOM 2558 C C . ASP A 1 323 ? 7.220 -10.768 -38.496 1.00 93.06 323 ASP A C 1
ATOM 2560 O O . ASP A 1 323 ? 7.484 -11.757 -37.816 1.00 93.06 323 ASP A O 1
ATOM 2564 N N . VAL A 1 324 ? 7.682 -9.550 -38.194 1.00 95.44 324 VAL A N 1
ATOM 2565 C CA . VAL A 1 324 ? 8.507 -9.227 -37.030 1.00 95.44 324 VAL A CA 1
ATOM 2566 C C . VAL A 1 324 ? 7.952 -7.978 -36.362 1.00 95.44 324 VAL A C 1
ATOM 2568 O O . VAL A 1 324 ? 7.753 -6.945 -37.006 1.00 95.44 324 VAL A O 1
ATOM 2571 N N . SER A 1 325 ? 7.740 -8.049 -35.051 1.00 94.94 325 SER A N 1
ATOM 2572 C CA . SER A 1 325 ? 7.335 -6.905 -34.240 1.00 94.94 325 SER A CA 1
ATOM 2573 C C . SER A 1 325 ? 8.180 -6.781 -32.980 1.00 94.94 325 SER A C 1
ATOM 2575 O O . SER A 1 325 ? 8.539 -7.784 -32.366 1.00 94.94 325 SER A O 1
ATOM 2577 N N . PHE A 1 326 ? 8.435 -5.546 -32.562 1.00 95.88 326 PHE A N 1
ATOM 2578 C CA . PHE A 1 326 ? 8.979 -5.214 -31.252 1.00 95.88 326 PHE A CA 1
ATOM 2579 C C . PHE A 1 326 ? 7.944 -4.394 -30.483 1.00 95.88 326 PHE A C 1
ATOM 2581 O O . P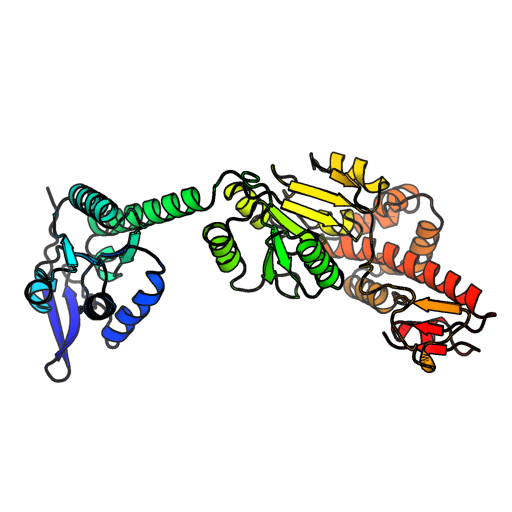HE A 1 326 ? 7.441 -3.402 -31.007 1.00 95.88 326 PHE A O 1
ATOM 2588 N N . VAL A 1 327 ? 7.651 -4.786 -29.244 1.00 94.94 327 VAL A N 1
ATOM 2589 C CA . VAL A 1 327 ? 6.740 -4.060 -28.351 1.00 94.94 327 VAL A CA 1
ATOM 2590 C C . VAL A 1 327 ? 7.529 -3.620 -27.126 1.00 94.94 327 VAL A C 1
ATOM 2592 O O . VAL A 1 327 ? 8.022 -4.458 -26.371 1.00 94.94 327 VAL A O 1
ATOM 2595 N N . GLY A 1 328 ? 7.675 -2.313 -26.919 1.00 93.94 328 GLY A N 1
ATOM 2596 C CA . GLY A 1 328 ? 8.400 -1.816 -25.754 1.00 93.94 328 GLY A CA 1
ATOM 2597 C C . GLY A 1 328 ? 8.621 -0.312 -25.736 1.00 93.94 328 GLY A C 1
ATOM 2598 O O . GLY A 1 328 ? 8.566 0.371 -26.755 1.00 93.94 328 GLY A O 1
ATOM 2599 N N . ASN A 1 329 ? 8.915 0.208 -24.546 1.00 94.12 329 ASN A N 1
ATOM 2600 C CA . ASN A 1 329 ? 9.251 1.614 -24.349 1.00 94.12 329 ASN A CA 1
ATOM 2601 C C . ASN A 1 329 ? 10.707 1.901 -24.771 1.00 94.12 329 ASN A C 1
ATOM 2603 O O . ASN A 1 329 ? 11.615 1.118 -24.465 1.00 94.12 329 ASN A O 1
ATOM 2607 N N . SER A 1 330 ? 10.926 3.039 -25.428 1.00 95.12 330 SER A N 1
ATOM 2608 C CA . SER A 1 330 ? 12.225 3.542 -25.883 1.00 95.12 330 SER A CA 1
ATOM 2609 C C . SER A 1 330 ? 13.151 3.956 -24.742 1.00 95.12 330 SER A C 1
ATOM 2611 O O . SER A 1 330 ? 14.320 4.216 -24.984 1.00 95.12 330 SER A O 1
ATOM 2613 N N . MET A 1 331 ? 12.642 4.054 -23.513 1.00 95.75 331 MET A N 1
ATOM 2614 C CA . MET A 1 331 ? 13.297 4.553 -22.299 1.00 95.75 331 MET A CA 1
ATOM 2615 C C . MET A 1 331 ? 13.780 6.007 -22.372 1.00 95.75 331 MET A C 1
ATOM 2617 O O . MET A 1 331 ? 14.315 6.507 -21.386 1.00 95.75 331 MET A O 1
ATOM 2621 N N . ARG A 1 332 ? 13.551 6.726 -23.483 1.00 94.62 332 ARG A N 1
ATOM 2622 C CA . ARG A 1 332 ? 14.022 8.108 -23.669 1.00 94.62 332 ARG A CA 1
ATOM 2623 C C . ARG A 1 332 ? 13.527 9.031 -22.558 1.00 94.62 332 ARG A C 1
ATOM 2625 O O . ARG A 1 332 ? 14.337 9.623 -21.862 1.00 94.62 332 ARG A O 1
ATOM 2632 N N . ARG A 1 333 ? 12.206 9.087 -22.350 1.00 94.12 333 ARG A N 1
ATOM 2633 C CA . ARG A 1 333 ? 11.593 9.965 -21.337 1.00 94.12 333 ARG A CA 1
ATOM 2634 C C . ARG A 1 333 ? 12.063 9.644 -19.917 1.00 94.12 333 ARG A C 1
ATOM 2636 O O . ARG A 1 333 ? 12.232 10.555 -19.121 1.00 94.12 333 ARG A O 1
ATOM 2643 N N . ALA A 1 334 ? 12.270 8.364 -19.605 1.00 92.31 334 ALA A N 1
ATOM 2644 C CA . ALA A 1 334 ? 12.739 7.937 -18.288 1.00 92.31 334 ALA A CA 1
ATOM 2645 C C . ALA A 1 334 ? 14.187 8.390 -18.034 1.00 92.31 334 ALA A C 1
ATOM 2647 O O . ALA A 1 334 ? 14.485 8.933 -16.973 1.00 92.31 334 ALA A O 1
ATOM 2648 N N . VAL A 1 335 ? 15.064 8.226 -19.030 1.00 95.38 335 VAL A N 1
ATOM 2649 C CA . VAL A 1 335 ? 16.448 8.721 -18.980 1.00 95.38 335 VAL A CA 1
ATOM 2650 C C . VAL A 1 335 ? 16.475 10.244 -18.859 1.00 95.38 335 VAL A C 1
ATOM 2652 O O . VAL A 1 335 ? 17.164 10.768 -17.986 1.00 95.38 335 VAL A O 1
ATOM 2655 N N . ASP A 1 336 ? 15.704 10.954 -19.685 1.00 94.50 336 ASP A N 1
ATOM 2656 C CA . ASP A 1 336 ? 15.656 12.419 -19.665 1.00 94.50 336 ASP A CA 1
ATOM 2657 C C . ASP A 1 336 ? 15.178 12.945 -18.304 1.00 94.50 336 ASP A C 1
ATOM 2659 O O . ASP A 1 336 ? 15.829 13.815 -17.731 1.00 94.50 336 ASP A O 1
ATOM 2663 N N . ALA A 1 337 ? 14.139 12.341 -17.717 1.00 93.75 337 ALA A N 1
ATOM 2664 C CA . ALA A 1 337 ? 13.653 12.706 -16.386 1.00 93.75 337 ALA A CA 1
ATOM 2665 C C . ALA A 1 337 ? 14.718 12.514 -15.288 1.00 93.75 337 ALA A C 1
ATOM 2667 O O . ALA A 1 337 ? 14.894 13.384 -14.433 1.00 93.75 337 ALA A O 1
ATOM 2668 N N . CYS A 1 338 ? 15.475 11.410 -15.318 1.00 93.06 338 CYS A N 1
ATOM 2669 C CA . CYS A 1 338 ? 16.597 11.222 -14.395 1.00 93.06 338 CYS A CA 1
ATOM 2670 C C . CYS A 1 338 ? 17.680 12.288 -14.589 1.00 93.06 338 CYS A C 1
ATOM 2672 O O . CYS A 1 338 ? 18.173 12.843 -13.606 1.00 93.06 338 CYS A O 1
ATOM 2674 N N . ARG A 1 339 ? 18.034 12.615 -15.837 1.00 94.31 339 ARG A N 1
ATOM 2675 C CA . ARG A 1 339 ? 19.027 13.661 -16.130 1.00 94.31 339 ARG A CA 1
ATOM 2676 C C . ARG A 1 339 ? 18.578 15.030 -15.636 1.00 94.31 339 ARG A C 1
ATOM 2678 O O . ARG A 1 339 ? 19.380 15.746 -15.049 1.00 94.31 339 ARG A O 1
ATOM 2685 N N . GLU A 1 340 ? 17.311 15.374 -15.842 1.00 93.69 340 GLU A N 1
ATOM 2686 C CA . GLU A 1 340 ? 16.719 16.626 -15.365 1.00 93.69 340 GLU A CA 1
ATOM 2687 C C . GLU A 1 340 ? 16.748 16.716 -13.836 1.00 93.69 340 GLU A C 1
ATOM 2689 O O . GLU A 1 340 ? 17.162 17.741 -13.295 1.00 93.69 340 GLU A O 1
ATOM 2694 N N . SER A 1 341 ? 16.415 15.628 -13.129 1.00 91.25 341 SER A N 1
ATOM 2695 C CA . SER A 1 341 ? 16.499 15.584 -11.658 1.00 91.25 341 SER A CA 1
ATOM 2696 C C . SER A 1 341 ? 17.927 15.750 -11.120 1.00 91.25 341 SER A C 1
ATOM 2698 O O . SER A 1 341 ? 18.118 16.193 -9.992 1.00 91.25 341 SER A O 1
ATOM 2700 N N . LEU A 1 342 ? 18.934 15.456 -11.948 1.00 92.88 342 LEU A N 1
ATOM 2701 C CA . LEU A 1 342 ? 20.358 15.571 -11.630 1.00 92.88 342 LEU A CA 1
ATOM 2702 C C . LEU A 1 342 ? 21.014 16.812 -12.252 1.00 92.88 342 LEU A C 1
ATOM 2704 O O . LEU A 1 342 ? 22.239 16.914 -12.257 1.00 92.88 342 LEU A O 1
ATOM 2708 N N . ALA A 1 343 ? 20.239 17.776 -12.761 1.00 88.94 343 ALA A N 1
ATOM 2709 C CA . ALA A 1 343 ? 20.780 18.957 -13.440 1.00 88.94 343 ALA A CA 1
ATOM 2710 C C . ALA A 1 343 ? 21.726 19.803 -12.559 1.00 88.94 343 ALA A C 1
ATOM 2712 O O . ALA A 1 343 ? 22.610 20.478 -13.082 1.00 88.94 343 ALA A O 1
ATOM 2713 N N . GLY A 1 344 ? 21.575 19.742 -11.230 1.00 90.62 344 GLY A N 1
ATOM 2714 C CA . GLY A 1 344 ? 22.481 20.377 -10.264 1.00 90.62 344 GLY A CA 1
ATOM 2715 C C . GLY A 1 344 ? 23.836 19.676 -10.082 1.00 90.62 344 GLY A C 1
ATOM 2716 O O . GLY A 1 344 ? 24.691 20.209 -9.380 1.00 90.62 344 GLY A O 1
ATOM 2717 N N . HIS A 1 345 ? 24.034 18.515 -10.713 1.00 91.50 345 HIS A N 1
ATOM 2718 C CA . HIS A 1 345 ? 25.206 17.643 -10.574 1.00 91.50 345 HIS A CA 1
ATOM 2719 C C . HIS A 1 345 ? 25.801 17.271 -11.949 1.00 91.50 345 HIS A C 1
ATOM 2721 O O . HIS A 1 345 ? 25.847 16.090 -12.320 1.00 91.50 345 HIS A O 1
ATOM 2727 N N . PRO A 1 346 ? 26.231 18.257 -12.762 1.00 90.00 346 PRO A N 1
ATOM 2728 C CA . PRO A 1 346 ? 26.698 18.024 -14.132 1.00 90.00 346 PRO A CA 1
ATOM 2729 C C . PRO A 1 346 ? 27.885 17.053 -14.215 1.00 90.00 346 PRO A C 1
ATOM 2731 O O . PRO A 1 346 ? 28.026 16.331 -15.199 1.00 90.00 346 PRO A O 1
ATOM 2734 N N . GLU A 1 347 ? 28.710 16.982 -13.173 1.00 90.00 347 GLU A N 1
ATOM 2735 C CA . GLU A 1 347 ? 29.846 16.069 -13.056 1.00 90.00 347 GLU A CA 1
ATOM 2736 C C . GLU A 1 347 ? 29.458 14.585 -13.006 1.00 90.00 347 GLU A C 1
ATOM 2738 O O . GLU A 1 347 ? 30.302 13.736 -13.289 1.00 90.00 347 GLU A O 1
ATOM 2743 N N . LEU A 1 348 ? 28.213 14.268 -12.635 1.00 88.69 348 LEU A N 1
ATOM 2744 C CA . LEU A 1 348 ? 27.671 12.906 -12.663 1.00 88.69 348 LEU A CA 1
ATOM 2745 C C . LEU A 1 348 ? 27.025 12.579 -14.012 1.00 88.69 348 LEU A C 1
ATOM 2747 O O . LEU A 1 348 ? 27.031 11.428 -14.443 1.00 88.69 348 LEU A O 1
ATOM 2751 N N . VAL A 1 349 ? 26.480 13.590 -14.689 1.00 89.19 349 VAL A N 1
ATOM 2752 C CA . VAL A 1 349 ? 25.745 13.423 -15.949 1.00 89.19 349 VAL A CA 1
ATOM 2753 C C . VAL A 1 349 ? 26.663 13.537 -17.172 1.00 89.19 349 VAL A C 1
ATOM 2755 O O . VAL A 1 349 ? 26.246 13.177 -18.263 1.00 89.19 349 VAL A O 1
ATOM 2758 N N . ALA A 1 350 ? 27.908 13.997 -17.032 1.00 88.50 350 ALA A N 1
ATOM 2759 C CA . ALA A 1 350 ? 28.815 14.186 -18.168 1.00 88.50 350 ALA A CA 1
ATOM 2760 C C . ALA A 1 350 ? 29.077 12.890 -18.964 1.00 88.50 350 ALA A C 1
ATOM 2762 O O . ALA A 1 350 ? 28.917 12.881 -20.181 1.00 88.50 350 ALA A O 1
ATOM 2763 N N . ASP A 1 351 ? 29.390 11.788 -18.274 1.00 89.12 351 ASP A N 1
ATOM 2764 C CA . ASP A 1 351 ? 29.829 10.527 -18.897 1.00 89.12 351 ASP A CA 1
ATOM 2765 C C . ASP A 1 351 ? 28.830 9.371 -18.701 1.00 89.12 351 ASP A C 1
ATOM 2767 O O . ASP A 1 351 ? 29.181 8.192 -18.819 1.00 89.12 351 ASP A O 1
ATOM 2771 N N . TYR A 1 352 ? 27.569 9.686 -18.382 1.00 94.38 352 TYR A N 1
ATOM 2772 C CA . TYR A 1 352 ? 26.577 8.672 -18.004 1.00 94.38 352 TYR A CA 1
ATOM 2773 C C . TYR A 1 352 ? 26.321 7.637 -19.112 1.00 94.38 352 TYR A C 1
ATOM 2775 O O . TYR A 1 352 ? 26.166 6.461 -18.800 1.00 94.38 352 TYR A O 1
ATOM 2783 N N . GLU A 1 353 ? 26.325 8.029 -20.395 1.00 96.06 353 GLU A N 1
ATOM 2784 C CA . GLU A 1 353 ? 26.107 7.095 -21.513 1.00 96.06 353 GLU A CA 1
ATOM 2785 C C . GLU A 1 353 ? 27.232 6.060 -21.607 1.00 96.06 353 GLU A C 1
ATOM 2787 O O . GLU A 1 353 ? 26.967 4.877 -21.826 1.00 96.06 353 GLU A O 1
ATOM 2792 N N . PHE A 1 354 ? 28.483 6.488 -21.406 1.00 96.38 354 PHE A N 1
ATOM 2793 C CA . PHE A 1 354 ? 29.642 5.598 -21.410 1.00 96.38 354 PHE A CA 1
ATOM 2794 C C . PHE A 1 354 ? 29.618 4.658 -20.202 1.00 96.38 354 PHE A C 1
ATOM 2796 O O . PHE A 1 354 ? 29.797 3.449 -20.354 1.00 96.38 354 PHE A O 1
ATOM 2803 N N . LEU A 1 355 ? 29.340 5.192 -19.010 1.00 96.25 355 LEU A N 1
ATOM 2804 C CA . LEU A 1 355 ? 29.231 4.391 -17.790 1.00 96.25 355 LEU A CA 1
ATOM 2805 C C . LEU A 1 355 ? 28.091 3.375 -17.873 1.00 96.25 355 LEU A C 1
ATOM 2807 O O . LEU A 1 355 ? 28.276 2.227 -17.480 1.00 96.25 355 LEU A O 1
ATOM 2811 N N . ALA A 1 356 ? 26.943 3.768 -18.420 1.00 97.06 356 ALA A N 1
ATOM 2812 C CA . ALA A 1 356 ? 25.807 2.882 -18.634 1.00 97.06 356 ALA A CA 1
ATOM 2813 C C . ALA A 1 356 ? 26.122 1.780 -19.656 1.00 97.06 356 ALA A C 1
ATOM 2815 O O . ALA A 1 356 ? 25.772 0.623 -19.435 1.00 97.06 356 ALA A O 1
ATOM 2816 N N . SER A 1 357 ? 26.841 2.107 -20.734 1.00 96.88 357 SER A N 1
ATOM 2817 C CA . SER A 1 357 ? 27.333 1.123 -21.707 1.00 96.88 357 SER A CA 1
ATOM 2818 C C . SER A 1 357 ? 28.288 0.113 -21.059 1.00 96.88 357 SER A C 1
ATOM 2820 O O . SER A 1 357 ? 28.137 -1.099 -21.217 1.00 96.88 357 SER A O 1
ATOM 2822 N N . ALA A 1 358 ? 29.243 0.604 -20.264 1.00 96.38 358 ALA A N 1
ATOM 2823 C CA . ALA A 1 358 ? 30.188 -0.231 -19.531 1.00 96.38 358 ALA A CA 1
ATOM 2824 C C . ALA A 1 358 ? 29.497 -1.097 -18.462 1.00 96.38 358 ALA A C 1
ATOM 2826 O O . ALA A 1 358 ? 29.892 -2.246 -18.265 1.00 96.38 358 ALA A O 1
ATOM 2827 N N . PHE A 1 359 ? 28.454 -0.575 -17.811 1.00 96.31 359 PHE A N 1
ATOM 2828 C CA . PHE A 1 359 ? 27.613 -1.331 -16.886 1.00 96.31 359 PHE A CA 1
ATOM 2829 C C . PHE A 1 359 ? 26.857 -2.446 -17.614 1.00 96.31 359 PHE A C 1
ATOM 2831 O O . PHE A 1 359 ? 26.946 -3.599 -17.198 1.00 96.31 359 PHE A O 1
ATOM 2838 N N . ALA A 1 360 ? 26.212 -2.136 -18.744 1.00 94.56 360 ALA A N 1
ATOM 2839 C CA . ALA A 1 360 ? 25.487 -3.106 -19.568 1.00 94.56 360 ALA A CA 1
ATOM 2840 C C . ALA A 1 360 ? 26.376 -4.253 -20.079 1.00 94.56 360 ALA A C 1
ATOM 2842 O O . ALA A 1 360 ? 25.909 -5.377 -20.239 1.00 94.56 360 ALA A O 1
ATOM 2843 N N . ALA A 1 361 ? 27.653 -3.971 -20.349 1.00 94.50 361 ALA A N 1
ATOM 2844 C CA . ALA A 1 361 ? 28.635 -4.963 -20.783 1.00 94.50 361 ALA A CA 1
ATOM 2845 C C . ALA A 1 361 ? 29.262 -5.764 -19.623 1.00 94.50 361 ALA A C 1
ATOM 2847 O O . ALA A 1 361 ? 30.025 -6.703 -19.865 1.00 94.50 361 ALA A O 1
ATOM 2848 N N . SER A 1 362 ? 28.997 -5.380 -18.373 1.00 94.12 362 SER A N 1
ATOM 2849 C CA . SER A 1 362 ? 29.532 -6.052 -17.190 1.00 94.12 362 SER A CA 1
ATOM 2850 C C . SER A 1 362 ? 28.645 -7.220 -16.749 1.00 94.12 362 SER A C 1
ATOM 2852 O O . SER A 1 362 ? 27.479 -7.311 -17.115 1.00 94.12 362 SER A O 1
ATOM 2854 N N . SER A 1 363 ? 29.194 -8.114 -15.926 1.00 89.62 363 SER A N 1
ATOM 2855 C CA . SER A 1 363 ? 28.422 -9.160 -15.242 1.00 89.62 363 SER A CA 1
ATOM 2856 C C . SER A 1 363 ? 27.800 -8.681 -13.924 1.00 89.62 363 SER A C 1
ATOM 2858 O O . SER A 1 363 ? 27.264 -9.493 -13.176 1.00 89.62 363 SER A O 1
ATOM 2860 N N . GLU A 1 364 ? 27.938 -7.396 -13.583 1.00 90.00 364 GLU A N 1
ATOM 2861 C CA . GLU A 1 364 ? 27.395 -6.844 -12.344 1.00 90.00 364 GLU A CA 1
ATOM 2862 C C . GLU A 1 364 ? 25.926 -6.470 -12.511 1.00 90.00 364 GLU A C 1
ATOM 2864 O O . GLU A 1 364 ? 25.528 -5.845 -13.487 1.00 90.00 364 GLU A O 1
ATOM 2869 N N . THR A 1 365 ? 25.130 -6.795 -11.498 1.00 83.12 365 THR A N 1
ATOM 2870 C CA . THR A 1 365 ? 23.704 -6.440 -11.420 1.00 83.12 365 THR A CA 1
ATOM 2871 C C . THR A 1 365 ? 23.440 -5.239 -10.513 1.00 83.12 365 THR A C 1
ATOM 2873 O O . THR A 1 365 ? 22.338 -4.700 -10.494 1.00 83.12 365 THR A O 1
ATOM 2876 N N . SER A 1 366 ? 24.457 -4.798 -9.766 1.00 86.19 366 SER A N 1
ATOM 2877 C CA . SER A 1 366 ? 24.393 -3.647 -8.866 1.00 86.19 366 SER A CA 1
ATOM 2878 C C . SER A 1 366 ? 25.227 -2.504 -9.428 1.00 86.19 366 SER A C 1
ATOM 2880 O O . SER A 1 366 ? 26.443 -2.638 -9.590 1.00 86.19 366 SER A O 1
ATOM 2882 N N . VAL A 1 367 ? 24.581 -1.359 -9.665 1.00 89.62 367 VAL A N 1
ATOM 2883 C CA . VAL A 1 367 ? 25.263 -0.130 -10.093 1.00 89.62 367 VAL A CA 1
ATOM 2884 C C . VAL A 1 367 ? 26.294 0.300 -9.051 1.00 89.62 367 VAL A C 1
ATOM 2886 O O . VAL A 1 367 ? 27.409 0.668 -9.407 1.00 89.62 367 VAL A O 1
ATOM 2889 N N . GLU A 1 368 ? 25.972 0.187 -7.761 1.00 89.62 368 GLU A N 1
ATOM 2890 C CA . GLU A 1 368 ? 26.915 0.479 -6.678 1.00 89.62 368 GLU A CA 1
ATOM 2891 C C . GLU A 1 368 ? 28.182 -0.385 -6.766 1.00 89.62 368 GLU A C 1
ATOM 2893 O O . GLU A 1 368 ? 29.292 0.155 -6.761 1.00 89.62 368 GLU A O 1
ATOM 2898 N N . ARG A 1 369 ? 28.045 -1.717 -6.867 1.00 90.31 369 ARG A N 1
ATOM 2899 C CA . ARG A 1 369 ? 29.212 -2.615 -6.966 1.00 90.31 369 ARG A CA 1
ATOM 2900 C C . ARG A 1 369 ? 30.025 -2.331 -8.222 1.00 90.31 369 ARG A C 1
ATOM 2902 O O . ARG A 1 369 ? 31.252 -2.235 -8.147 1.00 90.31 369 ARG A O 1
ATOM 2909 N N . PHE A 1 370 ? 29.342 -2.129 -9.347 1.00 95.31 370 PHE A N 1
ATOM 2910 C CA . PHE A 1 370 ? 29.966 -1.758 -10.609 1.00 95.31 370 PHE A CA 1
ATOM 2911 C C . PHE A 1 370 ? 30.789 -0.470 -10.476 1.00 95.31 370 PHE A C 1
ATOM 2913 O O . PHE A 1 370 ? 31.976 -0.468 -10.809 1.00 95.31 370 PHE A O 1
ATOM 2920 N N . LEU A 1 371 ? 30.205 0.608 -9.945 1.00 95.06 371 LEU A N 1
ATOM 2921 C CA . LEU A 1 371 ? 30.891 1.893 -9.808 1.00 95.06 371 LEU A CA 1
ATOM 2922 C C . LEU A 1 371 ? 32.056 1.806 -8.821 1.00 95.06 371 LEU A C 1
ATOM 2924 O O . LEU A 1 371 ? 33.141 2.286 -9.134 1.00 95.06 371 LEU A O 1
ATOM 2928 N N . ARG A 1 372 ? 31.897 1.140 -7.672 1.00 94.88 372 ARG A N 1
ATOM 2929 C CA . ARG A 1 372 ? 33.004 0.939 -6.719 1.00 94.88 372 ARG A CA 1
ATOM 2930 C C . ARG A 1 372 ? 34.205 0.243 -7.364 1.00 94.88 372 ARG A C 1
ATOM 2932 O O . ARG A 1 372 ? 35.341 0.590 -7.055 1.00 94.88 372 ARG A O 1
ATOM 2939 N N . ALA A 1 373 ? 33.957 -0.718 -8.253 1.00 95.06 373 ALA A N 1
ATOM 2940 C CA . ALA A 1 373 ? 35.005 -1.486 -8.916 1.00 95.06 373 ALA A CA 1
ATOM 2941 C C . ALA A 1 373 ? 35.598 -0.790 -10.155 1.00 95.06 373 ALA A C 1
ATOM 2943 O O . ALA A 1 373 ? 36.793 -0.920 -10.416 1.00 95.06 373 ALA A O 1
ATOM 2944 N N . ARG A 1 374 ? 34.775 -0.096 -10.951 1.00 94.25 374 ARG A N 1
ATOM 2945 C CA . ARG A 1 374 ? 35.145 0.400 -12.293 1.00 94.25 374 ARG A CA 1
ATOM 2946 C C . ARG A 1 374 ? 35.222 1.921 -12.410 1.00 94.25 374 ARG A C 1
ATOM 2948 O O . ARG A 1 374 ? 35.899 2.406 -13.310 1.00 94.25 374 ARG A O 1
ATOM 2955 N N . ALA A 1 375 ? 34.560 2.660 -11.525 1.00 94.25 375 ALA A N 1
ATOM 2956 C CA . ALA A 1 375 ? 34.505 4.122 -11.524 1.00 94.25 375 ALA A CA 1
ATOM 2957 C C . ALA A 1 375 ? 34.426 4.684 -10.082 1.00 94.25 375 ALA A C 1
ATOM 2959 O O . ALA A 1 375 ? 33.433 5.324 -9.716 1.00 94.25 375 ALA A O 1
ATOM 2960 N N . PRO A 1 376 ? 35.450 4.445 -9.233 1.00 95.25 376 PRO A N 1
ATOM 2961 C CA . PRO A 1 376 ? 35.396 4.761 -7.802 1.00 95.25 376 PRO A CA 1
ATOM 2962 C C . PRO A 1 376 ? 35.239 6.261 -7.509 1.00 95.25 376 PRO A C 1
ATOM 2964 O O . PRO A 1 376 ? 34.627 6.629 -6.508 1.00 95.25 376 PRO A O 1
ATOM 2967 N N . GLU A 1 377 ? 35.741 7.135 -8.385 1.00 94.06 377 GLU A N 1
ATOM 2968 C CA . GLU A 1 377 ? 35.536 8.584 -8.265 1.00 94.06 377 GLU A CA 1
ATOM 2969 C C . GLU A 1 377 ? 34.070 8.973 -8.485 1.00 94.06 377 GLU A C 1
ATOM 2971 O O . GLU A 1 377 ? 33.512 9.753 -7.713 1.00 94.06 377 GLU A O 1
ATOM 2976 N N . THR A 1 378 ? 33.423 8.395 -9.500 1.00 94.12 378 THR A N 1
ATOM 2977 C CA . THR A 1 378 ? 31.995 8.603 -9.762 1.00 94.12 378 THR A CA 1
ATOM 2978 C C . THR A 1 378 ? 31.153 8.054 -8.619 1.00 94.12 378 THR A C 1
ATOM 2980 O O . THR A 1 378 ? 30.237 8.737 -8.168 1.00 94.12 378 THR A O 1
ATOM 2983 N N . TRP A 1 379 ? 31.509 6.877 -8.090 1.00 94.12 379 TRP A N 1
ATOM 2984 C CA . TRP A 1 379 ? 30.893 6.334 -6.878 1.00 94.12 379 TRP A CA 1
ATOM 2985 C C . TRP A 1 379 ? 30.980 7.322 -5.707 1.00 94.12 379 TRP A C 1
ATOM 2987 O O . TRP A 1 379 ? 29.966 7.610 -5.071 1.00 94.12 379 TRP A O 1
ATOM 2997 N N . ALA A 1 380 ? 32.170 7.867 -5.431 1.00 94.00 380 ALA A N 1
ATOM 2998 C CA . ALA A 1 380 ? 32.371 8.801 -4.327 1.00 94.00 380 ALA A CA 1
ATOM 2999 C C . ALA A 1 380 ? 31.500 10.060 -4.475 1.00 94.00 380 ALA A C 1
ATOM 3001 O O . ALA A 1 380 ? 30.893 10.504 -3.502 1.00 94.00 380 ALA A O 1
ATOM 3002 N N . ARG A 1 381 ? 31.379 10.594 -5.697 1.00 93.06 381 ARG A N 1
ATOM 3003 C CA . ARG A 1 381 ? 30.501 11.737 -5.997 1.00 93.06 381 ARG A CA 1
ATOM 3004 C C . ARG A 1 381 ? 29.026 11.382 -5.826 1.00 93.06 381 ARG A C 1
ATOM 3006 O O . ARG A 1 381 ? 28.305 12.123 -5.165 1.00 93.06 381 ARG A O 1
ATOM 3013 N N . SER A 1 382 ? 28.583 10.234 -6.344 1.00 92.38 382 SER A N 1
ATOM 3014 C CA . SER A 1 382 ? 27.190 9.802 -6.193 1.00 92.38 382 SER A CA 1
ATOM 3015 C C . SER A 1 382 ? 26.825 9.534 -4.733 1.00 92.38 382 SER A C 1
ATOM 3017 O O . SER A 1 382 ? 25.741 9.896 -4.291 1.00 92.38 382 SER A O 1
ATOM 3019 N N . ALA A 1 383 ? 27.742 8.963 -3.947 1.00 90.81 383 ALA A N 1
ATOM 3020 C CA . ALA A 1 383 ? 27.533 8.714 -2.523 1.00 90.81 383 ALA A CA 1
ATOM 3021 C C . ALA A 1 383 ? 27.473 10.014 -1.698 1.00 90.81 383 ALA A C 1
ATOM 3023 O O . ALA A 1 383 ? 26.817 10.047 -0.656 1.00 90.81 383 ALA A O 1
ATOM 3024 N N . ALA A 1 384 ? 28.127 11.080 -2.171 1.00 92.44 384 ALA A N 1
ATOM 3025 C CA . ALA A 1 384 ? 28.130 12.399 -1.542 1.00 92.44 384 ALA A CA 1
ATOM 3026 C C . ALA A 1 384 ? 26.869 13.235 -1.832 1.00 92.44 384 ALA A C 1
ATOM 3028 O O . ALA A 1 384 ? 26.718 14.310 -1.249 1.00 92.44 384 ALA A O 1
ATOM 3029 N N . LEU A 1 385 ? 25.955 12.762 -2.690 1.00 91.88 385 LEU A N 1
ATOM 3030 C CA . LEU A 1 385 ? 24.681 13.442 -2.937 1.00 91.88 385 LEU A CA 1
ATOM 3031 C C . LEU A 1 385 ? 23.887 13.604 -1.626 1.00 91.88 385 LEU A C 1
ATOM 3033 O O . LEU A 1 385 ? 23.864 12.674 -0.807 1.00 91.88 385 LEU A O 1
ATOM 3037 N N . PRO A 1 386 ? 23.247 14.766 -1.404 1.00 86.25 386 PRO A N 1
ATOM 3038 C CA . PRO A 1 386 ? 22.726 15.149 -0.091 1.00 86.25 386 PRO A CA 1
ATOM 3039 C C . PRO A 1 386 ? 21.504 14.333 0.336 1.00 86.25 386 PRO A C 1
ATOM 3041 O O . PRO A 1 386 ? 21.320 14.080 1.526 1.00 86.25 386 PRO A O 1
ATOM 3044 N N . ASP A 1 387 ? 20.691 13.897 -0.621 1.00 87.12 387 ASP A N 1
ATOM 3045 C CA . ASP A 1 387 ? 19.432 13.207 -0.382 1.00 87.12 387 ASP A CA 1
ATOM 3046 C C . ASP A 1 387 ? 19.371 11.846 -1.097 1.00 87.12 387 ASP A C 1
ATOM 3048 O O . ASP A 1 387 ? 20.115 11.553 -2.036 1.00 87.12 387 ASP A O 1
ATOM 3052 N N . LEU A 1 388 ? 18.477 10.983 -0.612 1.00 83.06 388 LEU A N 1
ATOM 3053 C CA . LEU A 1 388 ? 18.286 9.634 -1.140 1.00 83.06 388 LEU A CA 1
ATOM 3054 C C . LEU A 1 388 ? 17.687 9.636 -2.553 1.00 83.06 388 LEU A C 1
ATOM 3056 O O . LEU A 1 388 ? 17.988 8.737 -3.336 1.00 83.06 388 LEU A O 1
ATOM 3060 N N . GLU A 1 389 ? 16.850 10.619 -2.890 1.00 84.56 389 GLU A N 1
ATOM 3061 C CA . GLU A 1 389 ? 16.178 10.664 -4.189 1.00 84.56 389 GLU A CA 1
ATOM 3062 C C . GLU A 1 389 ? 17.184 10.928 -5.306 1.00 84.56 389 GLU A C 1
ATOM 3064 O O . GLU A 1 389 ? 17.182 10.195 -6.293 1.00 84.56 389 GLU A O 1
ATOM 3069 N N . SER A 1 390 ? 18.115 11.861 -5.109 1.00 88.94 390 SER A N 1
ATOM 3070 C CA . SER A 1 390 ? 19.216 12.135 -6.037 1.00 88.94 390 SER A CA 1
ATOM 3071 C C . SER A 1 390 ? 20.120 10.912 -6.236 1.00 88.94 390 SER A C 1
ATOM 3073 O O . SER A 1 390 ? 20.492 10.586 -7.365 1.00 88.94 390 SER A O 1
ATOM 3075 N N . ARG A 1 391 ? 20.443 10.172 -5.165 1.00 89.50 391 ARG A N 1
ATOM 3076 C CA . ARG A 1 391 ? 21.244 8.932 -5.265 1.00 89.50 391 ARG A CA 1
ATOM 3077 C C . ARG A 1 391 ? 20.541 7.872 -6.109 1.00 89.50 391 ARG A C 1
ATOM 3079 O O . ARG A 1 391 ? 21.146 7.299 -7.013 1.00 89.50 391 ARG A O 1
ATOM 3086 N N . LEU A 1 392 ? 19.252 7.654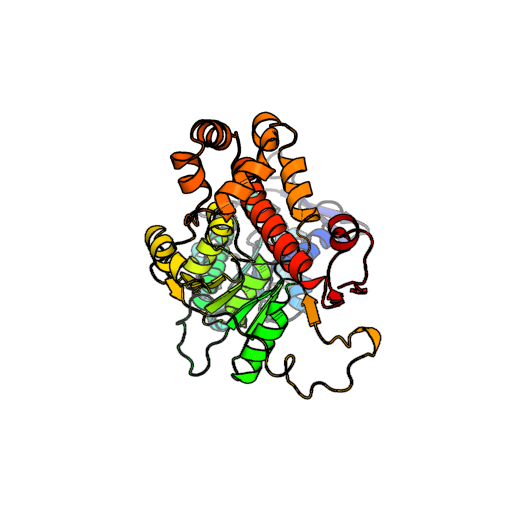 -5.849 1.00 86.75 392 LEU A N 1
ATOM 3087 C CA . LEU A 1 392 ? 18.438 6.703 -6.606 1.00 86.75 392 LEU A CA 1
ATOM 3088 C C . LEU A 1 392 ? 18.192 7.162 -8.042 1.00 86.75 392 LEU A C 1
ATOM 3090 O O . LEU A 1 392 ? 18.120 6.322 -8.938 1.00 86.75 392 LEU A O 1
ATOM 3094 N N . ALA A 1 393 ? 18.076 8.467 -8.282 1.00 90.19 393 ALA A N 1
ATOM 3095 C CA . ALA A 1 393 ? 17.962 9.023 -9.622 1.00 90.19 393 ALA A CA 1
ATOM 3096 C C . ALA A 1 393 ? 19.216 8.724 -10.450 1.00 90.19 393 ALA A C 1
ATOM 3098 O O . ALA A 1 393 ? 19.093 8.369 -11.619 1.00 90.19 393 ALA A O 1
ATOM 3099 N N . PHE A 1 394 ? 20.406 8.790 -9.847 1.00 93.00 394 PHE A N 1
ATOM 3100 C CA . PHE A 1 394 ? 21.653 8.446 -10.532 1.00 93.00 394 PHE A CA 1
ATOM 3101 C C . PHE A 1 394 ? 21.783 6.945 -10.814 1.00 93.00 394 PHE A C 1
ATOM 3103 O O . PHE A 1 394 ? 22.133 6.550 -11.927 1.00 93.00 394 PHE A O 1
ATOM 3110 N N . GLU A 1 395 ? 21.432 6.092 -9.853 1.00 91.69 395 GLU A N 1
ATOM 3111 C CA . GLU A 1 395 ? 21.376 4.643 -10.080 1.00 91.69 395 GLU A CA 1
ATOM 3112 C C . GLU A 1 395 ? 20.361 4.271 -11.179 1.00 91.69 395 GLU A C 1
ATOM 3114 O O . GLU A 1 395 ? 20.654 3.468 -12.074 1.00 91.69 395 GLU A O 1
ATOM 3119 N N . SER A 1 396 ? 19.189 4.914 -11.160 1.00 91.56 396 SER A N 1
ATOM 3120 C CA . SER A 1 396 ? 18.149 4.744 -12.181 1.00 91.56 396 SER A CA 1
ATOM 3121 C C . SER A 1 396 ? 18.615 5.250 -13.544 1.00 91.56 396 SER A C 1
ATOM 3123 O O . SER A 1 396 ? 18.365 4.582 -14.544 1.00 91.56 396 SER A O 1
ATOM 3125 N N . LEU A 1 397 ? 19.351 6.368 -13.597 1.00 95.12 397 LEU A N 1
ATOM 3126 C CA . LEU A 1 397 ? 19.919 6.913 -14.829 1.00 95.12 397 LEU A CA 1
ATOM 3127 C C . LEU A 1 397 ? 20.802 5.881 -15.530 1.00 95.12 397 LEU A C 1
ATOM 3129 O O . LEU A 1 397 ? 20.584 5.595 -16.705 1.00 95.12 397 LEU A O 1
ATOM 3133 N N . LEU A 1 398 ? 21.768 5.298 -14.814 1.00 95.56 398 LEU A N 1
ATOM 3134 C CA . LEU A 1 398 ? 22.683 4.311 -15.394 1.00 95.56 398 LEU A CA 1
ATOM 3135 C C . LEU A 1 398 ? 21.948 3.032 -15.813 1.00 95.56 398 LEU A C 1
ATOM 3137 O O . LEU A 1 398 ? 22.188 2.513 -16.902 1.00 95.56 398 LEU A O 1
ATOM 3141 N N . THR A 1 399 ? 21.005 2.562 -14.994 1.00 93.38 399 THR A N 1
ATOM 3142 C CA . THR A 1 399 ? 20.207 1.359 -15.281 1.00 93.38 399 THR A CA 1
ATOM 3143 C C . THR A 1 399 ? 19.314 1.538 -16.513 1.00 93.38 399 THR A C 1
ATOM 3145 O O . THR A 1 399 ? 19.252 0.677 -17.399 1.00 93.38 399 THR A O 1
ATOM 3148 N N . TRP A 1 400 ? 18.599 2.659 -16.594 1.00 94.69 400 TRP A N 1
ATOM 3149 C CA . TRP A 1 400 ? 17.667 2.932 -17.685 1.00 94.69 400 TRP A CA 1
ATOM 3150 C C . TRP A 1 400 ? 18.376 3.330 -18.967 1.00 94.69 400 TRP A C 1
ATOM 3152 O O . TRP A 1 400 ? 17.910 2.949 -20.039 1.00 94.69 400 TRP A O 1
ATOM 3162 N N . GLU A 1 401 ? 19.517 4.010 -18.882 1.00 97.19 401 GLU A N 1
ATOM 3163 C CA . GLU A 1 401 ? 20.350 4.286 -20.049 1.00 97.19 401 GLU A CA 1
ATOM 3164 C C . GLU A 1 401 ? 20.969 2.998 -20.608 1.00 97.19 401 GLU A C 1
ATOM 3166 O O . GLU A 1 401 ? 20.911 2.770 -21.816 1.00 97.19 401 GLU A O 1
ATOM 3171 N N . ALA A 1 402 ? 21.456 2.097 -19.749 1.00 96.44 402 ALA A N 1
ATOM 3172 C CA . ALA A 1 402 ? 21.925 0.772 -20.160 1.00 96.44 402 ALA A CA 1
ATOM 3173 C C . ALA A 1 402 ? 20.809 -0.000 -20.885 1.00 96.44 402 ALA A C 1
ATOM 3175 O O . ALA A 1 402 ? 20.997 -0.518 -21.988 1.00 96.44 402 ALA A O 1
ATOM 3176 N N . THR A 1 403 ? 19.603 0.008 -20.307 1.00 94.75 403 THR A N 1
ATOM 3177 C CA . THR A 1 403 ? 18.406 -0.599 -20.908 1.00 94.75 403 THR A CA 1
ATOM 3178 C C . THR A 1 403 ? 18.047 0.054 -22.245 1.00 94.75 403 THR A C 1
ATOM 3180 O O . THR A 1 403 ? 17.709 -0.645 -23.202 1.00 94.75 403 THR A O 1
ATOM 3183 N N . ARG A 1 404 ? 18.124 1.387 -22.340 1.00 97.06 404 ARG A N 1
ATOM 3184 C CA . ARG A 1 404 ? 17.859 2.146 -23.567 1.00 97.06 404 ARG A CA 1
ATOM 3185 C C . ARG A 1 404 ? 18.810 1.729 -24.682 1.00 97.06 404 ARG A C 1
ATOM 3187 O O . ARG A 1 404 ? 18.351 1.439 -25.786 1.00 97.06 404 ARG A O 1
ATOM 3194 N N . GLN A 1 405 ? 20.112 1.711 -24.403 1.00 97.19 405 GLN A N 1
ATOM 3195 C CA . GLN A 1 405 ? 21.141 1.336 -25.373 1.00 97.19 405 GLN A CA 1
ATOM 3196 C C . GLN A 1 405 ? 20.963 -0.111 -25.832 1.00 97.19 405 GLN A C 1
ATOM 3198 O O . GLN A 1 405 ? 20.958 -0.366 -27.036 1.00 97.19 405 GLN A O 1
ATOM 3203 N N . TYR A 1 406 ? 20.729 -1.031 -24.892 1.00 95.69 406 TYR A N 1
ATOM 3204 C CA . TYR A 1 406 ? 20.471 -2.439 -25.183 1.00 95.69 406 TYR A CA 1
ATOM 3205 C C . TYR A 1 406 ? 19.250 -2.627 -26.093 1.00 95.69 406 TYR A C 1
ATOM 3207 O O . TYR A 1 406 ? 19.357 -3.224 -27.164 1.00 95.69 406 TYR A O 1
ATOM 3215 N N . ARG A 1 407 ? 18.094 -2.055 -25.723 1.00 96.19 407 ARG A N 1
ATOM 3216 C CA . ARG A 1 407 ? 16.870 -2.155 -26.534 1.00 96.19 407 ARG A CA 1
ATOM 3217 C C . ARG A 1 407 ? 17.067 -1.547 -27.918 1.00 96.19 407 ARG A C 1
ATOM 3219 O O . ARG A 1 407 ? 16.620 -2.123 -28.906 1.00 96.19 407 ARG A O 1
ATOM 3226 N N . LEU A 1 408 ? 17.741 -0.401 -28.000 1.00 96.75 408 LEU A N 1
ATOM 3227 C CA . LEU A 1 408 ? 18.018 0.256 -29.272 1.00 96.75 408 LEU A CA 1
ATOM 3228 C C . LEU A 1 408 ? 18.912 -0.597 -30.177 1.00 96.75 408 LEU A C 1
ATOM 3230 O O . LEU A 1 408 ? 18.633 -0.689 -31.370 1.00 96.75 408 LEU A O 1
ATOM 3234 N N . ASP A 1 409 ? 19.948 -1.238 -29.633 1.00 96.44 409 ASP A N 1
ATOM 3235 C CA . ASP A 1 409 ? 20.790 -2.169 -30.390 1.00 96.44 409 ASP A CA 1
ATOM 3236 C C . ASP A 1 409 ? 19.981 -3.372 -30.900 1.00 96.44 409 ASP A C 1
ATOM 3238 O O . ASP A 1 409 ? 20.038 -3.694 -32.089 1.00 96.44 409 ASP A O 1
ATOM 3242 N N . CYS A 1 410 ? 19.139 -3.974 -30.051 1.00 95.50 410 CYS A N 1
ATOM 3243 C CA . CYS A 1 410 ? 18.241 -5.055 -30.463 1.00 95.50 410 CYS A CA 1
ATOM 3244 C C . CYS A 1 410 ? 17.327 -4.630 -31.620 1.00 95.50 410 CYS A C 1
ATOM 3246 O O . CYS A 1 410 ? 17.281 -5.309 -32.645 1.00 95.50 410 CYS A O 1
ATOM 3248 N N . VAL A 1 411 ? 16.633 -3.494 -31.498 1.00 96.31 411 VAL A N 1
ATOM 3249 C CA . VAL A 1 411 ? 15.706 -3.021 -32.539 1.00 96.31 411 VAL A CA 1
ATOM 3250 C C . VAL A 1 411 ? 16.449 -2.658 -33.826 1.00 96.31 411 VAL A C 1
ATOM 3252 O O . VAL A 1 411 ? 15.973 -2.982 -34.912 1.00 96.31 411 VAL A O 1
ATOM 3255 N N . ARG A 1 412 ? 17.649 -2.068 -33.737 1.00 96.38 412 ARG A N 1
ATOM 3256 C CA . ARG A 1 412 ? 18.489 -1.778 -34.913 1.00 96.38 412 ARG A CA 1
ATOM 3257 C C . ARG A 1 412 ? 18.837 -3.035 -35.703 1.00 96.38 412 ARG A C 1
ATOM 3259 O O . ARG A 1 412 ? 18.784 -3.010 -36.930 1.00 96.38 412 ARG A O 1
ATOM 3266 N N . ARG A 1 413 ? 19.130 -4.141 -35.018 1.00 95.75 413 ARG A N 1
ATOM 3267 C CA . ARG A 1 413 ? 19.401 -5.440 -35.658 1.00 95.75 413 ARG A CA 1
ATOM 3268 C C . ARG A 1 413 ? 18.164 -6.051 -36.321 1.00 95.75 413 ARG A C 1
ATOM 3270 O O . ARG A 1 413 ? 18.318 -6.861 -37.228 1.00 95.75 413 ARG A O 1
ATOM 3277 N N . LEU A 1 414 ? 16.958 -5.648 -35.911 1.00 95.00 414 LEU A N 1
ATOM 3278 C CA . LEU A 1 414 ? 15.704 -6.076 -36.536 1.00 95.00 414 LEU A CA 1
ATOM 3279 C C . LEU A 1 414 ? 15.342 -5.264 -37.784 1.00 95.00 414 LEU A C 1
ATOM 3281 O O . LEU A 1 414 ? 14.559 -5.757 -38.586 1.00 95.00 414 LEU A O 1
ATOM 3285 N N . LEU A 1 415 ? 15.900 -4.063 -37.988 1.00 95.44 415 LEU A N 1
ATOM 3286 C CA . LEU A 1 415 ? 15.526 -3.172 -39.101 1.00 95.44 415 LEU A CA 1
ATOM 3287 C C . LEU A 1 415 ? 15.552 -3.824 -40.497 1.00 95.44 415 LEU A C 1
ATOM 3289 O O . LEU A 1 415 ? 14.625 -3.560 -41.262 1.00 95.44 415 LEU A O 1
ATOM 3293 N N . PRO A 1 416 ? 16.517 -4.700 -40.853 1.00 95.38 416 PRO A N 1
ATOM 3294 C CA . PRO A 1 416 ? 16.499 -5.388 -42.148 1.00 95.38 416 PRO A CA 1
ATOM 3295 C C . PRO A 1 416 ? 15.255 -6.260 -42.387 1.00 95.38 416 PRO A C 1
ATOM 3297 O O . PRO A 1 416 ? 14.950 -6.580 -43.531 1.00 95.38 416 PRO A O 1
ATOM 3300 N N . LEU A 1 417 ? 14.535 -6.637 -41.324 1.00 95.81 417 LEU A N 1
ATOM 3301 C CA . LEU A 1 417 ? 13.311 -7.444 -41.366 1.00 95.81 417 LEU A CA 1
ATOM 3302 C C . LEU A 1 417 ? 12.036 -6.592 -41.451 1.00 95.81 417 LEU A C 1
ATOM 3304 O O . LEU A 1 417 ? 10.938 -7.129 -41.341 1.00 95.81 417 LEU A O 1
ATOM 3308 N N . ARG A 1 418 ? 12.168 -5.271 -41.627 1.00 95.94 418 ARG A N 1
ATOM 3309 C CA . ARG A 1 418 ? 11.052 -4.317 -41.728 1.00 95.94 418 ARG A CA 1
ATOM 3310 C C . ARG A 1 418 ? 10.053 -4.410 -40.566 1.00 95.94 418 ARG A C 1
ATOM 3312 O O . ARG A 1 418 ? 8.849 -4.580 -40.789 1.00 95.94 418 ARG A O 1
ATOM 3319 N N . PRO A 1 419 ? 10.529 -4.315 -39.312 1.00 96.81 419 PRO A N 1
ATOM 3320 C CA . PRO A 1 419 ? 9.713 -4.628 -38.156 1.00 96.81 419 PRO A CA 1
ATOM 3321 C C . PRO A 1 419 ? 8.613 -3.585 -37.934 1.00 96.81 419 PRO A C 1
ATOM 3323 O O . PRO A 1 419 ? 8.755 -2.403 -38.273 1.00 96.81 419 PRO A O 1
ATOM 3326 N N . LEU A 1 420 ? 7.531 -4.019 -37.289 1.00 96.94 420 LEU A N 1
ATOM 3327 C CA . LEU A 1 420 ? 6.595 -3.125 -36.613 1.00 96.94 420 LEU A CA 1
ATOM 3328 C C . LEU A 1 420 ? 7.121 -2.824 -35.204 1.00 96.94 420 LEU A C 1
ATOM 3330 O O . LEU A 1 420 ? 7.245 -3.725 -34.381 1.00 96.94 420 LEU A O 1
ATOM 3334 N N . VAL A 1 421 ? 7.426 -1.565 -34.914 1.00 96.88 421 VAL A N 1
ATOM 3335 C CA . VAL A 1 421 ? 7.891 -1.103 -33.601 1.00 96.88 421 VAL A CA 1
ATOM 3336 C C . VAL A 1 421 ? 6.732 -0.404 -32.896 1.00 96.88 421 VAL A C 1
ATOM 3338 O O . VAL A 1 421 ? 6.383 0.731 -33.232 1.00 96.88 421 VAL A O 1
ATOM 3341 N N . ALA A 1 422 ? 6.131 -1.094 -31.930 1.00 96.06 422 ALA A N 1
ATOM 3342 C CA . ALA A 1 422 ? 5.057 -0.581 -31.093 1.00 96.06 422 ALA A CA 1
ATOM 3343 C C . ALA A 1 422 ? 5.615 -0.013 -29.779 1.00 96.06 422 ALA A C 1
ATOM 3345 O O . ALA A 1 422 ? 6.308 -0.709 -29.031 1.00 96.06 422 ALA A O 1
ATOM 3346 N N . GLY A 1 423 ? 5.320 1.254 -29.492 1.00 95.25 423 GLY A N 1
ATOM 3347 C CA . GLY A 1 423 ? 5.819 1.939 -28.301 1.00 95.25 423 GLY A CA 1
ATOM 3348 C C . GLY A 1 423 ? 5.736 3.458 -28.403 1.00 95.25 423 GLY A C 1
ATOM 3349 O O . GLY A 1 423 ? 5.135 4.015 -29.320 1.00 95.25 423 GLY A O 1
ATOM 3350 N N . ASP A 1 424 ? 6.362 4.150 -27.456 1.00 95.81 424 ASP A N 1
ATOM 3351 C CA . ASP A 1 424 ? 6.350 5.611 -27.405 1.00 95.81 424 ASP A CA 1
ATOM 3352 C C . ASP A 1 424 ? 7.089 6.264 -28.588 1.00 95.81 424 ASP A C 1
ATOM 3354 O O . ASP A 1 424 ? 7.880 5.648 -29.305 1.00 95.81 424 ASP A O 1
ATOM 3358 N N . GLU A 1 425 ? 6.843 7.560 -28.778 1.00 95.56 425 GLU A N 1
ATOM 3359 C CA . GLU A 1 425 ? 7.399 8.339 -29.889 1.00 95.56 425 GLU A CA 1
ATOM 3360 C C . GLU A 1 425 ? 8.929 8.443 -29.878 1.00 95.56 425 GLU A C 1
ATOM 3362 O O . GLU A 1 425 ? 9.514 8.753 -30.917 1.00 95.56 425 GLU A O 1
ATOM 3367 N N . GLY A 1 426 ? 9.593 8.147 -28.751 1.00 95.50 426 GLY A N 1
ATOM 3368 C CA . GLY A 1 426 ? 11.051 8.191 -28.634 1.00 95.50 426 GLY A CA 1
ATOM 3369 C C . GLY A 1 426 ? 11.780 7.240 -29.589 1.00 95.50 426 GLY A C 1
ATOM 3370 O O . GLY A 1 426 ? 12.943 7.484 -29.918 1.00 95.50 426 GLY A O 1
ATOM 3371 N N . TRP A 1 427 ? 11.097 6.218 -30.118 1.00 96.81 427 TRP A N 1
ATOM 3372 C CA . TRP A 1 427 ? 11.642 5.332 -31.151 1.00 96.81 427 TRP A CA 1
ATOM 3373 C C . TRP A 1 427 ? 11.934 6.035 -32.477 1.00 96.81 427 TRP A C 1
ATOM 3375 O O . TRP A 1 427 ? 12.947 5.740 -33.111 1.00 96.81 427 TRP A O 1
ATOM 3385 N N . ARG A 1 428 ? 11.094 6.994 -32.888 1.00 95.12 428 ARG A N 1
ATOM 3386 C CA . ARG A 1 428 ? 11.225 7.692 -34.178 1.00 95.12 428 ARG A CA 1
ATOM 3387 C C . ARG A 1 428 ? 12.576 8.410 -34.324 1.00 95.12 428 ARG A C 1
ATOM 3389 O O . ARG A 1 428 ? 13.299 8.091 -35.265 1.00 95.12 428 ARG A O 1
ATOM 3396 N N . PRO A 1 429 ? 12.979 9.321 -33.415 1.00 95.12 429 PRO A N 1
ATOM 3397 C CA . PRO A 1 429 ? 14.292 9.954 -33.503 1.00 95.12 429 PRO A CA 1
ATOM 3398 C C . PRO A 1 429 ? 15.449 8.986 -33.205 1.00 95.12 429 PRO A C 1
ATOM 3400 O O . PRO A 1 429 ? 16.558 9.221 -33.670 1.00 95.12 429 PRO A O 1
ATOM 3403 N N . ALA A 1 430 ? 15.228 7.903 -32.448 1.00 95.19 430 ALA A N 1
ATOM 3404 C CA . ALA A 1 430 ? 16.286 6.942 -32.117 1.00 95.19 430 ALA A CA 1
ATOM 3405 C C . ALA A 1 430 ? 16.681 6.030 -33.296 1.00 95.19 430 ALA A C 1
ATOM 3407 O O . ALA A 1 430 ? 17.854 5.653 -33.422 1.00 95.19 430 ALA A O 1
ATOM 3408 N N . LEU A 1 431 ? 15.706 5.673 -34.138 1.00 96.12 431 LEU A N 1
ATOM 3409 C CA . LEU A 1 431 ? 15.886 4.819 -35.316 1.00 96.12 431 LEU A CA 1
ATOM 3410 C C . LEU A 1 431 ? 16.071 5.625 -36.608 1.00 96.12 431 LEU A C 1
ATOM 3412 O O . LEU A 1 431 ? 16.722 5.141 -37.530 1.00 96.12 431 LEU A O 1
ATOM 3416 N N . GLY A 1 432 ? 15.550 6.854 -36.665 1.00 93.25 432 GLY A N 1
ATOM 3417 C CA . GLY A 1 432 ? 15.609 7.699 -37.854 1.00 93.25 432 GLY A CA 1
ATOM 3418 C C . GLY A 1 432 ? 14.733 7.184 -39.002 1.00 93.25 432 GLY A C 1
ATOM 3419 O O . GLY A 1 432 ? 13.868 6.321 -38.827 1.00 93.25 432 GLY A O 1
ATOM 3420 N N . ALA A 1 433 ? 14.947 7.745 -40.193 1.00 88.75 433 ALA A N 1
ATOM 3421 C CA . ALA A 1 433 ? 14.267 7.297 -41.404 1.00 88.75 433 ALA A CA 1
ATOM 3422 C C . ALA A 1 433 ? 14.732 5.885 -41.796 1.00 88.75 433 ALA A C 1
ATOM 3424 O O . ALA A 1 433 ? 15.924 5.585 -41.759 1.00 88.75 433 ALA A O 1
ATOM 3425 N N . GLY A 1 434 ? 13.796 5.029 -42.201 1.00 87.31 434 GLY A N 1
ATOM 3426 C CA . GLY A 1 434 ? 14.098 3.667 -42.622 1.00 87.31 434 GLY A CA 1
ATOM 3427 C C . GLY A 1 434 ? 12.850 2.895 -43.030 1.00 87.31 434 GLY A C 1
ATOM 3428 O O . GLY A 1 434 ? 11.736 3.409 -42.970 1.00 87.31 434 GLY A O 1
ATOM 3429 N N . ASP A 1 435 ? 13.061 1.648 -43.436 1.00 90.12 435 ASP A N 1
ATOM 3430 C CA . ASP A 1 435 ? 12.014 0.730 -43.885 1.00 90.12 435 ASP A CA 1
ATOM 3431 C C . ASP A 1 435 ? 11.457 -0.055 -42.683 1.00 90.12 435 ASP A C 1
ATOM 3433 O O . ASP A 1 435 ? 11.727 -1.237 -42.512 1.00 90.12 435 ASP A O 1
ATOM 3437 N N . TRP A 1 436 ? 10.770 0.642 -41.773 1.00 95.38 436 TRP A N 1
ATOM 3438 C CA . TRP A 1 436 ? 10.125 0.090 -40.573 1.00 95.38 436 TRP A CA 1
ATOM 3439 C C . TRP A 1 436 ? 8.822 0.850 -40.285 1.00 95.38 436 TRP A C 1
ATOM 3441 O O . TRP A 1 436 ? 8.632 1.974 -40.756 1.00 95.38 436 TRP A O 1
ATOM 3451 N N . ARG A 1 437 ? 7.905 0.253 -39.514 1.00 95.75 437 ARG A N 1
ATOM 3452 C CA . ARG A 1 437 ? 6.620 0.886 -39.155 1.00 95.75 437 ARG A CA 1
ATOM 3453 C C . ARG A 1 437 ? 6.566 1.200 -37.670 1.00 95.75 437 ARG A C 1
ATOM 3455 O O . ARG A 1 437 ? 6.906 0.353 -36.854 1.00 95.75 437 ARG A O 1
ATOM 3462 N N . TRP A 1 438 ? 6.082 2.387 -37.319 1.00 95.88 438 TRP A N 1
ATOM 3463 C CA . TRP A 1 438 ? 5.809 2.758 -35.931 1.00 95.88 438 TRP A CA 1
ATOM 3464 C C . TRP A 1 438 ? 4.326 2.593 -35.602 1.00 95.88 438 TRP A C 1
ATOM 3466 O O . TRP A 1 438 ? 3.475 3.014 -36.389 1.00 95.88 438 TRP A O 1
ATOM 3476 N N . HIS A 1 439 ? 4.033 2.054 -34.420 1.00 94.62 439 HIS A N 1
ATOM 3477 C CA . HIS A 1 439 ? 2.686 1.983 -33.861 1.00 94.62 439 HIS A CA 1
ATOM 3478 C C . HIS A 1 439 ? 2.665 2.614 -32.453 1.00 94.62 439 HIS A C 1
ATOM 3480 O O . HIS A 1 439 ? 3.521 2.269 -31.634 1.00 94.62 439 HIS A O 1
ATOM 3486 N N . PRO A 1 440 ? 1.732 3.534 -32.145 1.00 93.19 440 PRO A N 1
ATOM 3487 C CA . PRO A 1 440 ? 1.587 4.071 -30.790 1.00 93.19 440 PRO A CA 1
ATOM 3488 C C . PRO A 1 440 ? 1.111 2.985 -29.797 1.00 93.19 440 PRO A C 1
ATOM 3490 O O . PRO A 1 440 ? 0.562 1.976 -30.237 1.00 93.19 440 PRO A O 1
ATOM 3493 N N . PRO A 1 441 ? 1.345 3.139 -28.482 1.00 83.06 441 PRO A N 1
ATOM 3494 C CA . PRO A 1 441 ? 0.890 2.179 -27.474 1.00 83.06 441 PRO A CA 1
ATOM 3495 C C . PRO A 1 441 ? -0.634 2.130 -27.317 1.00 83.06 441 PRO A C 1
ATOM 3497 O O . PRO A 1 441 ? -1.300 3.149 -27.618 1.00 83.06 441 PRO A O 1
#